Protein AF-0000000085138662 (afdb_homodimer)

Organism: Escherichia coli (strain 55989 / EAEC) (NCBI:txid585055)

InterPro domains:
  IPR001829 Pili assembly chaperone, bacterial [PR00969] (37-46)
  IPR001829 Pili assembly chaperone, bacterial [PR00969] (81-102)
  IPR001829 Pili assembly chaperone, bacterial [PR00969] (109-126)
  IPR001829 Pili assembly chaperone, bacterial [PR00969] (145-160)
  IPR001829 Pili assembly chaperone, bacterial [PR00969] (180-195)
  IPR008962 PapD-like superfamily [SSF49354] (33-162)
  IPR013783 Immunoglobulin-like fold [G3DSA:2.60.40.10] (37-161)
  IPR013783 Immunoglobulin-like fold [G3DSA:2.60.40.10] (165-246)
  IPR016147 Pili assembly chaperone, N-terminal [PF00345] (37-163)
  IPR016148 Pili assembly chaperone, C-terminal [PF02753] (187-241)
  IPR018046 Pili assembly chaperone, conserved site [PS00635] (108-125)
  IPR036316 Pili assembly chaperone, C-terminal domain superfamily [SSF49584] (164-244)
  IPR050643 Periplasmic Pilus Chaperone [PTHR30251] (33-242)

Radius of gyration: 24.21 Å; Cα contacts (8 Å, |Δi|>4): 1267; chains: 2; bounding box: 96×58×69 Å

Foldseek 3Di:
DPPPPPPPPPPPPPADAPQDPPDDPDDPFAAEAEFDKDKSAQEAEAEPPDQWDKIKIWANAQAKWKKAKAKFFPVVPHGDQKDKPPRIDIDGHGGMDMIIIGGRDDDDDQFAKGKMKMKMKTHHDDPPPVVVPDPPDDPPRPRNYHYHMDMDMHIYIYHYPNQDDKCLVCVLVWDWEDDPQKIKTFAAHRYKFFWPWKDFPNHTFPDGDIAHHRGMDIGGDDPDPFFKMKTWGQINRRDIDDIHMDGYDD/DPPPPPPPPPPPPPQDAPQPPPDDPDDPFAAEAEFDKDKSAQEAEAEPPDQWDKIKIWANAQAKWKKAKAKFFPVVPHGDQKDKPPRIDIDGHGGMDMIIIGGRDDDDDQFAKGKMKMKMKTHHDDCPPVVVPDPPPDPPRPRNHHYHMDMDMHIYIYHHPNQDDKCLVCVLVWDWEDDPQKIKTFAAHRYKFFWPWKDFPNHTFPDGDIAHHRGMDIGGDDPDPFFKMKTWGQINRRDIDDIHIDGYDD

Secondary structure (DSSP, 8-state):
---------------------------SS-EEEEE--EES-SEEEEETT-S-EEEEEE--SSS-EEEEEEEE-TTSSSBPSEEEESSEEEE-TT-EEEEEEEE------SSS-EEEEEEEEEEPPPTTSGGGGGGG---SS---EEEEE-EEEEEEEEE-TT--S-HHHHGGG-EEEEETTEEEEEE-SSS-B-EEEEEETTEEP-----B-TTEEEEEE-------EEEEEEB-TTS-B-PPEEEE---/---------------------------SS-EEEEE--EES-SEEEEETT-S-EEEEEE--SSS-EEEEEEEE-TTSSSBPSEEEESSEEEE-TT-EEEEEEEE------SSS-EEEEEEEEEEPPPTTSGGGGGGG---SS---EEEEE-EEEEEEEEE-TT--S-HHHHGGG-EEEEETTEEEEEE-SSS-B-EEEEEETTEEP-----B-TTEEEEEE-------EEEEEEB-TTS-B-PPEEEE---

Structure (mmCIF, N/CA/C/O backbone):
data_AF-0000000085138662-model_v1
#
loop_
_entity.id
_entity.type
_entity.pdbx_description
1 polymer 'Chaperone protein Agg3D'
#
loop_
_atom_site.group_PDB
_atom_site.id
_atom_site.type_symbol
_atom_site.label_atom_id
_atom_site.label_alt_id
_atom_site.label_comp_id
_atom_site.label_asym_id
_atom_site.label_entity_id
_atom_site.label_seq_id
_atom_site.pdbx_PDB_ins_code
_atom_site.Cartn_x
_atom_site.Cartn_y
_atom_site.Cartn_z
_atom_site.occupancy
_atom_site.B_iso_or_equiv
_atom_site.auth_seq_id
_atom_site.auth_comp_id
_atom_site.auth_asym_id
_atom_site.auth_atom_id
_atom_site.pdbx_PDB_model_num
ATOM 1 N N . MET A 1 1 ? -46.094 -1.746 27.406 1 26.73 1 MET A N 1
ATOM 2 C CA . MET A 1 1 ? -45.719 -1.442 26.016 1 26.73 1 MET A CA 1
ATOM 3 C C . MET A 1 1 ? -44.312 -0.93 25.922 1 26.73 1 MET A C 1
ATOM 5 O O . MET A 1 1 ? -44.031 0.219 26.281 1 26.73 1 MET A O 1
ATOM 9 N N . LYS A 1 2 ? -43.281 -1.811 26.359 1 27.31 2 LYS A N 1
ATOM 10 C CA . LYS A 1 2 ? -41.844 -1.572 26.609 1 27.31 2 LYS A CA 1
ATOM 11 C C . LYS A 1 2 ? -41.125 -1.113 25.344 1 27.31 2 LYS A C 1
ATOM 13 O O . LYS A 1 2 ? -41.156 -1.807 24.328 1 27.31 2 LYS A O 1
ATOM 18 N N . ILE A 1 3 ? -41.031 0.231 25.188 1 28.86 3 ILE A N 1
ATOM 19 C CA . ILE A 1 3 ? -40.438 0.959 24.078 1 28.86 3 ILE A CA 1
ATOM 20 C C . ILE A 1 3 ? -38.938 0.613 23.984 1 28.86 3 ILE A C 1
ATOM 22 O O . ILE A 1 3 ? -38.188 0.911 24.906 1 28.86 3 ILE A O 1
ATOM 26 N N . ARG A 1 4 ? -38.562 -0.599 23.562 1 27.7 4 ARG A N 1
ATOM 27 C CA . ARG A 1 4 ? -37.188 -0.997 23.359 1 27.7 4 ARG A CA 1
ATOM 28 C C . ARG A 1 4 ? -36.469 -0.067 22.375 1 27.7 4 ARG A C 1
ATOM 30 O O . ARG A 1 4 ? -36.875 0.025 2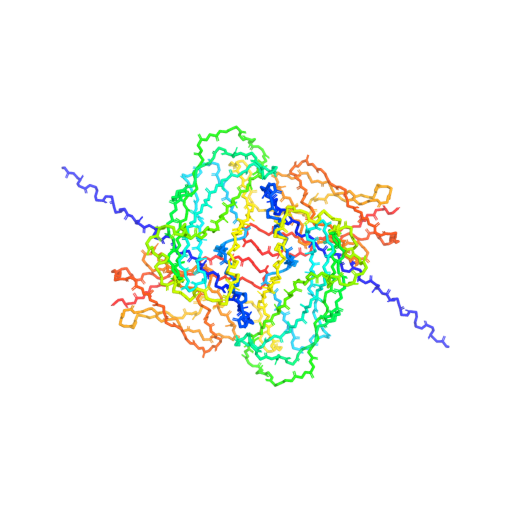1.203 1 27.7 4 ARG A O 1
ATOM 37 N N . THR A 1 5 ? -36 1.122 22.875 1 27.52 5 THR A N 1
ATOM 38 C CA . THR A 1 5 ? -35.281 2.105 22.094 1 27.52 5 THR A CA 1
ATOM 39 C C . THR A 1 5 ? -34 1.49 21.516 1 27.52 5 THR A C 1
ATOM 41 O O . THR A 1 5 ? -33.125 1.07 22.266 1 27.52 5 THR A O 1
ATOM 44 N N . ALA A 1 6 ? -34.062 0.69 20.422 1 27.83 6 ALA A N 1
ATOM 45 C CA . ALA A 1 6 ? -32.906 0.153 19.719 1 27.83 6 ALA A CA 1
ATOM 46 C C . ALA A 1 6 ? -31.984 1.272 19.266 1 27.83 6 ALA A C 1
ATOM 48 O O . ALA A 1 6 ? -32.375 2.164 18.516 1 27.83 6 ALA A O 1
ATOM 49 N N . LEU A 1 7 ? -31.078 1.711 20.188 1 28.23 7 LEU A N 1
ATOM 50 C CA . LEU A 1 7 ? -30.062 2.703 19.859 1 28.23 7 LEU A CA 1
ATOM 51 C C . LEU A 1 7 ? -29.234 2.242 18.656 1 28.23 7 LEU A C 1
ATOM 53 O O . LEU A 1 7 ? -28.641 1.167 18.703 1 28.23 7 LEU A O 1
ATOM 57 N N . LEU A 1 8 ? -29.688 2.564 17.422 1 27.45 8 LEU A N 1
ATOM 58 C CA . LEU A 1 8 ? -28.969 2.34 16.172 1 27.45 8 LEU A CA 1
ATOM 59 C C . LEU A 1 8 ? -27.594 3.008 16.203 1 27.45 8 LEU A C 1
ATOM 61 O O . LEU A 1 8 ? -27.5 4.227 16.375 1 27.45 8 LEU A O 1
ATOM 65 N N . VAL A 1 9 ? -26.625 2.369 16.891 1 29.08 9 VAL A N 1
ATOM 66 C CA . VAL A 1 9 ? -25.234 2.852 16.875 1 29.08 9 VAL A CA 1
ATOM 67 C C . VAL A 1 9 ? -24.734 2.926 15.445 1 29.08 9 VAL A C 1
ATOM 69 O O . VAL A 1 9 ? -24.672 1.911 14.75 1 29.08 9 VAL A O 1
ATOM 72 N N . SER A 1 10 ? -25 4.078 14.727 1 29.36 10 SER A N 1
ATOM 73 C CA . SER A 1 10 ? -24.484 4.367 13.391 1 29.36 10 SER A CA 1
ATOM 74 C C . SER A 1 10 ? -22.969 4.363 13.383 1 29.36 10 SER A C 1
ATOM 76 O O . SER A 1 10 ? -22.328 5.086 14.148 1 29.36 10 SER A O 1
ATOM 78 N N . SER A 1 11 ? -22.344 3.197 13.383 1 28.45 11 SER A N 1
ATOM 79 C CA . SER A 1 11 ? -20.891 3.059 13.234 1 28.45 11 SER A CA 1
ATOM 80 C C . SER A 1 11 ? -20.391 3.779 11.992 1 28.45 11 SER A C 1
ATOM 82 O O . SER A 1 11 ? -20.766 3.422 10.867 1 28.45 11 SER A O 1
ATOM 84 N N . LEU A 1 12 ? -20.266 5.113 12.102 1 31.03 12 LEU A N 1
ATOM 85 C CA . LEU A 1 12 ? -19.703 5.867 10.984 1 31.03 12 LEU A CA 1
ATOM 86 C C . LEU A 1 12 ? -18.266 5.426 10.703 1 31.03 12 LEU A C 1
ATOM 88 O O . LEU A 1 12 ? -17.406 5.465 11.586 1 31.03 12 LEU A O 1
ATOM 92 N N . PRO A 1 13 ? -18.031 4.551 9.719 1 30.73 13 PRO A N 1
ATOM 93 C CA . PRO A 1 13 ? -16.719 3.994 9.367 1 30.73 13 PRO A CA 1
ATOM 94 C C . PRO A 1 13 ? -15.695 5.074 9.023 1 30.73 13 PRO A C 1
ATOM 96 O O . PRO A 1 13 ? -16.016 6.039 8.328 1 30.73 13 PRO A O 1
ATOM 99 N N . LEU A 1 14 ? -14.812 5.277 9.953 1 25.2 14 LEU A N 1
ATOM 100 C CA . LEU A 1 14 ? -13.68 6.191 9.844 1 25.2 14 LEU A CA 1
ATOM 101 C C . LEU A 1 14 ? -12.711 5.734 8.75 1 25.2 14 LEU A C 1
ATOM 103 O O . LEU A 1 14 ? -12.055 4.703 8.898 1 25.2 14 LEU A O 1
ATOM 107 N N . CYS A 1 15 ? -13 5.992 7.402 1 22.78 15 CYS A N 1
ATOM 108 C CA . CYS A 1 15 ? -12.188 5.711 6.223 1 22.78 15 CYS A CA 1
ATOM 109 C C . CYS A 1 15 ? -10.906 6.535 6.234 1 22.78 15 CYS A C 1
ATOM 111 O O . CYS A 1 15 ? -10.953 7.758 6.371 1 22.78 15 CYS A O 1
ATOM 113 N N . PHE A 1 16 ? -9.781 5.945 6.648 1 21.36 16 PHE A N 1
ATOM 114 C CA . PHE A 1 16 ? -8.438 6.508 6.641 1 21.36 16 PHE A CA 1
ATOM 115 C C . PHE A 1 16 ? -7.977 6.793 5.219 1 21.36 16 PHE A C 1
ATOM 117 O O . PHE A 1 16 ? -7.953 5.895 4.375 1 21.36 16 PHE A O 1
ATOM 124 N N . PHE A 1 17 ? -7.977 8.086 4.73 1 24.2 17 PHE A N 1
ATOM 125 C CA . PHE A 1 17 ? -7.613 8.656 3.443 1 24.2 17 PHE A CA 1
ATOM 126 C C . PHE A 1 17 ? -6.102 8.758 3.305 1 24.2 17 PHE A C 1
ATOM 128 O O . PHE A 1 17 ? -5.426 9.305 4.18 1 24.2 17 PHE A O 1
ATOM 135 N N . VAL A 1 18 ? -5.402 7.82 2.812 1 23 18 VAL A N 1
ATOM 136 C CA . VAL A 1 18 ? -4.008 7.973 2.4 1 23 18 VAL A CA 1
ATOM 137 C C . VAL A 1 18 ? -3.922 8.922 1.21 1 23 18 VAL A C 1
ATOM 139 O O . VAL A 1 18 ? -4.516 8.672 0.159 1 23 18 VAL A O 1
ATOM 142 N N . SER A 1 19 ? -3.592 10.188 1.434 1 25.23 19 SER A N 1
ATOM 143 C CA . SER A 1 19 ? -3.436 11.219 0.414 1 25.23 19 SER A CA 1
ATOM 144 C C . SER A 1 19 ? -2.096 11.094 -0.303 1 25.23 19 SER A C 1
ATOM 146 O O . SER A 1 19 ? -1.038 11.219 0.32 1 25.23 19 SER A O 1
ATOM 148 N N . ALA A 1 20 ? -1.864 10.32 -1.271 1 24.56 20 ALA A N 1
ATOM 149 C CA . ALA A 1 20 ? -0.699 10.453 -2.141 1 24.56 20 ALA A CA 1
ATOM 150 C C . ALA A 1 20 ? -0.84 11.656 -3.07 1 24.56 20 ALA A C 1
ATOM 152 O O . ALA A 1 20 ? -1.83 11.773 -3.797 1 24.56 20 ALA A O 1
ATOM 153 N N . ASN A 1 21 ? -0.246 12.727 -2.756 1 26.06 21 ASN A N 1
ATOM 154 C CA . ASN A 1 21 ? -0.212 13.898 -3.623 1 26.06 21 ASN A CA 1
ATOM 155 C C . ASN A 1 21 ? 0.68 13.672 -4.84 1 26.06 21 ASN A C 1
ATOM 157 O O . ASN A 1 21 ? 1.891 13.484 -4.703 1 26.06 21 ASN A O 1
ATOM 161 N N . ALA A 1 22 ? 0.351 13.086 -5.883 1 25.38 22 ALA A N 1
ATOM 162 C CA . ALA A 1 22 ? 1.073 13.07 -7.152 1 25.38 22 ALA A CA 1
ATOM 163 C C . ALA A 1 22 ? 1.184 14.477 -7.734 1 25.38 22 ALA A C 1
ATOM 165 O O . ALA A 1 22 ? 0.17 15.125 -8.008 1 25.38 22 ALA A O 1
ATOM 166 N N . LYS A 1 23 ? 2.322 15.07 -7.535 1 27.02 23 LYS A N 1
ATOM 167 C CA . LYS A 1 23 ? 2.539 16.375 -8.164 1 27.02 23 LYS A CA 1
ATOM 168 C C . LYS A 1 23 ? 2.672 16.234 -9.68 1 27.02 23 LYS A C 1
ATOM 170 O O . LYS A 1 23 ? 3.479 15.438 -10.164 1 27.02 23 LYS A O 1
ATOM 175 N N . THR A 1 24 ? 1.751 16.641 -10.516 1 29.23 24 THR A N 1
ATOM 176 C CA . THR A 1 24 ? 1.843 16.75 -11.961 1 29.23 24 THR A CA 1
ATOM 177 C C . THR A 1 24 ? 2.693 17.953 -12.367 1 29.23 24 THR A C 1
ATOM 179 O O . THR A 1 24 ? 2.459 19.062 -11.906 1 29.23 24 THR A O 1
ATOM 182 N N . PHE A 1 25 ? 3.908 17.766 -12.664 1 28.48 25 PHE A N 1
ATOM 183 C CA . PHE A 1 25 ? 4.652 18.828 -13.32 1 28.48 25 PHE A CA 1
ATOM 184 C C . PHE A 1 25 ? 4.062 19.141 -14.688 1 28.48 25 PHE A C 1
ATOM 186 O O . PHE A 1 25 ? 3.92 18.25 -15.523 1 28.48 25 PHE A O 1
ATOM 193 N N . GLU A 1 26 ? 3.307 20.266 -14.742 1 33.41 26 GLU A N 1
ATOM 194 C CA . GLU A 1 26 ? 2.734 20.766 -15.992 1 33.41 26 GLU A CA 1
ATOM 195 C C . GLU A 1 26 ? 3.807 21.375 -16.875 1 33.41 26 GLU A C 1
ATOM 197 O O . GLU A 1 26 ? 4.508 22.312 -16.469 1 33.41 26 GLU A O 1
ATOM 202 N N . ASN A 1 27 ? 4.551 20.75 -17.719 1 36.12 27 ASN A N 1
ATOM 203 C CA . ASN A 1 27 ? 5.004 21.5 -18.891 1 36.12 27 ASN A CA 1
ATOM 204 C C . ASN A 1 27 ? 3.84 22.141 -19.625 1 36.12 27 ASN A C 1
ATOM 206 O O . ASN A 1 27 ? 2.713 21.656 -19.578 1 36.12 27 ASN A O 1
ATOM 210 N N . GLU A 1 28 ? 3.938 23.453 -20.172 1 44.5 28 GLU A N 1
ATOM 211 C CA . GLU A 1 28 ? 3.049 24.516 -20.641 1 44.5 28 GLU A CA 1
ATOM 212 C C . GLU A 1 28 ? 1.936 23.953 -21.516 1 44.5 28 GLU A C 1
ATOM 214 O O . GLU A 1 28 ? 0.819 24.469 -21.531 1 44.5 28 GLU A O 1
ATOM 219 N N . GLY A 1 29 ? 2.104 22.812 -22.406 1 48.09 29 GLY A N 1
ATOM 220 C CA . GLY A 1 29 ? 1.086 22.453 -23.375 1 48.09 29 GLY A CA 1
ATOM 221 C C . GLY A 1 29 ? 0.239 21.266 -22.953 1 48.09 29 GLY A C 1
ATOM 222 O O . GLY A 1 29 ? -0.969 21.25 -23.203 1 48.09 29 GLY A O 1
ATOM 223 N N . ASN A 1 30 ? 0.778 20.016 -22.609 1 57.97 30 ASN A N 1
ATOM 224 C CA . ASN A 1 30 ? 0.007 18.797 -22.406 1 57.97 30 ASN A CA 1
ATOM 225 C C . ASN A 1 30 ? -0.261 18.562 -20.922 1 57.97 30 ASN A C 1
ATOM 227 O O . ASN A 1 30 ? 0.674 18.422 -20.125 1 57.97 30 ASN A O 1
ATOM 231 N N . LYS A 1 31 ? -1.472 18.969 -20.5 1 71.25 31 LYS A N 1
ATOM 232 C CA . LYS A 1 31 ? -1.865 18.703 -19.125 1 71.25 31 LYS A CA 1
ATOM 233 C C . LYS A 1 31 ? -2.369 17.281 -18.953 1 71.25 31 LYS A C 1
ATOM 235 O O . LYS A 1 31 ? -3.199 16.812 -19.734 1 71.25 31 LYS A O 1
ATOM 240 N N . THR A 1 32 ? -1.774 16.438 -18.188 1 81 32 THR A N 1
ATOM 241 C CA . THR A 1 32 ? -2.234 15.094 -17.891 1 81 32 THR A CA 1
ATOM 242 C C . THR A 1 32 ? -2.92 15.055 -16.531 1 81 32 THR A C 1
ATOM 244 O O . THR A 1 32 ? -2.367 15.531 -15.531 1 81 32 THR A O 1
ATOM 247 N N . GLN A 1 33 ? -4.164 14.68 -16.438 1 87.75 33 GLN A N 1
ATOM 248 C CA . GLN A 1 33 ? -4.902 14.453 -15.203 1 87.75 33 GLN A CA 1
ATOM 249 C C . GLN A 1 33 ? -5.074 12.961 -14.93 1 87.75 33 GLN A C 1
ATOM 251 O O . GLN A 1 33 ? -5.488 12.203 -15.812 1 87.75 33 GLN A O 1
ATOM 256 N N . MET A 1 34 ? -4.742 12.625 -13.711 1 89.25 34 MET A N 1
ATOM 257 C CA . MET A 1 34 ? -4.891 11.234 -13.289 1 89.25 34 MET A CA 1
ATOM 258 C C . MET A 1 34 ? -6.18 11.031 -12.5 1 89.25 34 MET A C 1
ATOM 260 O O . MET A 1 34 ? -6.531 11.867 -11.664 1 89.25 34 MET A O 1
ATOM 264 N N . PHE A 1 35 ? -6.859 9.992 -12.852 1 92.88 35 PHE A N 1
ATOM 265 C CA . PHE A 1 35 ? -8.062 9.609 -12.117 1 92.88 35 PHE A CA 1
ATOM 266 C C . PHE A 1 35 ? -7.871 8.266 -11.43 1 92.88 35 PHE A C 1
ATOM 268 O O . PHE A 1 35 ? -8.195 7.223 -11.992 1 92.88 35 PHE A O 1
ATOM 275 N N . SER A 1 36 ? -7.348 8.359 -10.25 1 93.06 36 SER A N 1
ATOM 276 C CA . SER A 1 36 ? -7.094 7.203 -9.398 1 93.06 36 SER A CA 1
ATOM 277 C C . SER A 1 36 ? -7.496 7.488 -7.953 1 93.06 36 SER A C 1
ATOM 279 O O . SER A 1 36 ? -7.68 8.648 -7.57 1 93.06 36 SER A O 1
ATOM 281 N N . LEU A 1 37 ? -7.691 6.395 -7.238 1 93.56 37 LEU A N 1
ATOM 282 C CA . LEU A 1 37 ? -8.133 6.555 -5.859 1 93.56 37 LEU A CA 1
ATOM 283 C C . LEU A 1 37 ? -7.117 5.965 -4.891 1 93.56 37 LEU A C 1
ATOM 285 O O . LEU A 1 37 ? -6.461 4.969 -5.199 1 93.56 37 LEU A O 1
ATOM 289 N N . HIS A 1 38 ? -7.027 6.594 -3.785 1 88.94 38 HIS A N 1
ATOM 290 C CA . HIS A 1 38 ? -6.336 6.031 -2.633 1 88.94 38 HIS A CA 1
ATOM 291 C C . HIS A 1 38 ? -7.262 5.129 -1.821 1 88.94 38 HIS A C 1
ATOM 293 O O . HIS A 1 38 ? -8.383 5.523 -1.487 1 88.94 38 HIS A O 1
ATOM 299 N N . LEU A 1 39 ? -6.738 3.961 -1.543 1 91.69 39 LEU A N 1
ATOM 300 C CA . LEU A 1 39 ? -7.543 3.027 -0.761 1 91.69 39 LEU A CA 1
ATOM 301 C C . LEU A 1 39 ? -7.082 2.998 0.692 1 91.69 39 LEU A C 1
ATOM 303 O O . LEU A 1 39 ? -5.879 3.033 0.968 1 91.69 39 LEU A O 1
ATOM 307 N N . GLY A 1 40 ? -8.016 2.867 1.603 1 87.75 40 GLY A N 1
ATOM 308 C CA . GLY A 1 40 ? -7.742 2.941 3.029 1 87.75 40 GLY A CA 1
ATOM 309 C C . GLY A 1 40 ? -7.16 1.66 3.594 1 87.75 40 GLY A C 1
ATOM 310 O O . GLY A 1 40 ? -6.883 1.573 4.793 1 87.75 40 GLY A O 1
ATOM 311 N N . ALA A 1 41 ? -7.004 0.669 2.818 1 89.69 41 ALA A N 1
ATOM 312 C CA . ALA A 1 41 ? -6.418 -0.609 3.213 1 89.69 41 ALA A CA 1
ATOM 313 C C . ALA A 1 41 ? -5.711 -1.275 2.037 1 89.69 41 ALA A C 1
ATOM 315 O O . ALA A 1 41 ? -5.914 -0.89 0.883 1 89.69 41 ALA A O 1
ATOM 316 N N . THR A 1 42 ? -4.812 -2.238 2.402 1 91.38 42 THR A N 1
ATOM 317 C CA . THR A 1 42 ? -4.117 -2.939 1.33 1 91.38 42 THR A CA 1
ATOM 318 C C . THR A 1 42 ? -4.762 -4.297 1.06 1 91.38 42 THR A C 1
ATOM 320 O O . THR A 1 42 ? -4.422 -4.969 0.085 1 91.38 42 THR A O 1
ATOM 323 N N . ARG A 1 43 ? -5.641 -4.723 1.884 1 95.56 43 ARG A N 1
ATOM 324 C CA . ARG A 1 43 ? -6.434 -5.941 1.727 1 95.56 43 ARG A CA 1
ATOM 325 C C . ARG A 1 43 ? -7.656 -5.918 2.637 1 95.56 43 ARG A C 1
ATOM 327 O O . ARG A 1 43 ? -7.715 -5.137 3.59 1 95.56 43 ARG A O 1
ATOM 334 N N . VAL A 1 44 ? -8.617 -6.805 2.307 1 97.25 44 VAL A N 1
ATOM 335 C CA . VAL A 1 44 ? -9.828 -6.953 3.111 1 97.25 44 VAL A CA 1
ATOM 336 C C . VAL A 1 44 ? -10.023 -8.422 3.477 1 97.25 44 VAL A C 1
ATOM 338 O O . VAL A 1 44 ? -9.922 -9.305 2.617 1 97.25 44 VAL A O 1
ATOM 341 N N . ILE A 1 45 ? -10.195 -8.641 4.738 1 97.69 45 ILE A N 1
ATOM 342 C CA . ILE A 1 45 ? -10.586 -9.977 5.191 1 97.69 45 ILE A CA 1
ATOM 343 C C . ILE A 1 45 ? -12.102 -10.055 5.328 1 97.69 45 ILE A C 1
ATOM 345 O O . ILE A 1 45 ? -12.703 -9.32 6.117 1 97.69 45 ILE A O 1
ATOM 349 N N . TYR A 1 46 ? -12.688 -10.891 4.547 1 98.19 46 TYR A N 1
ATOM 350 C CA . TYR A 1 46 ? -14.133 -11.047 4.547 1 98.19 46 TYR A CA 1
ATOM 351 C C . TYR A 1 46 ? -14.539 -12.344 5.246 1 98.19 46 TYR A C 1
ATOM 353 O O . TYR A 1 46 ? -14.383 -13.43 4.688 1 98.19 46 TYR A O 1
ATOM 361 N N . ASN A 1 47 ? -15.062 -12.164 6.418 1 96.69 47 ASN A N 1
ATOM 362 C CA . ASN A 1 47 ? -15.641 -13.328 7.078 1 96.69 47 ASN A CA 1
ATOM 363 C C . ASN A 1 47 ? -16.922 -13.789 6.379 1 96.69 47 ASN A C 1
ATOM 365 O O . ASN A 1 47 ? -17.828 -13 6.16 1 96.69 47 ASN A O 1
ATOM 369 N N . ILE A 1 48 ? -17.047 -14.984 6.109 1 94.62 48 ILE A N 1
ATOM 370 C CA . ILE A 1 48 ? -18.109 -15.523 5.266 1 94.62 48 ILE A CA 1
ATOM 371 C C . ILE A 1 48 ? -19.469 -15.211 5.891 1 94.62 48 ILE A C 1
ATOM 373 O O . ILE A 1 48 ? -20.484 -15.102 5.184 1 94.62 48 ILE A O 1
ATOM 377 N N . PHE A 1 49 ? -19.578 -15 7.191 1 92.5 49 PHE A N 1
ATOM 378 C CA . PHE A 1 49 ? -20.859 -14.766 7.852 1 92.5 49 PHE A CA 1
ATOM 379 C C . PHE A 1 49 ? -21.047 -13.289 8.148 1 92.5 49 PHE A C 1
ATOM 381 O O . PHE A 1 49 ? -22.031 -12.898 8.797 1 92.5 49 PHE A O 1
ATOM 388 N N . SER A 1 50 ? -20.047 -12.602 7.676 1 93.94 50 SER A N 1
ATOM 389 C CA . SER A 1 50 ? -20.188 -11.164 7.879 1 93.94 50 SER A CA 1
ATOM 390 C C . SER A 1 50 ? -21.344 -10.602 7.07 1 93.94 50 SER A C 1
ATOM 392 O O . SER A 1 50 ? -21.625 -11.055 5.953 1 93.94 50 SER A O 1
ATOM 394 N N . SER A 1 51 ? -22.047 -9.594 7.613 1 95.19 51 SER A N 1
ATOM 395 C CA . SER A 1 51 ? -23.094 -8.898 6.875 1 95.19 51 SER A CA 1
ATOM 396 C C . SER A 1 51 ? -22.484 -7.922 5.867 1 95.19 51 SER A C 1
ATOM 398 O O . SER A 1 51 ? -23.219 -7.32 5.07 1 95.19 51 SER A O 1
ATOM 400 N N . GLY A 1 52 ? -21.266 -7.77 5.977 1 97.25 52 GLY A N 1
ATOM 401 C CA . GLY A 1 52 ? -20.578 -6.887 5.055 1 97.25 52 GLY A CA 1
ATOM 402 C C . GLY A 1 52 ? -19.281 -6.324 5.629 1 97.25 52 GLY A C 1
ATOM 403 O O . GLY A 1 52 ? -19.078 -6.336 6.844 1 97.25 52 GLY A O 1
ATOM 404 N N . GLU A 1 53 ? -18.422 -5.98 4.754 1 96.69 53 GLU A N 1
ATOM 405 C CA . GLU A 1 53 ? -17.188 -5.281 5.098 1 96.69 53 GLU A CA 1
ATOM 406 C C . GLU A 1 53 ? -17.109 -3.918 4.41 1 96.69 53 GLU A C 1
ATOM 408 O O . GLU A 1 53 ? -17.875 -3.648 3.475 1 96.69 53 GLU A O 1
ATOM 413 N N . THR A 1 54 ? -16.281 -3.039 4.941 1 93.69 54 THR A N 1
ATOM 414 C CA . THR A 1 54 ? -16.203 -1.696 4.379 1 93.69 54 THR A CA 1
ATOM 415 C C . THR A 1 54 ? -14.773 -1.38 3.943 1 93.69 54 THR A C 1
ATOM 417 O O . THR A 1 54 ? -13.812 -1.944 4.477 1 93.69 54 THR A O 1
ATOM 420 N N . LEU A 1 55 ? -14.656 -0.594 2.947 1 94.69 55 LEU A N 1
ATOM 421 C CA . LEU A 1 55 ? -13.391 -0.076 2.432 1 94.69 55 LEU A CA 1
ATOM 422 C C . LEU A 1 55 ? -13.484 1.424 2.174 1 94.69 55 LEU A C 1
ATOM 424 O O . LEU A 1 55 ? -14.352 1.878 1.422 1 94.69 55 LEU A O 1
ATOM 428 N N . THR A 1 56 ? -12.664 2.174 2.807 1 91.56 56 THR A N 1
ATOM 429 C CA . THR A 1 56 ? -12.617 3.613 2.58 1 91.56 56 THR A CA 1
ATOM 430 C C . THR A 1 56 ? -11.82 3.938 1.32 1 91.56 56 THR A C 1
ATOM 432 O O . THR A 1 56 ? -10.766 3.35 1.08 1 91.56 56 THR A O 1
ATOM 435 N N . ILE A 1 57 ? -12.312 4.852 0.54 1 94.69 57 ILE A N 1
ATOM 436 C CA . ILE A 1 57 ? -11.594 5.348 -0.631 1 94.69 57 ILE A CA 1
ATOM 437 C C . ILE A 1 57 ? -11.461 6.867 -0.548 1 94.69 57 ILE A C 1
ATOM 439 O O . ILE A 1 57 ? -12.344 7.547 -0.014 1 94.69 57 ILE A O 1
ATOM 443 N N . ILE A 1 58 ? -10.359 7.398 -1.079 1 90.06 58 ILE A N 1
ATOM 444 C CA . ILE A 1 58 ? -10.047 8.82 -0.942 1 90.06 58 ILE A CA 1
ATOM 445 C C . ILE A 1 58 ? -9.641 9.391 -2.297 1 90.06 58 ILE A C 1
ATOM 447 O O . ILE A 1 58 ? -8.844 8.781 -3.02 1 90.06 58 ILE A O 1
ATOM 451 N N . ASN A 1 59 ? -10.266 10.531 -2.732 1 92.12 59 ASN A N 1
ATOM 452 C CA . ASN A 1 59 ? -9.789 11.359 -3.834 1 92.12 59 ASN A CA 1
ATOM 453 C C . ASN A 1 59 ? -8.75 12.375 -3.365 1 92.12 59 ASN A C 1
ATOM 455 O O . ASN A 1 59 ? -9.094 13.391 -2.756 1 92.12 59 ASN A O 1
ATOM 459 N N . ASP A 1 60 ? -7.547 12.117 -3.746 1 86.62 60 ASP A N 1
ATOM 460 C CA . ASP A 1 60 ? -6.469 12.984 -3.285 1 86.62 60 ASP A CA 1
ATOM 461 C C . ASP A 1 60 ? -6.25 14.148 -4.246 1 86.62 60 ASP A C 1
ATOM 463 O O . ASP A 1 60 ? -5.352 14.969 -4.047 1 86.62 60 ASP A O 1
ATOM 467 N N . TYR A 1 61 ? -7.051 14.211 -5.215 1 89.69 61 TYR A N 1
ATOM 468 C CA . TYR A 1 61 ? -6.863 15.242 -6.234 1 89.69 61 TYR A CA 1
ATOM 469 C C . TYR A 1 61 ? -7.797 16.422 -6 1 89.69 61 TYR A C 1
ATOM 471 O O . TYR A 1 61 ? -8.773 16.312 -5.25 1 89.69 61 TYR A O 1
ATOM 479 N N . ASP A 1 62 ? -7.465 17.547 -6.629 1 92.81 62 ASP A N 1
ATOM 480 C CA . ASP A 1 62 ? -8.219 18.781 -6.43 1 92.81 62 ASP A CA 1
ATOM 481 C C . ASP A 1 62 ? -9.359 18.906 -7.441 1 92.81 62 ASP A C 1
ATOM 483 O O . ASP A 1 62 ? -9.93 19.984 -7.621 1 92.81 62 ASP A O 1
ATOM 487 N N . TYR A 1 63 ? -9.656 17.812 -8.094 1 92.44 63 TYR A N 1
ATOM 488 C CA . TYR A 1 63 ? -10.789 17.734 -9.023 1 92.44 63 TYR A CA 1
ATOM 489 C C . TYR A 1 63 ? -11.656 16.531 -8.727 1 92.44 63 TYR A C 1
ATOM 491 O O . TYR A 1 63 ? -11.172 15.523 -8.195 1 92.44 63 TYR A O 1
ATOM 499 N N . PRO A 1 64 ? -12.953 16.609 -9.039 1 95.44 64 PRO A N 1
ATOM 500 C CA . PRO A 1 64 ? -13.852 15.484 -8.789 1 95.44 64 PRO A CA 1
ATOM 501 C C . PRO A 1 64 ? -13.656 14.352 -9.797 1 95.44 64 PRO A C 1
ATOM 503 O O . PRO A 1 64 ? -13.039 14.547 -10.844 1 95.44 64 PRO A O 1
ATOM 506 N N . MET A 1 65 ? -14.172 13.195 -9.438 1 96.44 65 MET A N 1
ATOM 507 C CA . MET A 1 65 ? -14.164 12.047 -10.344 1 96.44 65 MET A CA 1
ATOM 508 C C . MET A 1 65 ? -15.344 11.125 -10.062 1 96.44 65 MET A C 1
ATOM 510 O O . MET A 1 65 ? -15.938 11.18 -8.984 1 96.44 65 MET A O 1
ATOM 514 N N . LEU A 1 66 ? -15.695 10.398 -11.078 1 97 66 LEU A N 1
ATOM 515 C CA . LEU A 1 66 ? -16.594 9.273 -10.875 1 97 66 LEU A CA 1
ATOM 516 C C . LEU A 1 66 ? -15.836 8.047 -10.383 1 97 66 LEU A C 1
ATOM 518 O O . LEU A 1 66 ? -14.727 7.77 -10.844 1 97 66 LEU A O 1
ATOM 522 N N . VAL A 1 67 ? -16.422 7.34 -9.453 1 97.75 67 VAL A N 1
ATOM 523 C CA . VAL A 1 67 ? -15.836 6.133 -8.891 1 97.75 67 VAL A CA 1
ATOM 524 C C . VAL A 1 67 ? -16.672 4.914 -9.289 1 97.75 67 VAL A C 1
ATOM 526 O O . VAL A 1 67 ? -17.891 4.902 -9.102 1 97.75 67 VAL A O 1
ATOM 529 N N . GLN A 1 68 ? -15.977 3.963 -9.82 1 97.81 68 GLN A N 1
ATOM 530 C CA . GLN A 1 68 ? -16.578 2.672 -10.141 1 97.81 68 GLN A CA 1
ATOM 531 C C . GLN A 1 68 ? -15.883 1.541 -9.391 1 97.81 68 GLN A C 1
ATOM 533 O O . GLN A 1 68 ? -14.656 1.424 -9.438 1 97.81 68 GLN A O 1
ATOM 538 N N . SER A 1 69 ? -16.656 0.704 -8.75 1 98.19 69 SER A N 1
ATOM 539 C CA . SER A 1 69 ? -16.062 -0.368 -7.957 1 98.19 69 SER A CA 1
ATOM 540 C C . SER A 1 69 ? -16.719 -1.713 -8.273 1 98.19 69 SER A C 1
ATOM 542 O O . SER A 1 69 ? -17.906 -1.779 -8.578 1 98.19 69 SER A O 1
ATOM 544 N N . GLU A 1 70 ? -15.914 -2.771 -8.156 1 97.88 70 GLU A N 1
ATOM 545 C CA . GLU A 1 70 ? -16.391 -4.133 -8.367 1 97.88 70 GLU A CA 1
ATOM 546 C C . GLU A 1 70 ? -15.508 -5.148 -7.652 1 97.88 70 GLU A C 1
ATOM 548 O O . GLU A 1 70 ? -14.398 -4.824 -7.234 1 97.88 70 GLU A O 1
ATOM 553 N N . VAL A 1 71 ? -16.031 -6.301 -7.5 1 98.69 71 VAL A N 1
ATOM 554 C CA . VAL A 1 71 ? -15.266 -7.434 -6.992 1 98.69 71 VAL A CA 1
ATOM 555 C C . VAL A 1 71 ? -15.078 -8.469 -8.102 1 98.69 71 VAL A C 1
ATOM 557 O O . VAL A 1 71 ? -16.031 -8.789 -8.82 1 98.69 71 VAL A O 1
ATOM 560 N N . LEU A 1 72 ? -13.859 -8.945 -8.242 1 98.5 72 LEU A N 1
ATOM 561 C CA . LEU A 1 72 ? -13.523 -9.93 -9.266 1 98.5 72 LEU A CA 1
ATOM 562 C C . LEU A 1 72 ? -12.984 -11.211 -8.633 1 98.5 72 LEU A C 1
ATOM 564 O O . LEU A 1 72 ? -12.469 -11.188 -7.516 1 98.5 72 LEU A O 1
ATOM 568 N N . LEU A 1 73 ? -13.086 -12.25 -9.391 1 98.12 73 LEU A N 1
ATOM 569 C CA . LEU A 1 73 ? -12.484 -13.516 -8.977 1 98.12 73 LEU A CA 1
ATOM 570 C C . LEU A 1 73 ? -10.961 -13.43 -9.016 1 98.12 73 LEU A C 1
ATOM 572 O O . LEU A 1 73 ? -10.406 -12.391 -9.375 1 98.12 73 LEU A O 1
ATOM 576 N N . GLU A 1 74 ? -10.305 -14.477 -8.648 1 96.62 74 GLU A N 1
ATOM 577 C CA . GLU A 1 74 ? -8.844 -14.516 -8.57 1 96.62 74 GLU A CA 1
ATOM 578 C C . GLU A 1 74 ? -8.211 -14.203 -9.922 1 96.62 74 GLU A C 1
ATOM 580 O O . GLU A 1 74 ? -7.098 -13.672 -9.984 1 96.62 74 GLU A O 1
ATOM 585 N N . ASP A 1 75 ? -8.883 -14.453 -11.016 1 94.69 75 ASP A N 1
ATOM 586 C CA . ASP A 1 75 ? -8.328 -14.227 -12.352 1 94.69 75 ASP A CA 1
ATOM 587 C C . ASP A 1 75 ? -8.336 -12.742 -12.711 1 94.69 75 ASP A C 1
ATOM 589 O O . ASP A 1 75 ? -7.848 -12.344 -13.766 1 94.69 75 ASP A O 1
ATOM 593 N N . GLN A 1 76 ? -9.008 -11.945 -11.852 1 94.12 76 GLN A N 1
ATOM 594 C CA . GLN A 1 76 ? -9.094 -10.5 -12.008 1 94.12 76 GLN A CA 1
ATOM 595 C C . GLN A 1 76 ? -9.867 -10.125 -13.273 1 94.12 76 GLN A C 1
ATOM 597 O O . GLN A 1 76 ? -9.609 -9.086 -13.875 1 94.12 76 GLN A O 1
ATOM 602 N N . LYS A 1 77 ? -10.719 -10.977 -13.734 1 95.5 77 LYS A N 1
ATOM 603 C CA . LYS A 1 77 ? -11.508 -10.734 -14.945 1 95.5 77 LYS A CA 1
ATOM 604 C C . LYS A 1 77 ? -12.984 -11.023 -14.711 1 95.5 77 LYS A C 1
ATOM 606 O O . LYS A 1 77 ? -13.844 -10.242 -15.109 1 95.5 77 LYS A O 1
ATOM 611 N N . THR A 1 78 ? -13.242 -12.078 -14.07 1 97.69 78 THR A N 1
ATOM 612 C CA . THR A 1 78 ? -14.602 -12.57 -13.875 1 97.69 78 THR A CA 1
ATOM 613 C C . THR A 1 78 ? -15.234 -11.93 -12.641 1 97.69 78 THR A C 1
ATOM 615 O O . THR A 1 78 ? -14.609 -11.859 -11.578 1 97.69 78 THR A O 1
ATOM 618 N N . PRO A 1 79 ? -16.484 -11.477 -12.773 1 97.75 79 PRO A N 1
ATOM 619 C CA . PRO A 1 79 ? -17.156 -10.93 -11.594 1 97.75 79 PRO A CA 1
ATOM 620 C C . PRO A 1 79 ? -17.344 -11.961 -10.484 1 97.75 79 PRO A C 1
ATOM 622 O O . PRO A 1 79 ? -17.688 -13.117 -10.766 1 97.75 79 PRO A O 1
ATOM 625 N N . ALA A 1 80 ? -17.094 -11.594 -9.289 1 98.38 80 ALA A N 1
ATOM 626 C CA . ALA A 1 80 ? -17.344 -12.414 -8.102 1 98.38 80 ALA A CA 1
ATOM 627 C C . ALA A 1 80 ? -18.734 -12.164 -7.527 1 98.38 80 ALA A C 1
ATOM 629 O O . ALA A 1 80 ? -19.375 -11.172 -7.875 1 98.38 80 ALA A O 1
ATOM 630 N N . PRO A 1 81 ? -19.25 -13.07 -6.703 1 98.25 81 PRO A N 1
ATOM 631 C CA . PRO A 1 81 ? -20.609 -12.906 -6.156 1 98.25 81 PRO A CA 1
ATOM 632 C C . PRO A 1 81 ? -20.641 -11.969 -4.949 1 98.25 81 PRO A C 1
ATOM 634 O O . PRO A 1 81 ? -21.062 -12.375 -3.863 1 98.25 81 PRO A O 1
ATOM 637 N N . PHE A 1 82 ? -20.25 -10.773 -5.148 1 98.62 82 PHE A N 1
ATOM 638 C CA . PHE A 1 82 ? -20.281 -9.672 -4.195 1 98.62 82 PHE A CA 1
ATOM 639 C C . PHE A 1 82 ? -20.797 -8.398 -4.863 1 98.62 82 PHE A C 1
ATOM 641 O O . PHE A 1 82 ? -20.609 -8.203 -6.062 1 98.62 82 PHE A O 1
ATOM 648 N N . ILE A 1 83 ? -21.391 -7.574 -4.059 1 98.06 83 ILE A N 1
ATOM 649 C CA . ILE A 1 83 ? -21.781 -6.246 -4.52 1 98.06 83 ILE A CA 1
ATOM 650 C C . ILE A 1 83 ? -21.094 -5.184 -3.664 1 98.06 83 ILE A C 1
ATOM 652 O O . ILE A 1 83 ? -20.891 -5.383 -2.463 1 98.06 83 ILE A O 1
ATOM 656 N N . ILE A 1 84 ? -20.688 -4.184 -4.289 1 98.5 84 ILE A N 1
ATOM 657 C CA . ILE A 1 84 ? -20.172 -3.008 -3.598 1 98.5 84 ILE A CA 1
ATOM 658 C C . ILE A 1 84 ? -21.188 -1.865 -3.697 1 98.5 84 ILE A C 1
ATOM 660 O O . ILE A 1 84 ? -21.703 -1.587 -4.777 1 98.5 84 ILE A O 1
ATOM 664 N N . THR A 1 85 ? -21.422 -1.179 -2.625 1 97.25 85 THR A N 1
ATOM 665 C CA . THR A 1 85 ? -22.344 -0.053 -2.604 1 97.25 85 THR A CA 1
ATOM 666 C C . THR A 1 85 ? -21.672 1.193 -2.039 1 97.25 85 THR A C 1
ATOM 668 O O . THR A 1 85 ? -21.109 1.158 -0.941 1 97.25 85 THR A O 1
ATOM 671 N N . PRO A 1 86 ? -21.891 2.291 -2.674 1 96.88 86 PRO A N 1
ATOM 672 C CA . PRO A 1 86 ? -22.422 2.432 -4.031 1 96.88 86 PRO A CA 1
ATOM 673 C C . PRO A 1 86 ? -21.438 1.971 -5.102 1 96.88 86 PRO A C 1
ATOM 675 O O . PRO A 1 86 ? -20.219 2.141 -4.945 1 96.88 86 PRO A O 1
ATOM 678 N N . PRO A 1 87 ? -21.953 1.396 -6.246 1 95.88 87 PRO A N 1
ATOM 679 C CA . PRO A 1 87 ? -21.047 0.862 -7.273 1 95.88 87 PRO A CA 1
ATOM 680 C C . PRO A 1 87 ? -20.484 1.947 -8.188 1 95.88 87 PRO A C 1
ATOM 682 O O . PRO A 1 87 ? -19.438 1.756 -8.805 1 95.88 87 PRO A O 1
ATOM 685 N N . LEU A 1 88 ? -21.344 3.012 -8.383 1 96.69 88 LEU A N 1
ATOM 686 C CA . LEU A 1 88 ? -20.984 4.133 -9.242 1 96.69 88 LEU A CA 1
ATOM 687 C C . LEU A 1 88 ? -21.453 5.453 -8.633 1 96.69 88 LEU A C 1
ATOM 689 O O . LEU A 1 88 ? -22.641 5.656 -8.422 1 96.69 88 LEU A O 1
ATOM 693 N N . PHE A 1 89 ? -20.469 6.352 -8.375 1 96.94 89 PHE A N 1
ATOM 694 C CA . PHE A 1 89 ? -20.844 7.617 -7.758 1 96.94 89 PHE A CA 1
ATOM 695 C C . PHE A 1 89 ? -19.75 8.664 -7.961 1 96.94 89 PHE A C 1
ATOM 697 O O . PHE A 1 89 ? -18.609 8.32 -8.305 1 96.94 89 PHE A O 1
ATOM 704 N N . ARG A 1 90 ? -20.188 9.867 -7.723 1 96.88 90 ARG A N 1
ATOM 705 C CA . ARG A 1 90 ? -19.234 10.977 -7.781 1 96.88 90 ARG A CA 1
ATOM 706 C C . ARG A 1 90 ? -18.516 11.156 -6.445 1 96.88 90 ARG A C 1
ATOM 708 O O . ARG A 1 90 ? -19.156 11.086 -5.387 1 96.88 90 ARG A O 1
ATOM 715 N N . LEU A 1 91 ? -17.266 11.312 -6.508 1 95.75 91 LEU A N 1
ATOM 716 C CA . LEU A 1 91 ? -16.453 11.672 -5.344 1 95.75 91 LEU A CA 1
ATOM 717 C C . LEU A 1 91 ? -15.758 13.008 -5.566 1 95.75 91 LEU A C 1
ATOM 719 O O . LEU A 1 91 ? -14.945 13.141 -6.484 1 95.75 91 LEU A O 1
ATOM 723 N N . ASP A 1 92 ? -16.016 14 -4.727 1 94.5 92 ASP A N 1
ATOM 724 C CA . ASP A 1 92 ? -15.5 15.352 -4.898 1 94.5 92 ASP A CA 1
ATOM 725 C C . ASP A 1 92 ? -14.031 15.43 -4.484 1 94.5 92 ASP A C 1
ATOM 727 O O . ASP A 1 92 ? -13.5 14.492 -3.889 1 94.5 92 ASP A O 1
ATOM 731 N N . ALA A 1 93 ? -13.43 16.547 -4.871 1 92.44 93 ALA A N 1
ATOM 732 C CA . ALA A 1 93 ? -12.023 16.812 -4.594 1 92.44 93 ALA A CA 1
ATOM 733 C C . ALA A 1 93 ? -11.727 16.672 -3.104 1 92.44 93 ALA A C 1
ATOM 735 O O . ALA A 1 93 ? -12.469 17.188 -2.264 1 92.44 93 ALA A O 1
ATOM 736 N N . LEU A 1 94 ? -10.711 15.906 -2.838 1 86.81 94 LEU A N 1
ATOM 737 C CA . LEU A 1 94 ? -10.148 15.82 -1.496 1 86.81 94 LEU A CA 1
ATOM 738 C C . LEU A 1 94 ? -11.156 15.242 -0.513 1 86.81 94 LEU A C 1
ATOM 740 O O . LEU A 1 94 ? -11.094 15.523 0.686 1 86.81 94 LEU A O 1
ATOM 744 N N . GLN A 1 95 ? -12.102 14.422 -1.094 1 88.44 95 GLN A N 1
ATOM 745 C CA . GLN A 1 95 ? -13.109 13.789 -0.248 1 88.44 95 GLN A CA 1
ATOM 746 C C . GLN A 1 95 ? -12.898 12.281 -0.174 1 88.44 95 GLN A C 1
ATOM 748 O O . GLN A 1 95 ? -12.156 11.711 -0.976 1 88.44 95 GLN A O 1
ATOM 753 N N . SER A 1 96 ? -13.516 11.68 0.82 1 88.88 96 SER A N 1
ATOM 754 C CA . SER A 1 96 ? -13.492 10.234 1.004 1 88.88 96 SER A CA 1
ATOM 755 C C . SER A 1 96 ? -14.898 9.656 1.016 1 88.88 96 SER A C 1
ATOM 757 O O . SER A 1 96 ? -15.875 10.383 1.19 1 88.88 96 SER A O 1
ATOM 759 N N . SER A 1 97 ? -14.914 8.391 0.732 1 91.44 97 SER A N 1
ATOM 760 C CA . SER A 1 97 ? -16.172 7.637 0.813 1 91.44 97 SER A CA 1
ATOM 761 C C . SER A 1 97 ? -15.93 6.223 1.329 1 91.44 97 SER A C 1
ATOM 763 O O . SER A 1 97 ? -14.805 5.719 1.276 1 91.44 97 SER A O 1
ATOM 765 N N . ARG A 1 98 ? -16.953 5.723 1.9 1 91.69 98 ARG A N 1
ATOM 766 C CA . ARG A 1 98 ? -16.906 4.344 2.377 1 91.69 98 ARG A CA 1
ATOM 767 C C . ARG A 1 98 ? -17.703 3.42 1.47 1 91.69 98 ARG A C 1
ATOM 769 O O . ARG A 1 98 ? -18.891 3.672 1.208 1 91.69 98 ARG A O 1
ATOM 776 N N . LEU A 1 99 ? -17.078 2.377 1.045 1 97.12 99 LEU A N 1
ATOM 777 C CA . LEU A 1 99 ? -17.734 1.349 0.244 1 97.12 99 LEU A CA 1
ATOM 778 C C . LEU A 1 99 ? -18.125 0.156 1.107 1 97.12 99 LEU A C 1
ATOM 780 O O . LEU A 1 99 ? -17.328 -0.325 1.914 1 97.12 99 LEU A O 1
ATOM 784 N N . ARG A 1 100 ? -19.281 -0.232 0.936 1 97.5 100 ARG A N 1
ATOM 785 C CA . ARG A 1 100 ? -19.734 -1.433 1.63 1 97.5 100 ARG A CA 1
ATOM 786 C C . ARG A 1 100 ? -19.734 -2.637 0.693 1 97.5 100 ARG A C 1
ATOM 788 O O . ARG A 1 100 ? -20.312 -2.576 -0.398 1 97.5 100 ARG A O 1
ATOM 795 N N . ILE A 1 101 ? -19.125 -3.695 1.069 1 98.62 101 ILE A N 1
ATOM 796 C CA . ILE A 1 101 ? -19.016 -4.93 0.3 1 98.62 101 ILE A CA 1
ATOM 797 C C . ILE A 1 101 ? -19.875 -6.016 0.944 1 98.62 101 ILE A C 1
ATOM 799 O O . ILE A 1 101 ? -19.703 -6.332 2.125 1 98.62 101 ILE A O 1
ATOM 803 N N . VAL A 1 102 ? -20.703 -6.594 0.098 1 98.56 102 VAL A N 1
ATOM 804 C CA . VAL A 1 102 ? -21.609 -7.59 0.639 1 98.56 102 VAL A CA 1
ATOM 805 C C . VAL A 1 102 ? -21.641 -8.82 -0.269 1 98.56 102 VAL A C 1
ATOM 807 O O . VAL A 1 102 ? -21.719 -8.695 -1.492 1 98.56 102 VAL A O 1
ATOM 810 N N . ARG A 1 103 ? -21.562 -9.922 0.282 1 98.12 103 ARG A N 1
ATOM 811 C CA . ARG A 1 103 ? -21.656 -11.172 -0.454 1 98.12 103 ARG A CA 1
ATOM 812 C C . ARG A 1 103 ? -23.094 -11.406 -0.947 1 98.12 103 ARG A C 1
ATOM 814 O O . ARG A 1 103 ? -24.047 -11.219 -0.198 1 98.12 103 ARG A O 1
ATOM 821 N N . THR A 1 104 ? -23.188 -11.898 -2.156 1 97.5 104 THR A N 1
ATOM 822 C CA . THR A 1 104 ? -24.516 -12.133 -2.721 1 97.5 104 THR A CA 1
ATOM 823 C C . THR A 1 104 ? -24.719 -13.617 -3.023 1 97.5 104 THR A C 1
ATOM 825 O O . THR A 1 104 ? -25.797 -14.023 -3.439 1 97.5 104 THR A O 1
ATOM 828 N N . GLY A 1 105 ? -23.719 -14.375 -2.912 1 96.25 105 GLY A N 1
ATOM 829 C CA . GLY A 1 105 ? -23.812 -15.797 -3.205 1 96.25 105 GLY A CA 1
ATOM 830 C C . GLY A 1 105 ? -22.469 -16.484 -3.268 1 96.25 105 GLY A C 1
ATOM 831 O O . GLY A 1 105 ? -21.562 -16.156 -2.502 1 96.25 105 GLY A O 1
ATOM 832 N N . GLY A 1 106 ? -22.469 -17.516 -4.086 1 93.69 106 GLY A N 1
ATOM 833 C CA . GLY A 1 106 ? -21.234 -18.266 -4.277 1 93.69 106 GLY A CA 1
ATOM 834 C C . GLY A 1 106 ? -21.047 -19.359 -3.25 1 93.69 106 GLY A C 1
ATOM 835 O O . GLY A 1 106 ? -21.484 -19.234 -2.105 1 93.69 106 GLY A O 1
ATOM 836 N N . ASP A 1 107 ? -20.391 -20.438 -3.828 1 94.5 107 ASP A N 1
ATOM 837 C CA . ASP A 1 107 ? -20 -21.547 -2.965 1 94.5 107 ASP A CA 1
ATOM 838 C C . ASP A 1 107 ? -18.531 -21.469 -2.598 1 94.5 107 ASP A C 1
ATOM 840 O O . ASP A 1 107 ? -17.656 -21.562 -3.469 1 94.5 107 ASP A O 1
ATOM 844 N N . PHE A 1 108 ? -18.359 -21.25 -1.332 1 97.25 108 PHE A N 1
ATOM 845 C CA . PHE A 1 108 ? -16.984 -21.125 -0.856 1 97.25 108 PHE A CA 1
ATOM 846 C C . PHE A 1 108 ? -16.578 -22.328 -0.031 1 97.25 108 PHE A C 1
ATOM 848 O O . PHE A 1 108 ? -17.375 -22.859 0.745 1 97.25 108 PHE A O 1
ATOM 855 N N . PRO A 1 109 ? -15.297 -22.719 -0.265 1 97.94 109 PRO A N 1
ATOM 856 C CA . PRO A 1 109 ? -14.852 -23.828 0.572 1 97.94 109 PRO A CA 1
ATOM 857 C C . PRO A 1 109 ? -14.938 -23.516 2.064 1 97.94 109 PRO A C 1
ATOM 859 O O . PRO A 1 109 ? -14.789 -22.359 2.467 1 97.94 109 PRO A O 1
ATOM 862 N N . LYS A 1 110 ? -15.102 -24.562 2.85 1 97.38 110 LYS A N 1
ATOM 863 C CA . LYS A 1 110 ? -15.273 -24.391 4.289 1 97.38 110 LYS A CA 1
ATOM 864 C C . LYS A 1 110 ? -13.945 -24.547 5.023 1 97.38 110 LYS A C 1
ATOM 866 O O . LYS A 1 110 ? -13.836 -24.203 6.203 1 97.38 110 LYS A O 1
ATOM 871 N N . ASP A 1 111 ? -12.961 -25 4.312 1 98.12 111 ASP A N 1
ATOM 872 C CA . ASP A 1 111 ? -11.742 -25.391 5.016 1 98.12 111 ASP A CA 1
ATOM 873 C C . ASP A 1 111 ? -10.57 -24.5 4.641 1 98.12 111 ASP A C 1
ATOM 875 O O . ASP A 1 111 ? -9.43 -24.75 5.039 1 98.12 111 ASP A O 1
ATOM 879 N N . ARG A 1 112 ? -10.805 -23.469 3.783 1 98.75 112 ARG A N 1
ATOM 880 C CA . ARG A 1 112 ? -9.695 -22.641 3.326 1 98.75 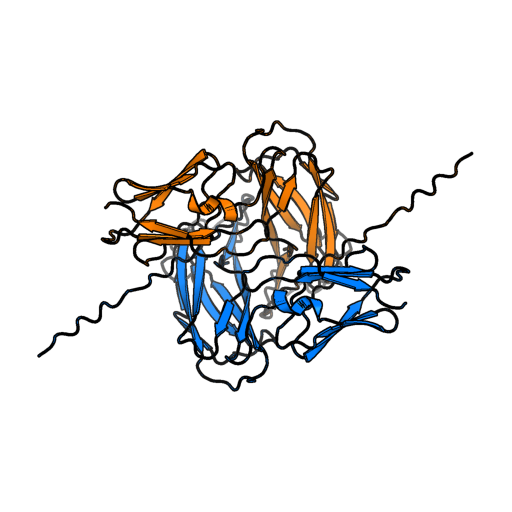112 ARG A CA 1
ATOM 881 C C . ARG A 1 112 ? -10.188 -21.281 2.857 1 98.75 112 ARG A C 1
ATOM 883 O O . ARG A 1 112 ? -11.367 -21.109 2.533 1 98.75 112 ARG A O 1
ATOM 890 N N . GLU A 1 113 ? -9.258 -20.359 2.785 1 98.56 113 GLU A N 1
ATOM 891 C CA . GLU A 1 113 ? -9.531 -19.031 2.229 1 98.56 113 GLU A CA 1
ATOM 892 C C . GLU A 1 113 ? -9.734 -19.094 0.718 1 98.56 113 GLU A C 1
ATOM 894 O O . GLU A 1 113 ? -9.203 -20 0.055 1 98.56 113 GLU A O 1
ATOM 899 N N . THR A 1 114 ? -10.523 -18.172 0.263 1 98.5 114 THR A N 1
ATOM 900 C CA . THR A 1 114 ? -10.664 -17.922 -1.168 1 98.5 114 THR A CA 1
ATOM 901 C C . THR A 1 114 ? -10.289 -16.484 -1.511 1 98.5 114 THR A C 1
ATOM 903 O O . THR A 1 114 ? -10.727 -15.547 -0.836 1 98.5 114 THR A O 1
ATOM 906 N N . LEU A 1 115 ? -9.453 -16.359 -2.533 1 98.62 115 LEU A N 1
ATOM 907 C CA . LEU A 1 115 ? -8.984 -15.047 -2.934 1 98.62 115 LEU A CA 1
ATOM 908 C C . LEU A 1 115 ? -9.914 -14.422 -3.963 1 98.62 115 LEU A C 1
ATOM 910 O O . LEU A 1 115 ? -10.312 -15.07 -4.93 1 98.62 115 LEU A O 1
ATOM 914 N N . GLN A 1 116 ? -10.367 -13.195 -3.707 1 98.56 116 GLN A N 1
ATOM 915 C CA . GLN A 1 116 ? -11.039 -12.281 -4.633 1 98.56 116 GLN A CA 1
ATOM 916 C C . GLN A 1 116 ? -10.289 -10.961 -4.742 1 98.56 116 GLN A C 1
ATOM 918 O O . GLN A 1 116 ? -9.312 -10.734 -4.023 1 98.56 116 GLN A O 1
ATOM 923 N N . TRP A 1 117 ? -10.734 -10.148 -5.652 1 98.5 117 TRP A N 1
ATOM 924 C CA . TRP A 1 117 ? -10.117 -8.836 -5.832 1 98.5 117 TRP A CA 1
ATOM 925 C C . TRP A 1 117 ? -11.172 -7.734 -5.75 1 98.5 117 TRP A C 1
ATOM 927 O O . TRP A 1 117 ? -12.25 -7.855 -6.328 1 98.5 117 TRP A O 1
ATOM 937 N N . ILE A 1 118 ? -10.867 -6.711 -4.992 1 98.62 118 ILE A N 1
ATOM 938 C CA . ILE A 1 118 ? -11.641 -5.48 -5.02 1 98.62 118 ILE A CA 1
ATOM 939 C C . ILE A 1 118 ? -10.961 -4.457 -5.93 1 98.62 118 ILE A C 1
ATOM 941 O O . ILE A 1 118 ? -9.812 -4.074 -5.691 1 98.62 118 ILE A O 1
ATOM 945 N N . CYS A 1 119 ? -11.672 -4 -6.91 1 97.94 119 CYS A N 1
ATOM 946 C CA . CYS A 1 119 ? -11.117 -3.051 -7.867 1 97.94 119 CYS A CA 1
ATOM 947 C C . CYS A 1 119 ? -11.914 -1.751 -7.871 1 97.94 119 CYS A C 1
ATOM 949 O O . CYS A 1 119 ? -13.141 -1.772 -7.957 1 97.94 119 CYS A O 1
ATOM 951 N N . VAL A 1 120 ? -11.211 -0.646 -7.715 1 97.94 120 VAL A N 1
ATOM 952 C CA . VAL A 1 120 ? -11.797 0.69 -7.699 1 97.94 120 VAL A CA 1
ATOM 953 C C . VAL A 1 120 ? -11.188 1.535 -8.82 1 97.94 120 VAL A C 1
ATOM 955 O O . VAL A 1 120 ? -9.969 1.707 -8.883 1 97.94 120 VAL A O 1
ATOM 958 N N . LYS A 1 121 ? -12.055 2.066 -9.641 1 96.88 121 LYS A N 1
ATOM 959 C CA . LYS A 1 121 ? -11.641 2.826 -10.812 1 96.88 121 LYS A CA 1
ATOM 960 C C . LYS A 1 121 ? -12.094 4.277 -10.719 1 96.88 121 LYS A C 1
ATOM 962 O O . LYS A 1 121 ? -13.242 4.551 -10.367 1 96.88 121 LYS A O 1
ATOM 967 N N . GLY A 1 122 ? -11.164 5.168 -10.953 1 96.25 122 GLY A N 1
ATOM 968 C CA . GLY A 1 122 ? -11.516 6.566 -11.141 1 96.25 122 GLY A CA 1
ATOM 969 C C . GLY A 1 122 ? -11.781 6.926 -12.586 1 96.25 122 GLY A C 1
ATOM 970 O O . GLY A 1 122 ? -10.992 6.59 -13.477 1 96.25 122 GLY A O 1
ATOM 971 N N . ILE A 1 123 ? -12.828 7.672 -12.836 1 95 123 ILE A N 1
ATOM 972 C CA . ILE A 1 123 ? -13.25 8.016 -14.195 1 95 123 ILE A CA 1
ATOM 973 C C . ILE A 1 123 ? -13.43 9.523 -14.312 1 95 123 ILE A C 1
ATOM 975 O O . ILE A 1 123 ? -14.07 10.148 -13.461 1 95 123 ILE A O 1
ATOM 979 N N . PRO A 1 124 ? -12.875 10.086 -15.367 1 92.25 124 PRO A N 1
ATOM 980 C CA . PRO A 1 124 ? -13.125 11.508 -15.602 1 92.25 124 PRO A CA 1
ATOM 981 C C . PRO A 1 124 ? -14.586 11.812 -15.922 1 92.25 124 PRO A C 1
ATOM 983 O O . PRO A 1 124 ? -15.305 10.938 -16.422 1 92.25 124 PRO A O 1
ATOM 986 N N . PRO A 1 125 ? -14.922 13.023 -15.539 1 83 125 PRO A N 1
ATOM 987 C CA . PRO A 1 125 ? -16.281 13.406 -15.938 1 83 125 PRO A CA 1
ATOM 988 C C . PRO A 1 125 ? -16.453 13.477 -17.453 1 83 125 PRO A C 1
ATOM 990 O O . PRO A 1 125 ? -15.5 13.789 -18.172 1 83 125 PRO A O 1
ATOM 993 N N . LYS A 1 126 ? -17.547 12.961 -18 1 72.44 126 LYS A N 1
ATOM 994 C CA . LYS A 1 126 ? -17.812 13.055 -19.438 1 72.44 126 LYS A CA 1
ATOM 995 C C . LYS A 1 126 ? -17.938 14.508 -19.875 1 72.44 126 LYS A C 1
ATOM 997 O O . LYS A 1 126 ? -18.391 15.359 -19.109 1 72.44 126 LYS A O 1
ATOM 1002 N N . SER A 1 127 ? -17.141 14.984 -20.938 1 58.53 127 SER A N 1
ATOM 1003 C CA . SER A 1 127 ? -17.141 16.312 -21.516 1 58.53 127 SER A CA 1
ATOM 1004 C C . SER A 1 127 ? -18.516 16.984 -21.406 1 58.53 127 SER A C 1
ATOM 1006 O O . SER A 1 127 ? -18.609 18.188 -21.156 1 58.53 127 SER A O 1
ATOM 1008 N N . ASP A 1 128 ? -19.484 16.281 -21.875 1 51.09 128 ASP A N 1
ATOM 1009 C CA . ASP A 1 128 ? -20.797 16.922 -21.953 1 51.09 128 ASP A CA 1
ATOM 1010 C C . ASP A 1 128 ? -21.359 17.203 -20.562 1 51.09 128 ASP A C 1
ATOM 1012 O O . ASP A 1 128 ? -22.359 17.922 -20.438 1 51.09 128 ASP A O 1
ATOM 1016 N N . GLU A 1 129 ? -20.859 16.578 -19.734 1 45.69 129 GLU A N 1
ATOM 1017 C CA . GLU A 1 129 ? -21.484 16.828 -18.453 1 45.69 129 GLU A CA 1
ATOM 1018 C C . GLU A 1 129 ? -20.969 18.109 -17.797 1 45.69 129 GLU A C 1
ATOM 1020 O O . GLU A 1 129 ? -19.781 18.438 -17.922 1 45.69 129 GLU A O 1
ATOM 1025 N N . LYS A 1 130 ? -21.844 19.156 -17.672 1 43.28 130 LYS A N 1
ATOM 1026 C CA . LYS A 1 130 ? -21.781 20.547 -17.25 1 43.28 130 LYS A CA 1
ATOM 1027 C C . LYS A 1 130 ? -20.656 20.766 -16.25 1 43.28 130 LYS A C 1
ATOM 1029 O O . LYS A 1 130 ? -20.281 21.906 -15.969 1 43.28 130 LYS A O 1
ATOM 1034 N N . TRP A 1 131 ? -20.359 19.766 -15.562 1 40.78 131 TRP A N 1
ATOM 1035 C CA . TRP A 1 131 ? -19.438 20.156 -14.516 1 40.78 131 TRP A CA 1
ATOM 1036 C C . TRP A 1 131 ? -18.047 20.422 -15.086 1 40.78 131 TRP A C 1
ATOM 1038 O O . TRP A 1 131 ? -17.188 21 -14.414 1 40.78 131 TRP A O 1
ATOM 1048 N N . ALA A 1 132 ? -17.875 19.969 -16.328 1 39.34 132 ALA A N 1
ATOM 1049 C CA . ALA A 1 132 ? -16.609 20.219 -17.031 1 39.34 132 ALA A CA 1
ATOM 1050 C C . ALA A 1 132 ? -16.594 21.609 -17.641 1 39.34 132 ALA A C 1
ATOM 1052 O O . ALA A 1 132 ? -15.914 21.844 -18.641 1 39.34 132 ALA A O 1
ATOM 1053 N N . GLU A 1 133 ? -17.5 22.578 -17.344 1 35.56 133 GLU A N 1
ATOM 1054 C CA . GLU A 1 133 ? -17.656 23.844 -18.062 1 35.56 133 GLU A CA 1
ATOM 1055 C C . GLU A 1 133 ? -16.297 24.5 -18.297 1 35.56 133 GLU A C 1
ATOM 1057 O O . GLU A 1 133 ? -16.125 25.234 -19.281 1 35.56 133 GLU A O 1
ATOM 1062 N N . SER A 1 134 ? -15.359 24.562 -17.266 1 33.44 134 SER A N 1
ATOM 1063 C CA . SER A 1 134 ? -14.586 25.797 -17.359 1 33.44 134 SER A CA 1
ATOM 1064 C C . SER A 1 134 ? -13.641 25.75 -18.562 1 33.44 134 SER A C 1
ATOM 1066 O O . SER A 1 134 ? -13.086 26.781 -18.953 1 33.44 134 SER A O 1
ATOM 1068 N N . ASN A 1 135 ? -12.969 24.641 -18.922 1 31.05 135 ASN A N 1
ATOM 1069 C CA . ASN A 1 135 ? -11.844 24.938 -19.797 1 31.05 135 ASN A CA 1
ATOM 1070 C C . ASN A 1 135 ? -12.25 24.906 -21.266 1 31.05 135 ASN A C 1
ATOM 1072 O O . ASN A 1 135 ? -11.742 24.109 -22.047 1 31.05 135 ASN A O 1
ATOM 1076 N N . LYS A 1 136 ? -13.469 25.234 -21.641 1 33.38 136 LYS A N 1
ATOM 1077 C CA . LYS A 1 136 ? -13.805 25.219 -23.047 1 33.38 136 LYS A CA 1
ATOM 1078 C C . LYS A 1 136 ? -12.945 26.203 -23.828 1 33.38 136 LYS A C 1
ATOM 1080 O O . LYS A 1 136 ? -13.094 26.344 -25.047 1 33.38 136 LYS A O 1
ATOM 1085 N N . ASN A 1 137 ? -12.562 27.312 -23.141 1 31.33 137 ASN A N 1
ATOM 1086 C CA . ASN A 1 137 ? -12.305 28.406 -24.062 1 31.33 137 ASN A CA 1
ATOM 1087 C C . ASN A 1 137 ? -11.18 28.078 -25.031 1 31.33 137 ASN A C 1
ATOM 1089 O O . ASN A 1 137 ? -11.039 28.734 -26.078 1 31.33 137 ASN A O 1
ATOM 1093 N N . SER A 1 138 ? -9.758 27.969 -24.656 1 32.34 138 SER A N 1
ATOM 1094 C CA . SER A 1 138 ? -8.789 28.531 -25.609 1 32.34 138 SER A CA 1
ATOM 1095 C C . SER A 1 138 ? -8.617 27.609 -26.812 1 32.34 138 SER A C 1
ATOM 1097 O O . SER A 1 138 ? -8.195 26.469 -26.688 1 32.34 138 SER A O 1
ATOM 1099 N N . LEU A 1 139 ? -9.266 27.672 -28 1 34.22 139 LEU A N 1
ATOM 1100 C CA . LEU A 1 139 ? -9.25 27.234 -29.391 1 34.22 139 LEU A CA 1
ATOM 1101 C C . LEU A 1 139 ? -7.832 26.859 -29.828 1 34.22 139 LEU A C 1
ATOM 1103 O O . LEU A 1 139 ? -7.648 25.938 -30.609 1 34.22 139 LEU A O 1
ATOM 1107 N N . ASN A 1 140 ? -6.77 27.875 -29.891 1 34.88 140 ASN A N 1
ATOM 1108 C CA . ASN A 1 140 ? -5.609 27.891 -30.781 1 34.88 140 ASN A CA 1
ATOM 1109 C C . ASN A 1 140 ? -4.59 26.828 -30.375 1 34.88 140 ASN A C 1
ATOM 1111 O O . ASN A 1 140 ? -3.775 26.406 -31.203 1 34.88 140 ASN A O 1
ATOM 1115 N N . ASN A 1 141 ? -3.936 26.766 -29.109 1 37.69 141 ASN A N 1
ATOM 1116 C CA . ASN A 1 141 ? -2.838 25.875 -28.781 1 37.69 141 ASN A CA 1
ATOM 1117 C C . ASN A 1 141 ? -3.346 24.484 -28.375 1 37.69 141 ASN A C 1
ATOM 1119 O O . ASN A 1 141 ? -4.148 24.359 -27.453 1 37.69 141 ASN A O 1
ATOM 1123 N N . VAL A 1 142 ? -3.543 23.516 -29.297 1 41.88 142 VAL A N 1
ATOM 1124 C CA . VAL A 1 142 ? -3.902 22.109 -29.125 1 41.88 142 VAL A CA 1
ATOM 1125 C C . VAL A 1 142 ? -3.365 21.594 -27.797 1 41.88 142 VAL A C 1
ATOM 1127 O O . VAL A 1 142 ? -2.168 21.328 -27.656 1 41.88 142 VAL A O 1
ATOM 1130 N N . THR A 1 143 ? -3.707 22.188 -26.734 1 49.78 143 THR A N 1
ATOM 1131 C CA . THR A 1 143 ? -3.338 21.594 -25.469 1 49.78 143 THR A CA 1
ATOM 1132 C C . THR A 1 143 ? -3.988 20.219 -25.297 1 49.78 143 THR A C 1
ATOM 1134 O O . THR A 1 143 ? -5.211 20.094 -25.391 1 49.78 143 THR A O 1
ATOM 1137 N N . LEU A 1 144 ? -3.191 19.141 -25.703 1 58.22 144 LEU A N 1
ATOM 1138 C CA . LEU A 1 144 ? -3.656 17.781 -25.484 1 58.22 144 LEU A CA 1
ATOM 1139 C C . LEU A 1 144 ? -3.869 17.5 -24.016 1 58.22 144 LEU A C 1
ATOM 1141 O O . LEU A 1 144 ? -2.93 17.578 -23.219 1 58.22 144 LEU A O 1
ATOM 1145 N N . ASN A 1 145 ? -5.125 17.781 -23.516 1 70.56 145 ASN A N 1
ATOM 1146 C CA . ASN A 1 145 ? -5.492 17.344 -22.172 1 70.56 145 ASN A CA 1
ATOM 1147 C C . ASN A 1 145 ? -5.715 15.828 -22.125 1 70.56 145 ASN A C 1
ATOM 1149 O O . ASN A 1 145 ? -6.633 15.305 -22.766 1 70.56 145 ASN A O 1
ATOM 1153 N N . VAL A 1 146 ? -4.715 15.172 -21.547 1 78.25 146 VAL A N 1
ATOM 1154 C CA . VAL A 1 146 ? -4.816 13.719 -21.438 1 78.25 146 VAL A CA 1
ATOM 1155 C C . VAL A 1 146 ? -5.398 13.352 -20.078 1 78.25 146 VAL A C 1
ATOM 1157 O O . VAL A 1 146 ? -4.914 13.82 -19.031 1 78.25 146 VAL A O 1
ATOM 1160 N N . GLN A 1 147 ? -6.555 12.75 -20.062 1 86.56 147 GLN A N 1
ATOM 1161 C CA . GLN A 1 147 ? -7.148 12.203 -18.844 1 86.56 147 GLN A CA 1
ATOM 1162 C C . GLN A 1 147 ? -6.926 10.695 -18.766 1 86.56 147 GLN A C 1
ATOM 1164 O O . GLN A 1 147 ? -7.281 9.953 -19.688 1 86.56 147 GLN A O 1
ATOM 1169 N N . VAL A 1 148 ? -6.371 10.25 -17.703 1 86.19 148 VAL A N 1
ATOM 1170 C CA . VAL A 1 148 ? -6.031 8.836 -17.547 1 86.19 148 VAL A CA 1
ATOM 1171 C C . VAL A 1 148 ? -6.844 8.227 -16.406 1 86.19 148 VAL A C 1
ATOM 1173 O O . VAL A 1 148 ? -6.703 8.633 -15.258 1 86.19 148 VAL A O 1
ATOM 1176 N N . SER A 1 149 ? -7.652 7.25 -16.734 1 90.62 149 SER A N 1
ATOM 1177 C CA . SER A 1 149 ? -8.391 6.477 -15.742 1 90.62 149 SER A CA 1
ATOM 1178 C C . SER A 1 149 ? -7.566 5.289 -15.25 1 90.62 149 SER A C 1
ATOM 1180 O O . SER A 1 149 ? -7.035 4.52 -16.047 1 90.62 149 SER A O 1
ATOM 1182 N N . LEU A 1 150 ? -7.496 5.211 -13.953 1 89.81 150 LEU A N 1
ATOM 1183 C CA . LEU A 1 150 ? -6.746 4.098 -13.383 1 89.81 150 LEU A CA 1
ATOM 1184 C C . LEU A 1 150 ? -7.625 3.275 -12.445 1 89.81 150 LEU A C 1
ATOM 1186 O O . LEU A 1 150 ? -8.445 3.83 -11.703 1 89.81 150 LEU A O 1
ATOM 1190 N N . SER A 1 151 ? -7.438 1.965 -12.508 1 92.62 151 SER A N 1
ATOM 1191 C CA . SER A 1 151 ? -8.078 1.028 -11.594 1 92.62 151 SER A CA 1
ATOM 1192 C C . SER A 1 151 ? -7.082 0.494 -10.562 1 92.62 151 SER A C 1
ATOM 1194 O O . SER A 1 151 ? -5.988 0.056 -10.922 1 92.62 151 SER A O 1
ATOM 1196 N N . THR A 1 152 ? -7.43 0.657 -9.32 1 92.81 152 THR A N 1
ATOM 1197 C CA . THR A 1 152 ? -6.648 0.068 -8.234 1 92.81 152 THR A CA 1
ATOM 1198 C C . THR A 1 152 ? -7.355 -1.158 -7.664 1 92.81 152 THR A C 1
ATOM 1200 O O . THR A 1 152 ? -8.539 -1.095 -7.316 1 92.81 152 THR A O 1
ATOM 1203 N N . CYS A 1 153 ? -6.57 -2.264 -7.621 1 95.19 153 CYS A N 1
ATOM 1204 C CA . CYS A 1 153 ? -7.16 -3.49 -7.094 1 95.19 153 CYS A CA 1
ATOM 1205 C C . CYS A 1 153 ? -6.406 -3.969 -5.859 1 95.19 153 CYS A C 1
ATOM 1207 O O . CYS A 1 153 ? -5.176 -3.908 -5.816 1 95.19 153 CYS A O 1
ATOM 1209 N N . ILE A 1 154 ? -7.145 -4.434 -4.859 1 95.81 154 ILE A N 1
ATOM 1210 C CA . ILE A 1 154 ? -6.547 -5.02 -3.666 1 95.81 154 ILE A CA 1
ATOM 1211 C C . ILE A 1 154 ? -7.129 -6.41 -3.428 1 95.81 154 ILE A C 1
ATOM 1213 O O . ILE A 1 154 ? -8.219 -6.727 -3.916 1 95.81 154 ILE A O 1
ATOM 1217 N N . LYS A 1 155 ? -6.414 -7.176 -2.701 1 97.19 155 LYS A N 1
ATOM 1218 C CA . LYS A 1 155 ? -6.848 -8.539 -2.395 1 97.19 155 LYS A CA 1
ATOM 1219 C C . LYS A 1 155 ? -7.949 -8.539 -1.337 1 97.19 155 LYS A C 1
ATOM 1221 O O . LYS A 1 155 ? -7.902 -7.754 -0.385 1 97.19 155 LYS A O 1
ATOM 1226 N N . MET A 1 156 ? -8.852 -9.414 -1.53 1 98.62 156 MET A N 1
ATOM 1227 C CA . MET A 1 156 ? -9.836 -9.766 -0.51 1 98.62 156 MET A CA 1
ATOM 1228 C C . MET A 1 156 ? -9.82 -11.266 -0.241 1 98.62 156 MET A C 1
ATOM 1230 O O . MET A 1 156 ? -9.922 -12.07 -1.17 1 98.62 156 MET A O 1
ATOM 1234 N N . PHE A 1 157 ? -9.711 -11.617 0.966 1 98.69 157 PHE A N 1
ATOM 1235 C CA . PHE A 1 157 ? -9.711 -13.023 1.36 1 98.69 157 PHE A CA 1
ATOM 1236 C C . PHE A 1 157 ? -11.016 -13.391 2.055 1 98.69 157 PHE A C 1
ATOM 1238 O O . PHE A 1 157 ? -11.32 -12.867 3.131 1 98.69 157 PHE A O 1
ATOM 1245 N N . VAL A 1 158 ? -11.719 -14.32 1.428 1 98.56 158 VAL A N 1
ATOM 1246 C CA . VAL A 1 158 ? -12.922 -14.859 2.057 1 98.56 158 VAL A CA 1
ATOM 1247 C C . VAL A 1 158 ? -12.555 -16 2.992 1 98.56 158 VAL A C 1
ATOM 1249 O O . VAL A 1 158 ? -12.023 -17.031 2.549 1 98.56 158 VAL A O 1
ATOM 1252 N N . ARG A 1 159 ? -12.906 -15.805 4.207 1 98.25 159 ARG A N 1
ATOM 1253 C CA . ARG A 1 159 ? -12.469 -16.766 5.211 1 98.25 159 ARG A CA 1
ATOM 1254 C C . ARG A 1 159 ? -13.656 -17.453 5.875 1 98.25 159 ARG A C 1
ATOM 1256 O O . ARG A 1 159 ? -14.508 -16.797 6.477 1 98.25 159 ARG A O 1
ATOM 1263 N N . PRO A 1 160 ? -13.719 -18.75 5.781 1 98.12 160 PRO A N 1
ATOM 1264 C CA . PRO A 1 160 ? -14.781 -19.469 6.5 1 98.12 160 PRO A CA 1
ATOM 1265 C C . PRO A 1 160 ? -14.555 -19.5 8.008 1 98.12 160 PRO A C 1
ATOM 1267 O O . PRO A 1 160 ? -13.445 -19.234 8.477 1 98.12 160 PRO A O 1
ATOM 1270 N N . SER A 1 161 ? -15.586 -19.859 8.734 1 95.12 161 SER A N 1
ATOM 1271 C CA . SER A 1 161 ? -15.547 -19.797 10.195 1 95.12 161 SER A CA 1
ATOM 1272 C C . SER A 1 161 ? -14.586 -20.828 10.766 1 95.12 161 SER A C 1
ATOM 1274 O O . SER A 1 161 ? -14.062 -20.656 11.867 1 95.12 161 SER A O 1
ATOM 1276 N N . SER A 1 162 ? -14.359 -21.859 10.016 1 97.12 162 SER A N 1
ATOM 1277 C CA . SER A 1 162 ? -13.516 -22.938 10.5 1 97.12 162 SER A CA 1
ATOM 1278 C C . SER A 1 162 ? -12.039 -22.562 10.445 1 97.12 162 SER A C 1
ATOM 1280 O O . SER A 1 162 ? -11.203 -23.219 11.07 1 97.12 162 SER A O 1
ATOM 1282 N N . VAL A 1 163 ? -11.734 -21.594 9.656 1 97.88 163 VAL A N 1
ATOM 1283 C CA . VAL A 1 163 ? -10.367 -21.109 9.547 1 97.88 163 VAL A CA 1
ATOM 1284 C C . VAL A 1 163 ? -10.109 -20.031 10.586 1 97.88 163 VAL A C 1
ATOM 1286 O O . VAL A 1 163 ? -10.609 -18.906 10.453 1 97.88 163 VAL A O 1
ATOM 1289 N N . LYS A 1 164 ? -9.312 -20.375 11.555 1 96.12 164 LYS A N 1
ATOM 1290 C CA . LYS A 1 164 ? -9.062 -19.484 12.68 1 96.12 164 LYS A CA 1
ATOM 1291 C C . LYS A 1 164 ? -7.621 -18.969 12.672 1 96.12 164 LYS A C 1
ATOM 1293 O O . LYS A 1 164 ? -6.738 -19.609 12.078 1 96.12 164 LYS A O 1
ATOM 1298 N N . GLY A 1 165 ? -7.441 -17.844 13.297 1 96 165 GLY A N 1
ATOM 1299 C CA . GLY A 1 165 ? -6.105 -17.281 13.406 1 96 165 GLY A CA 1
ATOM 1300 C C . GLY A 1 165 ? -5.738 -16.391 12.242 1 96 165 GLY A C 1
ATOM 1301 O O . GLY A 1 165 ? -6.613 -15.766 11.633 1 96 165 GLY A O 1
ATOM 1302 N N . HIS A 1 166 ? -4.402 -16.219 12.094 1 97.19 166 HIS A N 1
ATOM 1303 C CA . HIS A 1 166 ? -3.848 -15.328 11.078 1 97.19 166 HIS A CA 1
ATOM 1304 C C . HIS A 1 166 ? -2.756 -16.016 10.273 1 97.19 166 HIS A C 1
ATOM 1306 O O . HIS A 1 166 ? -2.145 -16.984 10.75 1 97.19 166 HIS A O 1
ATOM 1312 N N . PRO A 1 167 ? -2.535 -15.539 9.062 1 98.19 167 PRO A N 1
ATOM 1313 C CA . PRO A 1 167 ? -1.517 -16.188 8.227 1 98.19 167 PRO A CA 1
ATOM 1314 C C . PRO A 1 167 ? -0.147 -16.234 8.906 1 98.19 167 PRO A C 1
ATOM 1316 O O . PRO A 1 167 ? 0.602 -17.203 8.719 1 98.19 167 PRO A O 1
ATOM 1319 N N . GLU A 1 168 ? 0.203 -15.25 9.664 1 96.75 168 GLU A N 1
ATOM 1320 C CA . GLU A 1 168 ? 1.532 -15.188 10.266 1 96.75 168 GLU A CA 1
ATOM 1321 C C . GLU A 1 168 ? 1.695 -16.25 11.352 1 96.75 168 GLU A C 1
ATOM 1323 O O . GLU A 1 168 ? 2.818 -16.578 11.734 1 96.75 168 GLU A O 1
ATOM 1328 N N . ASP A 1 169 ? 0.623 -16.766 11.859 1 97.69 169 ASP A N 1
ATOM 1329 C CA . ASP A 1 169 ? 0.669 -17.828 12.859 1 97.69 169 ASP A CA 1
ATOM 1330 C C . ASP A 1 169 ? 1.153 -19.141 12.242 1 97.69 169 ASP A C 1
ATOM 1332 O O . ASP A 1 169 ? 1.688 -20 12.945 1 97.69 169 ASP A O 1
ATOM 1336 N N . VAL A 1 170 ? 0.958 -19.266 10.922 1 97.94 170 VAL A N 1
ATOM 1337 C CA . VAL A 1 170 ? 1.162 -20.594 10.336 1 97.94 170 VAL A CA 1
ATOM 1338 C C . VAL A 1 170 ? 2.123 -20.484 9.148 1 97.94 170 VAL A C 1
ATOM 1340 O O . VAL A 1 170 ? 2.455 -21.5 8.523 1 97.94 170 VAL A O 1
ATOM 1343 N N . ALA A 1 171 ? 2.553 -19.344 8.836 1 98.25 171 ALA A N 1
ATOM 1344 C CA . ALA A 1 171 ? 3.414 -19.141 7.672 1 98.25 171 ALA A CA 1
ATOM 1345 C C . ALA A 1 171 ? 4.684 -19.984 7.781 1 98.25 171 ALA A C 1
ATOM 1347 O O . ALA A 1 171 ? 5.27 -20.359 6.766 1 98.25 171 ALA A O 1
ATOM 1348 N N . GLY A 1 172 ? 5.109 -20.266 8.93 1 98 172 GLY A N 1
ATOM 1349 C CA . GLY A 1 172 ? 6.289 -21.078 9.156 1 98 172 GLY A CA 1
ATOM 1350 C C . GLY A 1 172 ? 6.094 -22.531 8.766 1 98 172 GLY A C 1
ATOM 1351 O O . GLY A 1 172 ? 7.059 -23.281 8.664 1 98 172 GLY A O 1
ATOM 1352 N N . GLU A 1 173 ? 4.875 -22.922 8.523 1 98.12 173 GLU A N 1
ATOM 1353 C CA . GLU A 1 173 ? 4.574 -24.312 8.172 1 98.12 173 GLU A CA 1
ATOM 1354 C C . GLU A 1 173 ? 4.84 -24.578 6.695 1 98.12 173 GLU A C 1
ATOM 1356 O O . GLU A 1 173 ? 4.816 -25.734 6.254 1 98.12 173 GLU A O 1
ATOM 1361 N N . VAL A 1 174 ? 5.086 -23.516 5.961 1 98.12 174 VAL A N 1
ATOM 1362 C CA . VAL A 1 174 ? 5.402 -23.719 4.551 1 98.12 174 VAL A CA 1
ATOM 1363 C C . VAL A 1 174 ? 6.676 -24.547 4.414 1 98.12 174 VAL A C 1
ATOM 1365 O O . VAL A 1 174 ? 7.672 -24.281 5.098 1 98.12 174 VAL A O 1
ATOM 1368 N N . LYS A 1 175 ? 6.609 -25.531 3.523 1 97.19 175 LYS A N 1
ATOM 1369 C CA . LYS A 1 175 ? 7.773 -26.375 3.252 1 97.19 175 LYS A CA 1
ATOM 1370 C C . LYS A 1 175 ? 8.453 -25.969 1.948 1 97.19 175 LYS A C 1
ATOM 1372 O O . LYS A 1 175 ? 7.785 -25.766 0.932 1 97.19 175 LYS A O 1
ATOM 1377 N N . TRP A 1 176 ? 9.719 -25.922 2.061 1 95.38 176 TRP A N 1
ATOM 1378 C CA . TRP A 1 176 ? 10.5 -25.5 0.904 1 95.38 176 TRP A CA 1
ATOM 1379 C C . TRP A 1 176 ? 11.398 -26.641 0.413 1 95.38 176 TRP A C 1
ATOM 1381 O O . TRP A 1 176 ? 12.008 -27.344 1.217 1 95.38 176 TRP A O 1
ATOM 1391 N N . GLN A 1 177 ? 11.406 -26.781 -0.952 1 92.19 177 GLN A N 1
ATOM 1392 C CA . GLN A 1 177 ? 12.258 -27.797 -1.562 1 92.19 177 GLN A CA 1
ATOM 1393 C C . GLN A 1 177 ? 12.828 -27.297 -2.891 1 92.19 177 GLN A C 1
ATOM 1395 O O . GLN A 1 177 ? 12.172 -26.547 -3.615 1 92.19 177 GLN A O 1
ATOM 1400 N N . ARG A 1 178 ? 13.945 -27.734 -3.146 1 90.06 178 ARG A N 1
ATOM 1401 C CA . ARG A 1 178 ? 14.531 -27.453 -4.453 1 90.06 178 ARG A CA 1
ATOM 1402 C C . ARG A 1 178 ? 14.109 -28.5 -5.477 1 90.06 178 ARG A C 1
ATOM 1404 O O . ARG A 1 178 ? 14.164 -29.703 -5.203 1 90.06 178 ARG A O 1
ATOM 1411 N N . VAL A 1 179 ? 13.609 -28.094 -6.516 1 88.56 179 VAL A N 1
ATOM 1412 C CA . VAL A 1 179 ? 13.25 -28.953 -7.645 1 88.56 179 VAL A CA 1
ATOM 1413 C C . VAL A 1 179 ? 13.898 -28.422 -8.922 1 88.56 179 VAL A C 1
ATOM 1415 O O . VAL A 1 179 ? 13.445 -27.422 -9.484 1 88.56 179 VAL A O 1
ATOM 1418 N N . ASN A 1 180 ? 14.984 -29.109 -9.383 1 85.31 180 ASN A N 1
ATOM 1419 C CA . ASN A 1 180 ? 15.758 -28.625 -10.516 1 85.31 180 ASN A CA 1
ATOM 1420 C C . ASN A 1 180 ? 16.297 -27.219 -10.273 1 85.31 180 ASN A C 1
ATOM 1422 O O . ASN A 1 180 ? 17 -26.984 -9.289 1 85.31 180 ASN A O 1
ATOM 1426 N N . ASN A 1 181 ? 16.062 -26.297 -10.977 1 85.81 181 ASN A N 1
ATOM 1427 C CA . ASN A 1 181 ? 16.578 -24.938 -10.82 1 85.81 181 ASN A CA 1
ATOM 1428 C C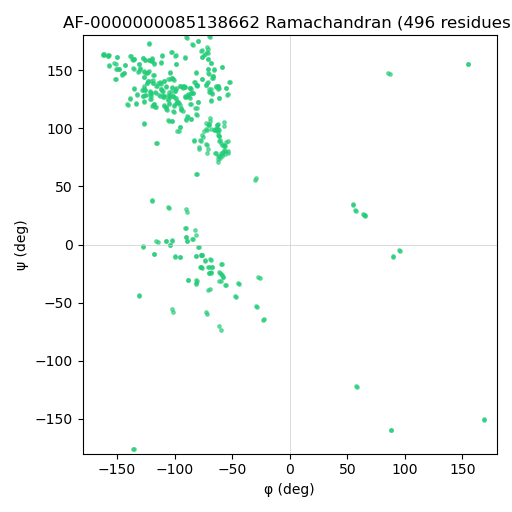 . ASN A 1 181 ? 15.5 -23.984 -10.289 1 85.81 181 ASN A C 1
ATOM 1430 O O . ASN A 1 181 ? 15.523 -22.797 -10.586 1 85.81 181 ASN A O 1
ATOM 1434 N N . LYS A 1 182 ? 14.664 -24.656 -9.484 1 91.5 182 LYS A N 1
ATOM 1435 C CA . LYS A 1 182 ? 13.594 -23.844 -8.891 1 91.5 182 LYS A CA 1
ATOM 1436 C C . LYS A 1 182 ? 13.422 -24.156 -7.406 1 91.5 182 LYS A C 1
ATOM 1438 O O . LYS A 1 182 ? 13.938 -25.172 -6.918 1 91.5 182 LYS A O 1
ATOM 1443 N N . LEU A 1 183 ? 12.805 -23.219 -6.727 1 92.62 183 LEU A N 1
ATOM 1444 C CA . LEU A 1 183 ? 12.406 -23.406 -5.336 1 92.62 183 LEU A CA 1
ATOM 1445 C C . LEU A 1 183 ? 10.898 -23.594 -5.215 1 92.62 183 LEU A C 1
ATOM 1447 O O . LEU A 1 183 ? 10.133 -22.688 -5.57 1 92.62 183 LEU A O 1
ATOM 1451 N N . LYS A 1 184 ? 10.539 -24.719 -4.785 1 95.19 184 LYS A N 1
ATOM 1452 C CA . LYS A 1 184 ? 9.125 -25.031 -4.621 1 95.19 184 LYS A CA 1
ATOM 1453 C C . LYS A 1 184 ? 8.664 -24.781 -3.188 1 95.19 184 LYS A C 1
ATOM 1455 O O . LYS A 1 184 ? 9.258 -25.312 -2.244 1 95.19 184 LYS A O 1
ATOM 1460 N N . GLY A 1 185 ? 7.703 -23.906 -2.99 1 96.81 185 GLY A N 1
ATOM 1461 C CA . GLY A 1 185 ? 7.039 -23.719 -1.709 1 96.81 185 GLY A CA 1
ATOM 1462 C C . GLY A 1 185 ? 5.719 -24.469 -1.612 1 96.81 185 GLY A C 1
ATOM 1463 O O . GLY A 1 185 ? 4.824 -24.25 -2.43 1 96.81 185 GLY A O 1
ATOM 1464 N N . VAL A 1 186 ? 5.617 -25.328 -0.635 1 98.25 186 VAL A N 1
ATOM 1465 C CA . VAL A 1 186 ? 4.395 -26.094 -0.403 1 98.25 186 VAL A CA 1
ATOM 1466 C C . VAL A 1 186 ? 3.654 -25.531 0.805 1 98.25 186 VAL A C 1
ATOM 1468 O O . VAL A 1 186 ? 4.191 -25.5 1.915 1 98.25 186 VAL A O 1
ATOM 1471 N N . ASN A 1 187 ? 2.432 -25.109 0.619 1 98.75 187 ASN A N 1
ATOM 1472 C CA . ASN A 1 187 ? 1.586 -24.516 1.651 1 98.75 187 ASN A CA 1
ATOM 1473 C C . ASN A 1 187 ? 0.55 -25.516 2.162 1 98.75 187 ASN A C 1
ATOM 1475 O O . ASN A 1 187 ? -0.453 -25.781 1.493 1 98.75 187 ASN A O 1
ATOM 1479 N N . PRO A 1 188 ? 0.771 -26 3.332 1 98.81 188 PRO A N 1
ATOM 1480 C CA . PRO A 1 188 ? -0.2 -26.953 3.861 1 98.81 188 PRO A CA 1
ATOM 1481 C C . PRO A 1 188 ? -1.323 -26.297 4.648 1 98.81 188 PRO A C 1
ATOM 1483 O O . PRO A 1 188 ? -2.113 -26.969 5.305 1 98.81 188 PRO A O 1
ATOM 1486 N N . THR A 1 189 ? -1.384 -25.031 4.668 1 98.75 189 THR A N 1
ATOM 1487 C CA . THR A 1 189 ? -2.273 -24.297 5.562 1 98.75 189 THR A CA 1
ATOM 1488 C C . THR A 1 189 ? -3.504 -23.797 4.809 1 98.75 189 THR A C 1
ATOM 1490 O O . THR A 1 189 ? -3.514 -23.766 3.578 1 98.75 189 THR A O 1
ATOM 1493 N N . PRO A 1 190 ? -4.555 -23.359 5.508 1 98.81 190 PRO A N 1
ATOM 1494 C CA . PRO A 1 190 ? -5.785 -22.891 4.859 1 98.81 190 PRO A CA 1
ATOM 1495 C C . PRO A 1 190 ? -5.715 -21.422 4.449 1 98.81 190 PRO A C 1
ATOM 1497 O O . PRO A 1 190 ? -6.699 -20.859 3.961 1 98.81 190 PRO A O 1
ATOM 1500 N N . PHE A 1 191 ? -4.562 -20.812 4.637 1 98.88 191 PHE A N 1
ATOM 1501 C CA . PHE A 1 191 ? -4.387 -19.406 4.324 1 98.88 191 PHE A CA 1
ATOM 1502 C C . PHE A 1 191 ? -3.613 -19.234 3.023 1 98.88 191 PHE A C 1
ATOM 1504 O O . PHE A 1 191 ? -2.785 -20.062 2.67 1 98.88 191 PHE A O 1
ATOM 1511 N N . TYR A 1 192 ? -3.943 -18.141 2.299 1 98.69 192 TYR A N 1
ATOM 1512 C CA . TYR A 1 192 ? -2.996 -17.703 1.281 1 98.69 192 TYR A CA 1
ATOM 1513 C C . TYR A 1 192 ? -1.716 -17.172 1.921 1 98.69 192 TYR A C 1
ATOM 1515 O O . TYR A 1 192 ? -1.766 -16.328 2.826 1 98.69 192 TYR A O 1
ATOM 1523 N N . ILE A 1 193 ? -0.631 -17.641 1.478 1 98.56 193 ILE A N 1
ATOM 1524 C CA . ILE A 1 193 ? 0.668 -17.125 1.902 1 98.56 193 ILE A CA 1
ATOM 1525 C C . ILE A 1 193 ? 1.161 -16.078 0.91 1 98.56 193 ILE A C 1
ATOM 1527 O O . ILE A 1 193 ? 1.695 -16.406 -0.148 1 98.56 193 ILE A O 1
ATOM 1531 N N . ASN A 1 194 ? 0.996 -14.82 1.289 1 96.75 194 ASN A N 1
ATOM 1532 C CA . ASN A 1 194 ? 1.444 -13.688 0.481 1 96.75 194 ASN A CA 1
ATOM 1533 C C . ASN A 1 194 ? 2.871 -13.281 0.834 1 96.75 194 ASN A C 1
ATOM 1535 O O . ASN A 1 194 ? 3.1 -12.617 1.851 1 96.75 194 ASN A O 1
ATOM 1539 N N . LEU A 1 195 ? 3.754 -13.578 -0.061 1 94.88 195 LEU A N 1
ATOM 1540 C CA . LEU A 1 195 ? 5.16 -13.328 0.236 1 94.88 195 LEU A CA 1
ATOM 1541 C C . LEU A 1 195 ? 5.508 -11.859 0.029 1 94.88 195 LEU A C 1
ATOM 1543 O O . LEU A 1 195 ? 5.238 -11.297 -1.034 1 94.88 195 LEU A O 1
ATOM 1547 N N . SER A 1 196 ? 6.004 -11.258 1.069 1 91.31 196 SER A N 1
ATOM 1548 C CA . SER A 1 196 ? 6.559 -9.914 0.932 1 91.31 196 SER A CA 1
ATOM 1549 C C . SER A 1 196 ? 8.039 -9.961 0.559 1 91.31 196 SER A C 1
ATOM 1551 O O . SER A 1 196 ? 8.555 -9.047 -0.088 1 91.31 196 SER A O 1
ATOM 1553 N N . GLU A 1 197 ? 8.664 -11.039 1.034 1 90.69 197 GLU A N 1
ATOM 1554 C CA . GLU A 1 197 ? 10.078 -11.273 0.753 1 90.69 197 GLU A CA 1
ATOM 1555 C C . GLU A 1 197 ? 10.398 -12.766 0.75 1 90.69 197 GLU A C 1
ATOM 1557 O O . GLU A 1 197 ? 9.867 -13.523 1.564 1 90.69 197 GLU A O 1
ATOM 1562 N N . LEU A 1 198 ? 11.234 -13.133 -0.123 1 91.88 198 LEU A N 1
ATOM 1563 C CA . LEU A 1 198 ? 11.766 -14.492 -0.205 1 91.88 198 LEU A CA 1
ATOM 1564 C C . LEU A 1 198 ? 13.258 -14.477 -0.513 1 91.88 198 LEU A C 1
ATOM 1566 O O . LEU A 1 198 ? 13.695 -13.805 -1.454 1 91.88 198 LEU A O 1
ATOM 1570 N N . ARG A 1 199 ? 13.977 -15.133 0.323 1 90.12 199 ARG A N 1
ATOM 1571 C CA . ARG A 1 199 ? 15.422 -15.211 0.144 1 90.12 199 ARG A CA 1
ATOM 1572 C C . ARG A 1 199 ? 15.891 -16.672 0.138 1 90.12 199 ARG A C 1
ATOM 1574 O O . ARG A 1 199 ? 15.383 -17.5 0.894 1 90.12 199 ARG A O 1
ATOM 1581 N N . VAL A 1 200 ? 16.859 -16.875 -0.673 1 90.25 200 VAL A N 1
ATOM 1582 C CA . VAL A 1 200 ? 17.594 -18.125 -0.665 1 90.25 200 VAL A CA 1
ATOM 1583 C C . VAL A 1 200 ? 19.094 -17.844 -0.523 1 90.25 200 VAL A C 1
ATOM 1585 O O . VAL A 1 200 ? 19.672 -17.125 -1.337 1 90.25 200 VAL A O 1
ATOM 1588 N N . GLY A 1 201 ? 19.734 -18.422 0.53 1 86.94 201 GLY A N 1
ATOM 1589 C CA . GLY A 1 201 ? 21.156 -18.141 0.769 1 86.94 201 GLY A CA 1
ATOM 1590 C C . GLY A 1 201 ? 21.438 -16.656 0.942 1 86.94 201 GLY A C 1
ATOM 1591 O O . GLY A 1 201 ? 22.438 -16.156 0.427 1 86.94 201 GLY A O 1
ATOM 1592 N N . GLY A 1 202 ? 20.469 -16 1.421 1 84.25 202 GLY A N 1
ATOM 1593 C CA . GLY A 1 202 ? 20.656 -14.594 1.68 1 84.25 202 GLY A CA 1
ATOM 1594 C C . GLY A 1 202 ? 20.297 -13.711 0.499 1 84.25 202 GLY A C 1
ATOM 1595 O O . GLY A 1 202 ? 20.188 -12.492 0.636 1 84.25 202 GLY A O 1
ATOM 1596 N N . GLU A 1 203 ? 20.078 -14.414 -0.611 1 83.5 203 GLU A N 1
ATOM 1597 C CA . GLU A 1 203 ? 19.75 -13.641 -1.809 1 83.5 203 GLU A CA 1
ATOM 1598 C C . GLU A 1 203 ? 18.234 -13.547 -2.004 1 83.5 203 GLU A C 1
ATOM 1600 O O . GLU A 1 203 ? 17.531 -14.555 -1.906 1 83.5 203 GLU A O 1
ATOM 1605 N N . GLU A 1 204 ? 17.812 -12.383 -2.336 1 83.69 204 GLU A N 1
ATOM 1606 C CA . GLU A 1 204 ? 16.375 -12.164 -2.494 1 83.69 204 GLU A CA 1
ATOM 1607 C C . GLU A 1 204 ? 15.898 -12.656 -3.854 1 83.69 204 GLU A C 1
ATOM 1609 O O . GLU A 1 204 ? 16.562 -12.445 -4.871 1 83.69 204 GLU A O 1
ATOM 1614 N N . ILE A 1 205 ? 14.742 -13.328 -3.775 1 84.5 205 ILE A N 1
ATOM 1615 C CA . ILE A 1 205 ? 14.047 -13.75 -4.984 1 84.5 205 ILE A CA 1
ATOM 1616 C C . ILE A 1 205 ? 13.039 -12.68 -5.406 1 84.5 205 ILE A C 1
ATOM 1618 O O . ILE A 1 205 ? 12.25 -12.203 -4.586 1 84.5 205 ILE A O 1
ATOM 1622 N N . SER A 1 206 ? 12.977 -12.375 -6.68 1 77.31 206 SER A N 1
ATOM 1623 C CA . SER A 1 206 ? 12.188 -11.25 -7.172 1 77.31 206 SER A CA 1
ATOM 1624 C C . SER A 1 206 ? 10.719 -11.625 -7.316 1 77.31 206 SER A C 1
ATOM 1626 O O . SER A 1 206 ? 9.836 -10.781 -7.141 1 77.31 206 SER A O 1
ATOM 1628 N N . GLU A 1 207 ? 10.516 -12.836 -7.652 1 78.19 207 GLU A N 1
ATOM 1629 C CA . GLU A 1 207 ? 9.141 -13.273 -7.832 1 78.19 207 GLU A CA 1
ATOM 1630 C C . GLU A 1 207 ? 8.391 -13.305 -6.504 1 78.19 207 GLU A C 1
ATOM 1632 O O . GLU A 1 207 ? 8.836 -13.953 -5.555 1 78.19 207 GLU A O 1
ATOM 1637 N N . HIS A 1 208 ? 7.238 -12.562 -6.473 1 79 208 HIS A N 1
ATOM 1638 C CA . HIS A 1 208 ? 6.492 -12.484 -5.223 1 79 208 HIS A CA 1
ATOM 1639 C C . HIS A 1 208 ? 5.078 -13.031 -5.387 1 79 208 HIS A C 1
ATOM 1641 O O . HIS A 1 208 ? 4.148 -12.57 -4.723 1 79 208 HIS A O 1
ATOM 1647 N N . HIS A 1 209 ? 4.977 -14.094 -6.18 1 89.31 209 HIS A N 1
ATOM 1648 C CA . HIS A 1 209 ? 3.67 -14.727 -6.301 1 89.31 209 HIS A CA 1
ATOM 1649 C C . HIS A 1 209 ? 3.25 -15.383 -4.988 1 89.31 209 HIS A C 1
ATOM 1651 O O . HIS A 1 209 ? 4.082 -15.969 -4.289 1 89.31 209 HIS A O 1
ATOM 1657 N N . TYR A 1 210 ? 2.025 -15.352 -4.641 1 96.81 210 TYR A N 1
ATOM 1658 C CA . TYR A 1 210 ? 1.512 -15.984 -3.428 1 96.81 210 TYR A CA 1
ATOM 1659 C C . TYR A 1 210 ? 1.397 -17.5 -3.602 1 96.81 210 TYR A C 1
ATOM 1661 O O . TYR A 1 210 ? 1.396 -18 -4.73 1 96.81 210 TYR A O 1
ATOM 1669 N N . ILE A 1 211 ? 1.318 -18.188 -2.49 1 98.38 211 ILE A N 1
ATOM 1670 C CA . ILE A 1 211 ? 1.03 -19.609 -2.482 1 98.38 211 ILE A CA 1
ATOM 1671 C C . ILE A 1 211 ? -0.378 -19.859 -1.944 1 98.38 211 ILE A C 1
ATOM 1673 O O . ILE A 1 211 ? -0.667 -19.547 -0.786 1 98.38 211 ILE A O 1
ATOM 1677 N N . ALA A 1 212 ? -1.213 -20.453 -2.754 1 98.75 212 ALA A N 1
ATOM 1678 C CA . ALA A 1 212 ? -2.605 -20.688 -2.379 1 98.75 212 ALA A CA 1
ATOM 1679 C C . ALA A 1 212 ? -2.713 -21.766 -1.307 1 98.75 212 ALA A C 1
ATOM 1681 O O . ALA A 1 212 ? -1.776 -22.547 -1.105 1 98.75 212 ALA A O 1
ATOM 1682 N N . PRO A 1 213 ? -3.846 -21.766 -0.606 1 98.88 213 PRO A N 1
ATOM 1683 C CA . PRO A 1 213 ? -4.059 -22.812 0.394 1 98.88 213 PRO A CA 1
ATOM 1684 C C . PRO A 1 213 ? -3.936 -24.219 -0.191 1 98.88 213 PRO A C 1
ATOM 1686 O O . PRO A 1 213 ? -4.445 -24.484 -1.282 1 98.88 213 PRO A O 1
ATOM 1689 N N . PHE A 1 214 ? -3.184 -25.047 0.601 1 98.81 214 PHE A N 1
ATOM 1690 C CA . PHE A 1 214 ? -3.043 -26.453 0.27 1 98.81 214 PHE A CA 1
ATOM 1691 C C . PHE A 1 214 ? -2.527 -26.625 -1.153 1 98.81 214 PHE A C 1
ATOM 1693 O O . PHE A 1 214 ? -2.967 -27.531 -1.872 1 98.81 214 PHE A O 1
ATOM 1700 N N . SER A 1 215 ? -1.707 -25.75 -1.567 1 98.56 215 SER A N 1
ATOM 1701 C CA . SER A 1 215 ? -1.127 -25.75 -2.906 1 98.56 215 SER A CA 1
ATOM 1702 C C . SER A 1 215 ? 0.368 -25.453 -2.861 1 98.56 215 SER A C 1
ATOM 1704 O O . SER A 1 215 ? 0.989 -25.531 -1.798 1 98.56 215 SER A O 1
ATOM 1706 N N . SER A 1 216 ? 0.968 -25.344 -4.004 1 98.19 216 SER A N 1
ATOM 1707 C CA . SER A 1 216 ? 2.391 -25.047 -4.109 1 98.19 216 SER A CA 1
ATOM 1708 C C . SER A 1 216 ? 2.66 -24.047 -5.234 1 98.19 216 SER A C 1
ATOM 1710 O O . SER A 1 216 ? 1.792 -23.797 -6.07 1 98.19 216 SER A O 1
ATOM 1712 N N . PHE A 1 217 ? 3.764 -23.5 -5.148 1 97.62 217 PHE A N 1
ATOM 1713 C CA . PHE A 1 217 ? 4.242 -22.625 -6.215 1 97.62 217 PHE A CA 1
ATOM 1714 C C . PHE A 1 217 ? 5.754 -22.75 -6.371 1 97.62 217 PHE A C 1
ATOM 1716 O O . PHE A 1 217 ? 6.469 -22.984 -5.395 1 97.62 217 PHE A O 1
ATOM 1723 N N . GLU A 1 218 ? 6.258 -22.609 -7.609 1 95.12 218 GLU A N 1
ATOM 1724 C CA . GLU A 1 218 ? 7.688 -22.703 -7.891 1 95.12 218 GLU A CA 1
ATOM 1725 C C . GLU A 1 218 ? 8.266 -21.359 -8.281 1 95.12 218 GLU A C 1
ATOM 1727 O O . GLU A 1 218 ? 7.711 -20.656 -9.125 1 95.12 218 GLU A O 1
ATOM 1732 N N . TYR A 1 219 ? 9.352 -21.047 -7.66 1 92.06 219 TYR A N 1
ATOM 1733 C CA . TYR A 1 219 ? 10.055 -19.797 -7.891 1 92.06 219 TYR A CA 1
ATOM 1734 C C . TYR A 1 219 ? 11.398 -20.047 -8.562 1 92.06 219 TYR A C 1
ATOM 1736 O O . TYR A 1 219 ? 12.125 -20.969 -8.203 1 92.06 219 TYR A O 1
ATOM 1744 N N . PRO A 1 220 ? 11.695 -19.156 -9.492 1 87.75 220 PRO A N 1
ATOM 1745 C CA . PRO A 1 220 ? 13.039 -19.281 -10.062 1 87.75 220 PRO A CA 1
ATOM 1746 C C . PRO A 1 220 ? 14.133 -18.891 -9.07 1 87.75 220 PRO A C 1
ATOM 1748 O O . PRO A 1 220 ? 13.969 -17.922 -8.312 1 87.75 220 PRO A O 1
ATOM 1751 N N . ILE A 1 221 ? 15.156 -19.656 -8.953 1 83.75 221 ILE A N 1
ATOM 1752 C CA . ILE A 1 221 ? 16.234 -19.297 -8.031 1 83.75 221 ILE A CA 1
ATOM 1753 C C . ILE A 1 221 ? 17.562 -19.312 -8.766 1 83.75 221 ILE A C 1
ATOM 1755 O O . ILE A 1 221 ? 17.734 -20.047 -9.75 1 83.75 221 ILE A O 1
ATOM 1759 N N . PRO A 1 222 ? 18.406 -18.375 -8.188 1 73.25 222 PRO A N 1
ATOM 1760 C CA . PRO A 1 222 ? 19.781 -18.469 -8.711 1 73.25 222 PRO A CA 1
ATOM 1761 C C . PRO A 1 222 ? 20.5 -19.75 -8.281 1 73.25 222 PRO A C 1
ATOM 1763 O O . PRO A 1 222 ? 20.078 -20.406 -7.332 1 73.25 222 PRO A O 1
ATOM 1766 N N . VAL A 1 223 ? 21.469 -20.094 -9.078 1 64.12 223 VAL A N 1
ATOM 1767 C CA . VAL A 1 223 ? 22.297 -21.25 -8.742 1 64.12 223 VAL A CA 1
ATOM 1768 C C . VAL A 1 223 ? 23.031 -20.984 -7.43 1 64.12 223 VAL A C 1
ATOM 1770 O O . VAL A 1 223 ? 23.797 -20.031 -7.32 1 64.12 223 VAL A O 1
ATOM 1773 N N . SER A 1 224 ? 22.312 -21.094 -6.344 1 64.31 224 SER A N 1
ATOM 1774 C CA . SER A 1 224 ? 22.969 -20.844 -5.07 1 64.31 224 SER A CA 1
ATOM 1775 C C . SER A 1 224 ? 23.344 -22.156 -4.375 1 64.31 224 SER A C 1
ATOM 1777 O O . SER A 1 224 ? 22.656 -23.172 -4.547 1 64.31 224 SER A O 1
ATOM 1779 N N . LYS A 1 225 ? 24.547 -22.125 -3.74 1 63.72 225 LYS A N 1
ATOM 1780 C CA . LYS A 1 225 ? 25.031 -23.234 -2.922 1 63.72 225 LYS A CA 1
ATOM 1781 C C . LYS A 1 225 ? 24.344 -23.25 -1.559 1 63.72 225 LYS A C 1
ATOM 1783 O O . LYS A 1 225 ? 24.359 -24.266 -0.86 1 63.72 225 LYS A O 1
ATOM 1788 N N . SER A 1 226 ? 23.781 -22.141 -1.183 1 66.81 226 SER A N 1
ATOM 1789 C CA . SER A 1 226 ? 23.219 -22.078 0.163 1 66.81 226 SER A CA 1
ATOM 1790 C C . SER A 1 226 ? 21.828 -22.719 0.21 1 66.81 226 SER A C 1
ATOM 1792 O O . SER A 1 226 ? 21.109 -22.719 -0.789 1 66.81 226 SER A O 1
ATOM 1794 N N . SER A 1 227 ? 21.578 -23.297 1.4 1 80.69 227 SER A N 1
ATOM 1795 C CA . SER A 1 227 ? 20.375 -24.094 1.622 1 80.69 227 SER A CA 1
ATOM 1796 C C . SER A 1 227 ? 19.375 -23.359 2.518 1 80.69 227 SER A C 1
ATOM 1798 O O . SER A 1 227 ? 18.312 -23.875 2.822 1 80.69 227 SER A O 1
ATOM 1800 N N . LYS A 1 228 ? 19.719 -22.188 2.85 1 91.88 228 LYS A N 1
ATOM 1801 C CA . LYS A 1 228 ? 18.812 -21.516 3.789 1 91.88 228 LYS A CA 1
ATOM 1802 C C . LYS A 1 228 ? 17.75 -20.719 3.055 1 91.88 228 LYS A C 1
ATOM 1804 O O . LYS A 1 228 ? 18.062 -19.938 2.148 1 91.88 228 LYS A O 1
ATOM 1809 N N . VAL A 1 229 ? 16.516 -20.984 3.41 1 94.44 229 VAL A N 1
ATOM 1810 C CA . VAL A 1 229 ? 15.383 -20.234 2.854 1 94.44 229 VAL A CA 1
ATOM 1811 C C . VAL A 1 229 ? 14.781 -19.344 3.926 1 94.44 229 VAL A C 1
ATOM 1813 O O . VAL A 1 229 ? 14.531 -19.781 5.051 1 94.44 229 VAL A O 1
ATOM 1816 N N . GLN A 1 230 ? 14.633 -18.078 3.662 1 95.19 230 GLN A N 1
ATOM 1817 C CA . GLN A 1 230 ? 13.992 -17.109 4.539 1 95.19 230 GLN A CA 1
ATOM 1818 C C . GLN A 1 230 ? 12.852 -16.406 3.826 1 95.19 230 GLN A C 1
ATOM 1820 O O . GLN A 1 230 ? 12.953 -16.078 2.643 1 95.19 230 GLN A O 1
ATOM 1825 N N . TRP A 1 231 ? 11.758 -16.219 4.566 1 95.62 231 TRP A N 1
ATOM 1826 C CA . TRP A 1 231 ? 10.656 -15.508 3.916 1 95.62 231 TRP A CA 1
ATOM 1827 C C . TRP A 1 231 ? 9.852 -14.695 4.93 1 95.62 231 TRP A C 1
ATOM 1829 O O . TRP A 1 231 ? 9.859 -15.008 6.125 1 95.62 231 TRP A O 1
ATOM 1839 N N . LYS A 1 232 ? 9.258 -13.602 4.457 1 95.38 232 LYS A N 1
ATOM 1840 C CA . LYS A 1 232 ? 8.266 -12.789 5.152 1 95.38 232 LYS A CA 1
ATOM 1841 C C . LYS A 1 232 ? 6.934 -12.781 4.398 1 95.38 232 LYS A C 1
ATOM 1843 O O . LYS A 1 232 ? 6.898 -13.016 3.191 1 95.38 232 LYS A O 1
ATOM 1848 N N . ILE A 1 233 ? 5.875 -12.523 5.133 1 96.62 233 ILE A N 1
ATOM 1849 C CA . ILE A 1 233 ? 4.566 -12.461 4.488 1 96.62 233 ILE A CA 1
ATOM 1850 C C . ILE A 1 233 ? 3.875 -11.148 4.855 1 96.62 233 ILE A C 1
ATOM 1852 O O . ILE A 1 233 ? 4.273 -10.469 5.805 1 96.62 233 ILE A O 1
ATOM 1856 N N . VAL A 1 234 ? 2.912 -10.789 4.062 1 95.5 234 VAL A N 1
ATOM 1857 C CA . VAL A 1 234 ? 2.027 -9.672 4.391 1 95.5 234 VAL A CA 1
ATOM 1858 C C . VAL A 1 234 ? 0.9 -10.156 5.301 1 95.5 234 VAL A C 1
ATOM 1860 O O . VAL A 1 234 ? 0.241 -11.156 5.004 1 95.5 234 VAL A O 1
ATOM 1863 N N . THR A 1 235 ? 0.648 -9.492 6.375 1 96.12 235 THR A N 1
ATOM 1864 C CA . THR A 1 235 ? -0.335 -9.891 7.375 1 96.12 235 THR A CA 1
ATOM 1865 C C . THR A 1 235 ? -1.731 -9.414 6.98 1 96.12 235 THR A C 1
ATOM 1867 O O . THR A 1 235 ? -1.887 -8.656 6.02 1 96.12 235 THR A O 1
ATOM 1870 N N . ASP A 1 236 ? -2.705 -9.883 7.754 1 95.62 236 ASP A N 1
ATOM 1871 C CA . ASP A 1 236 ? -4.094 -9.484 7.543 1 95.62 236 ASP A CA 1
ATOM 1872 C C . ASP A 1 236 ? -4.254 -7.969 7.672 1 95.62 236 ASP A C 1
ATOM 1874 O O . ASP A 1 236 ? -5.242 -7.402 7.195 1 95.62 236 ASP A O 1
ATOM 1878 N N . TYR A 1 237 ? -3.324 -7.336 8.242 1 91.06 237 TYR A N 1
ATOM 1879 C CA . TYR A 1 237 ? -3.436 -5.914 8.539 1 91.06 237 TYR A CA 1
ATOM 1880 C C . TYR A 1 237 ? -2.621 -5.082 7.559 1 91.06 237 TYR A C 1
ATOM 1882 O O . TYR A 1 237 ? -2.537 -3.859 7.691 1 91.06 237 TYR A O 1
ATOM 1890 N N . GLY A 1 238 ? -1.979 -5.777 6.66 1 92.06 238 GLY A N 1
ATOM 1891 C CA . GLY A 1 238 ? -1.294 -5.09 5.578 1 92.06 238 GLY A CA 1
ATOM 1892 C C . GLY A 1 238 ? 0.182 -4.867 5.852 1 92.06 238 GLY A C 1
ATOM 1893 O O . GLY A 1 238 ? 0.916 -4.398 4.98 1 92.06 238 GLY A O 1
ATOM 1894 N N . GLY A 1 239 ? 0.63 -5.203 7.035 1 90.94 239 GLY A N 1
ATOM 1895 C CA . GLY A 1 239 ? 2.041 -5.09 7.371 1 90.94 239 GLY A CA 1
ATOM 1896 C C . GLY A 1 239 ? 2.832 -6.344 7.047 1 90.94 239 GLY A C 1
ATOM 1897 O O . GLY A 1 239 ? 2.281 -7.312 6.52 1 90.94 239 GLY A O 1
ATOM 1898 N N . VAL A 1 240 ? 4.133 -6.27 7.297 1 92.56 240 VAL A N 1
ATOM 1899 C CA . VAL A 1 240 ? 5.008 -7.395 6.984 1 92.56 240 VAL A CA 1
ATOM 1900 C C . VAL A 1 240 ? 5.383 -8.133 8.266 1 92.56 240 VAL A C 1
ATOM 1902 O O . VAL A 1 240 ? 5.645 -7.504 9.297 1 92.56 240 VAL A O 1
ATOM 1905 N N . SER A 1 241 ? 5.469 -9.391 8.227 1 93.75 241 SER A N 1
ATOM 1906 C CA . SER A 1 241 ? 5.812 -10.242 9.359 1 93.75 241 SER A CA 1
ATOM 1907 C C . SER A 1 241 ? 7.32 -10.25 9.609 1 93.75 241 SER A C 1
ATOM 1909 O O . SER A 1 241 ? 8.078 -9.641 8.852 1 93.75 241 SER A O 1
ATOM 1911 N N . GLU A 1 242 ? 7.645 -10.953 10.719 1 91.5 242 GLU A N 1
ATOM 1912 C CA . GLU A 1 242 ? 9.047 -11.312 10.898 1 91.5 242 GLU A CA 1
ATOM 1913 C C . GLU A 1 242 ? 9.469 -12.398 9.914 1 91.5 242 GLU A C 1
ATOM 1915 O O . GLU A 1 242 ? 8.625 -13.023 9.266 1 91.5 242 GLU A O 1
ATOM 1920 N N . PHE A 1 243 ? 10.758 -12.641 9.852 1 94.5 243 PHE A N 1
ATOM 1921 C CA . PHE A 1 243 ? 11.266 -13.688 8.977 1 94.5 243 PHE A CA 1
ATOM 1922 C C . PHE A 1 243 ? 10.938 -15.07 9.539 1 94.5 243 PHE A C 1
ATOM 1924 O O . PHE A 1 243 ? 11.07 -15.297 10.742 1 94.5 243 PHE A O 1
ATOM 1931 N N . PHE A 1 244 ? 10.539 -15.898 8.68 1 97.38 244 PHE A N 1
ATOM 1932 C CA . PHE A 1 244 ? 10.602 -17.344 8.867 1 97.38 244 PHE A CA 1
ATOM 1933 C C . PHE A 1 244 ? 11.82 -17.922 8.164 1 97.38 244 PHE A C 1
ATOM 1935 O O . PHE A 1 244 ? 12.359 -17.328 7.238 1 97.38 244 PHE A O 1
ATOM 1942 N N . GLU A 1 245 ? 12.281 -19.062 8.648 1 95.88 245 GLU A N 1
ATOM 1943 C CA . GLU A 1 245 ? 13.469 -19.625 8.023 1 95.88 245 GLU A CA 1
ATOM 1944 C C . GLU A 1 245 ? 13.477 -21.141 8.133 1 95.88 245 GLU A C 1
ATOM 1946 O O . GLU A 1 245 ? 12.859 -21.719 9.031 1 95.88 245 GLU A O 1
ATOM 1951 N N . THR A 1 246 ? 14.086 -21.734 7.203 1 94.69 246 THR A N 1
ATOM 1952 C CA . THR A 1 246 ? 14.32 -23.188 7.211 1 94.69 246 THR A CA 1
ATOM 1953 C C . THR A 1 246 ? 15.516 -23.547 6.332 1 94.69 246 THR A C 1
ATOM 1955 O O . THR A 1 246 ? 15.883 -22.781 5.434 1 94.69 246 THR A O 1
ATOM 1958 N N . ASP A 1 247 ? 16.141 -24.656 6.652 1 91.19 247 ASP A N 1
ATOM 1959 C CA . ASP A 1 247 ? 17.203 -25.188 5.805 1 91.19 247 ASP A CA 1
ATOM 1960 C C . ASP A 1 247 ? 16.641 -26.203 4.805 1 91.19 247 ASP A C 1
ATOM 1962 O O . ASP A 1 247 ? 15.734 -26.969 5.129 1 91.19 247 ASP A O 1
ATOM 1966 N N . ILE A 1 248 ? 17.141 -25.984 3.643 1 83.44 248 ILE A N 1
ATOM 1967 C CA . ILE A 1 248 ? 16.719 -27 2.678 1 83.44 248 ILE A CA 1
ATOM 1968 C C . ILE A 1 248 ? 17.938 -27.812 2.227 1 83.44 248 ILE A C 1
ATOM 1970 O O . ILE A 1 248 ? 19.078 -27.344 2.307 1 83.44 248 ILE A O 1
ATOM 1974 N N . ASN A 1 249 ? 17.719 -29.125 2.105 1 66.81 249 ASN A N 1
ATOM 1975 C CA . ASN A 1 249 ? 18.781 -30 1.644 1 66.81 249 ASN A CA 1
ATOM 1976 C C . ASN A 1 249 ? 19.094 -29.781 0.168 1 66.81 249 ASN A C 1
ATOM 1978 O O . ASN A 1 249 ? 18.188 -29.656 -0.655 1 66.81 249 ASN A O 1
ATOM 1982 N N . LEU A 1 250 ? 20.219 -29.078 -0.121 1 52.88 250 LEU A N 1
ATOM 1983 C CA . LEU A 1 250 ? 20.688 -29.062 -1.497 1 52.88 250 LEU A CA 1
ATOM 1984 C C . LEU A 1 250 ? 21.031 -30.469 -1.972 1 52.88 250 LEU A C 1
ATOM 1986 O O . LEU A 1 250 ? 21.438 -31.328 -1.174 1 52.88 250 LEU A O 1
ATOM 1990 N N . MET B 1 1 ? 50.812 -15.57 9.148 1 26.41 1 MET B N 1
ATOM 1991 C CA . MET B 1 1 ? 50.125 -14.805 8.109 1 26.41 1 MET B CA 1
ATOM 1992 C C . MET B 1 1 ? 48.656 -15.219 7.996 1 26.41 1 MET B C 1
ATOM 1994 O O . MET B 1 1 ? 48.375 -16.328 7.539 1 26.41 1 MET B O 1
ATOM 1998 N N . LYS B 1 2 ? 47.812 -14.859 9.07 1 26.73 2 LYS B N 1
ATOM 1999 C CA . LYS B 1 2 ? 46.438 -15.25 9.398 1 26.73 2 LYS B CA 1
ATOM 2000 C C . LYS B 1 2 ? 45.469 -14.828 8.297 1 26.73 2 LYS B C 1
ATOM 2002 O O . LYS B 1 2 ? 45.375 -13.641 7.973 1 26.73 2 LYS B O 1
ATOM 2007 N N . ILE B 1 3 ? 45.281 -15.719 7.312 1 29.16 3 ILE B N 1
ATOM 2008 C CA . ILE B 1 3 ? 44.438 -15.562 6.141 1 29.16 3 ILE B CA 1
ATOM 2009 C C . ILE B 1 3 ? 42.969 -15.391 6.586 1 29.16 3 ILE B C 1
ATOM 2011 O O . ILE B 1 3 ? 42.406 -16.297 7.176 1 29.16 3 ILE B O 1
ATOM 2015 N N . ARG B 1 4 ? 42.594 -14.211 7.145 1 28.27 4 ARG B N 1
ATOM 2016 C CA . ARG B 1 4 ? 41.219 -13.891 7.516 1 28.27 4 ARG B CA 1
ATOM 2017 C C . ARG B 1 4 ? 40.281 -14.016 6.316 1 28.27 4 ARG B C 1
ATOM 2019 O O . ARG B 1 4 ? 40.438 -13.312 5.316 1 28.27 4 ARG B O 1
ATOM 2026 N N . THR B 1 5 ? 39.844 -15.25 5.977 1 27.69 5 THR B N 1
ATOM 2027 C CA . THR B 1 5 ? 38.906 -15.555 4.918 1 27.69 5 THR B CA 1
ATOM 2028 C C . THR B 1 5 ? 37.594 -14.82 5.152 1 27.69 5 THR B C 1
ATOM 2030 O O . THR B 1 5 ? 36.906 -15.07 6.145 1 27.69 5 THR B O 1
ATOM 2033 N N . ALA B 1 6 ? 37.5 -13.492 4.82 1 27.92 6 ALA B N 1
ATOM 2034 C CA . ALA B 1 6 ? 36.25 -12.711 4.91 1 27.92 6 ALA B CA 1
ATOM 2035 C C . ALA B 1 6 ? 35.156 -13.328 4.047 1 27.92 6 ALA B C 1
ATOM 2037 O O . ALA B 1 6 ? 35.344 -13.508 2.84 1 27.92 6 ALA B O 1
ATOM 2038 N N . LEU B 1 7 ? 34.438 -14.312 4.625 1 28.75 7 LEU B N 1
ATOM 2039 C CA . LEU B 1 7 ? 33.281 -14.906 3.965 1 28.75 7 LEU B CA 1
ATOM 2040 C C . LEU B 1 7 ? 32.281 -13.836 3.549 1 28.75 7 LEU B C 1
ATOM 2042 O O . LEU B 1 7 ? 31.812 -13.062 4.387 1 28.75 7 LEU B O 1
ATOM 2046 N N . LEU B 1 8 ? 32.438 -13.273 2.324 1 27.53 8 LEU B N 1
ATOM 2047 C CA . LEU B 1 8 ? 31.516 -12.32 1.712 1 27.53 8 LEU B CA 1
ATOM 2048 C C . LEU B 1 8 ? 30.109 -12.93 1.579 1 27.53 8 LEU B C 1
ATOM 2050 O O . LEU B 1 8 ? 29.938 -13.945 0.906 1 27.53 8 LEU B O 1
ATOM 2054 N N . VAL B 1 9 ? 29.359 -13.016 2.701 1 29.03 9 VAL B N 1
ATOM 2055 C CA . VAL B 1 9 ? 27.969 -13.445 2.648 1 29.03 9 VAL B CA 1
ATOM 2056 C C . VAL B 1 9 ? 27.188 -12.539 1.715 1 29.03 9 VAL B C 1
ATOM 2058 O O . VAL B 1 9 ? 27.047 -11.336 1.969 1 29.03 9 VAL B O 1
ATOM 2061 N N . SER B 1 10 ? 27.188 -12.797 0.377 1 29.69 10 SER B N 1
ATOM 2062 C CA . SER B 1 10 ? 26.391 -12.086 -0.613 1 29.69 10 SER B CA 1
ATOM 2063 C C . SER B 1 10 ? 24.891 -12.227 -0.331 1 29.69 10 SER B C 1
ATOM 2065 O O . SER B 1 10 ? 24.375 -13.344 -0.257 1 29.69 10 SER B O 1
ATOM 2067 N N . SER B 1 11 ? 24.375 -11.523 0.677 1 27.92 11 SER B N 1
ATOM 2068 C CA . SER B 1 11 ? 22.938 -11.477 0.949 1 27.92 11 SER B CA 1
ATOM 2069 C C . SER B 1 11 ? 22.156 -11.062 -0.291 1 27.92 11 SER B C 1
ATOM 2071 O O . SER B 1 11 ? 22.312 -9.953 -0.793 1 27.92 11 SER B O 1
ATOM 2073 N N . LEU B 1 12 ? 21.922 -12.016 -1.187 1 31.42 12 LEU B N 1
ATOM 2074 C CA . LEU B 1 12 ? 21.094 -11.703 -2.348 1 31.42 12 LEU B CA 1
ATOM 2075 C C . LEU B 1 12 ? 19.672 -11.336 -1.923 1 31.42 12 LEU B C 1
ATOM 2077 O O . LEU B 1 12 ? 19 -12.109 -1.229 1 31.42 12 LEU B O 1
ATOM 2081 N N . PRO B 1 13 ? 19.328 -10.031 -1.83 1 31.12 13 PRO B N 1
ATOM 2082 C CA . PRO B 1 13 ? 18.031 -9.523 -1.381 1 31.12 13 PRO B CA 1
ATOM 2083 C C . PRO B 1 13 ? 16.875 -10.055 -2.219 1 31.12 13 PRO B C 1
ATOM 2085 O O . PRO B 1 13 ? 16.969 -10.094 -3.449 1 31.12 13 PRO B O 1
ATOM 2088 N N . LEU B 1 14 ? 16.203 -11.016 -1.673 1 25.08 14 LEU B N 1
ATOM 2089 C CA . LEU B 1 14 ? 15.008 -11.609 -2.266 1 25.08 14 LEU B CA 1
ATOM 2090 C C . LEU B 1 14 ? 13.875 -10.586 -2.34 1 25.08 14 LEU B C 1
ATOM 2092 O O . LEU B 1 14 ? 13.352 -10.156 -1.31 1 25.08 14 LEU B O 1
ATOM 2096 N N . CYS B 1 15 ? 13.859 -9.641 -3.32 1 23.14 15 CYS B N 1
ATOM 2097 C CA . CYS B 1 15 ? 12.836 -8.633 -3.605 1 23.14 15 CYS B CA 1
ATOM 2098 C C . CYS B 1 15 ? 11.523 -9.289 -4 1 23.14 15 CYS B C 1
ATOM 2100 O O . CYS B 1 15 ? 11.484 -10.117 -4.914 1 23.14 15 CYS B O 1
ATOM 2102 N N . PHE B 1 16 ? 10.602 -9.414 -3.066 1 20.94 16 PHE B N 1
ATOM 2103 C CA . PHE B 1 16 ? 9.234 -9.883 -3.283 1 20.94 16 PHE B CA 1
ATOM 2104 C C . PHE B 1 16 ? 8.477 -8.938 -4.211 1 20.94 16 PHE B C 1
ATOM 2106 O O . PHE B 1 16 ? 8.391 -7.742 -3.945 1 20.94 16 PHE B O 1
ATOM 2113 N N . PHE B 1 17 ? 8.25 -9.266 -5.535 1 23.7 17 PHE B N 1
ATOM 2114 C CA . PHE B 1 17 ? 7.594 -8.586 -6.648 1 23.7 17 PHE B CA 1
ATOM 2115 C C . PHE B 1 17 ? 6.078 -8.68 -6.52 1 23.7 17 PHE B C 1
ATOM 2117 O O . PHE B 1 17 ? 5.527 -9.766 -6.332 1 23.7 17 PHE B O 1
ATOM 2124 N N . VAL B 1 18 ? 5.418 -7.801 -5.887 1 22.75 18 VAL B N 1
ATOM 2125 C CA . VAL B 1 18 ? 3.967 -7.688 -5.977 1 22.75 18 VAL B CA 1
ATOM 2126 C C . VAL B 1 18 ? 3.566 -7.301 -7.398 1 22.75 18 VAL B C 1
ATOM 2128 O O . VAL B 1 18 ? 3.98 -6.258 -7.906 1 22.75 18 VAL B O 1
ATOM 2131 N N . SER B 1 19 ? 3.152 -8.242 -8.25 1 24.31 19 SER B N 1
ATOM 2132 C CA . SER B 1 19 ? 2.715 -8.07 -9.625 1 24.31 19 SER B CA 1
ATOM 2133 C C . SER B 1 19 ? 1.279 -7.555 -9.695 1 24.31 19 SER B C 1
ATOM 2135 O O . SER B 1 19 ? 0.356 -8.219 -9.211 1 24.31 19 SER B O 1
ATOM 2137 N N . ALA B 1 20 ? 0.965 -6.324 -9.57 1 24.02 20 ALA B N 1
ATOM 2138 C CA . ALA B 1 20 ? -0.349 -5.824 -9.961 1 24.02 20 ALA B CA 1
ATOM 2139 C C . ALA B 1 20 ? -0.496 -5.809 -11.484 1 24.02 20 ALA B C 1
ATOM 2141 O O . ALA B 1 20 ? 0.312 -5.191 -12.18 1 24.02 20 ALA B O 1
ATOM 2142 N N . ASN B 1 21 ? -1.108 -6.766 -12.039 1 24.73 21 ASN B N 1
ATOM 2143 C CA . ASN B 1 21 ? -1.396 -6.824 -13.469 1 24.73 21 ASN B CA 1
ATOM 2144 C C . ASN B 1 21 ? -2.486 -5.836 -13.867 1 24.73 21 ASN B C 1
ATOM 2146 O O . ASN B 1 21 ? -3.635 -5.969 -13.438 1 24.73 21 ASN B O 1
ATOM 2150 N N . ALA B 1 22 ? -2.316 -4.594 -14.039 1 25.09 22 ALA B N 1
ATOM 2151 C CA . ALA B 1 22 ? -3.275 -3.691 -14.664 1 25.09 22 ALA B CA 1
ATOM 2152 C C . ALA B 1 22 ? -3.533 -4.086 -16.109 1 25.09 22 ALA B C 1
ATOM 2154 O O . ALA B 1 22 ? -2.617 -4.066 -16.938 1 25.09 22 ALA B O 1
ATOM 2155 N N . LYS B 1 23 ? -4.602 -4.824 -16.328 1 26.67 23 LYS B N 1
ATOM 2156 C CA . LYS B 1 23 ? -4.996 -5.137 -17.703 1 26.67 23 LYS B CA 1
ATOM 2157 C C . LYS B 1 23 ? -5.496 -3.893 -18.438 1 26.67 23 LYS B C 1
ATOM 2159 O O . LYS B 1 23 ? -6.355 -3.17 -17.922 1 26.67 23 LYS B O 1
ATOM 2164 N N . THR B 1 24 ? -4.828 -3.291 -19.344 1 29.11 24 THR B N 1
ATOM 2165 C CA . THR B 1 24 ? -5.238 -2.217 -20.25 1 29.11 24 THR B CA 1
ATOM 2166 C C . THR B 1 24 ? -6.254 -2.723 -21.266 1 29.11 24 THR B C 1
ATOM 2168 O O . THR B 1 24 ? -6.02 -3.732 -21.938 1 29.11 24 THR B O 1
ATOM 2171 N N . PHE B 1 25 ? -7.484 -2.512 -21.078 1 27.91 25 PHE B N 1
ATOM 2172 C CA . PHE B 1 25 ? -8.43 -2.711 -22.172 1 27.91 25 PHE B CA 1
ATOM 2173 C C . PHE B 1 25 ? -8.148 -1.741 -23.312 1 27.91 25 PHE B C 1
ATOM 2175 O O . PHE B 1 25 ? -8.117 -0.526 -23.094 1 27.91 25 PHE B O 1
ATOM 2182 N N . GLU B 1 26 ? -7.465 -2.236 -24.359 1 33.12 26 GLU B N 1
ATOM 2183 C CA . GLU B 1 26 ? -7.188 -1.493 -25.594 1 33.12 26 GLU B CA 1
ATOM 2184 C C . GLU B 1 26 ? -8.445 -1.327 -26.438 1 33.12 26 GLU B C 1
ATOM 2186 O O . GLU B 1 26 ?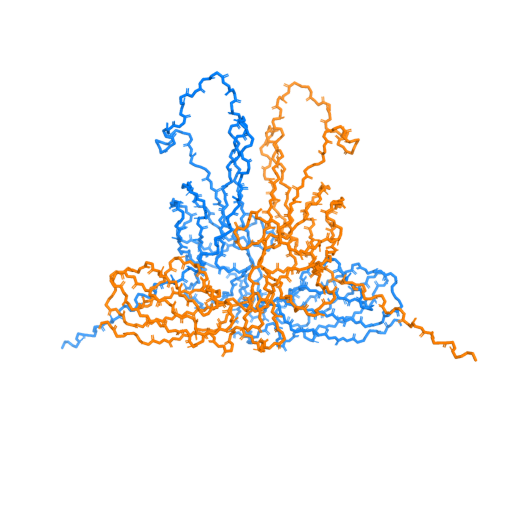 -9.086 -2.312 -26.797 1 33.12 26 GLU B O 1
ATOM 2191 N N . ASN B 1 27 ? -9.297 -0.403 -26.297 1 35.88 27 ASN B N 1
ATOM 2192 C CA . ASN B 1 27 ? -10 -0.019 -27.516 1 35.88 27 ASN B CA 1
ATOM 2193 C C . ASN B 1 27 ? -9.023 0.296 -28.656 1 35.88 27 ASN B C 1
ATOM 2195 O O . ASN B 1 27 ? -7.891 0.714 -28.406 1 35.88 27 ASN B O 1
ATOM 2199 N N . GLU B 1 28 ? -9.273 -0.108 -30 1 44.72 28 GLU B N 1
ATOM 2200 C CA . GLU B 1 28 ? -8.531 -0.302 -31.25 1 44.72 28 GLU B CA 1
ATOM 2201 C C . GLU B 1 28 ? -7.586 0.864 -31.516 1 44.72 28 GLU B C 1
ATOM 2203 O O . GLU B 1 28 ? -6.527 0.686 -32.125 1 44.72 28 GLU B O 1
ATOM 2208 N N . GLY B 1 29 ? -7.883 2.254 -31.125 1 48.22 29 GLY B N 1
ATOM 2209 C CA . GLY B 1 29 ? -7.055 3.34 -31.609 1 48.22 29 GLY B CA 1
ATOM 2210 C C . GLY B 1 29 ? -6.059 3.848 -30.594 1 48.22 29 GLY B C 1
ATOM 2211 O O . GLY B 1 29 ? -4.918 4.168 -30.922 1 48.22 29 GLY B O 1
ATOM 2212 N N . ASN B 1 30 ? -6.449 4.348 -29.328 1 57.91 30 ASN B N 1
ATOM 2213 C CA . ASN B 1 30 ? -5.566 5.035 -28.391 1 57.91 30 ASN B CA 1
ATOM 2214 C C . ASN B 1 30 ? -5.012 4.078 -27.344 1 57.91 30 ASN B C 1
ATOM 2216 O O . ASN B 1 30 ? -5.77 3.488 -26.562 1 57.91 30 ASN B O 1
ATOM 2220 N N . LYS B 1 31 ? -3.779 3.611 -27.594 1 71.31 31 LYS B N 1
ATOM 2221 C CA . LYS B 1 31 ? -3.117 2.756 -26.609 1 71.31 31 LYS B CA 1
ATOM 2222 C C . LYS B 1 31 ? -2.467 3.586 -25.516 1 71.31 31 LYS B C 1
ATOM 2224 O O . LYS B 1 31 ? -1.768 4.562 -25.797 1 71.31 31 LYS B O 1
ATOM 2229 N N . THR B 1 32 ? -2.84 3.482 -24.297 1 81 32 THR B N 1
ATOM 2230 C CA . THR B 1 32 ? -2.213 4.152 -23.156 1 81 32 THR B CA 1
ATOM 2231 C C . THR B 1 32 ? -1.286 3.195 -22.406 1 81 32 THR B C 1
ATOM 2233 O O . THR B 1 32 ? -1.686 2.084 -22.062 1 81 32 THR B O 1
ATOM 2236 N N . GLN B 1 33 ? -0.014 3.479 -22.312 1 87.62 33 GLN B N 1
ATOM 2237 C CA . GLN B 1 33 ? 0.959 2.742 -21.5 1 87.62 33 GLN B CA 1
ATOM 2238 C C . GLN B 1 33 ? 1.302 3.494 -20.219 1 87.62 33 GLN B C 1
ATOM 2240 O O . GLN B 1 33 ? 1.608 4.688 -20.266 1 87.62 33 GLN B O 1
ATOM 2245 N N . MET B 1 34 ? 1.233 2.744 -19.141 1 89.25 34 MET B N 1
ATOM 2246 C CA . MET B 1 34 ? 1.576 3.318 -17.844 1 89.25 34 MET B CA 1
ATOM 2247 C C . MET B 1 34 ? 3 2.945 -17.453 1 89.25 34 MET B C 1
ATOM 2249 O O . MET B 1 34 ? 3.422 1.802 -17.625 1 89.25 34 MET B O 1
ATOM 2253 N N . PHE B 1 35 ? 3.699 3.922 -16.984 1 92.94 35 PHE B N 1
ATOM 2254 C CA . PHE B 1 35 ? 5.043 3.697 -16.469 1 92.94 35 PHE B CA 1
ATOM 2255 C C . PHE B 1 35 ? 5.105 4.004 -14.977 1 92.94 35 PHE B C 1
ATOM 2257 O O . PHE B 1 35 ? 5.418 5.125 -14.578 1 92.94 35 PHE B O 1
ATOM 2264 N N . SER B 1 36 ? 4.789 3.004 -14.227 1 93.12 36 SER B N 1
ATOM 2265 C CA . SER B 1 36 ? 4.801 3.055 -12.773 1 93.12 36 SER B CA 1
ATOM 2266 C C . SER B 1 36 ? 5.434 1.799 -12.18 1 93.12 36 SER B C 1
ATOM 2268 O O . SER B 1 36 ? 5.574 0.786 -12.867 1 93.12 36 SER B O 1
ATOM 2270 N N . LEU B 1 37 ? 5.867 1.961 -10.945 1 93.62 37 LEU B N 1
ATOM 2271 C CA . LEU B 1 37 ? 6.539 0.836 -10.305 1 93.62 37 LEU B CA 1
ATOM 2272 C C . LEU B 1 37 ? 5.773 0.377 -9.07 1 93.62 37 LEU B C 1
ATOM 2274 O O . LEU B 1 37 ? 5.16 1.192 -8.375 1 93.62 37 LEU B O 1
ATOM 2278 N N . HIS B 1 38 ? 5.828 -0.876 -8.852 1 89.06 38 HIS B N 1
ATOM 2279 C CA . HIS B 1 38 ? 5.41 -1.462 -7.582 1 89.06 38 HIS B CA 1
ATOM 2280 C C . HIS B 1 38 ? 6.547 -1.435 -6.562 1 89.06 38 HIS B C 1
ATOM 2282 O O . HIS B 1 38 ? 7.668 -1.843 -6.863 1 89.06 38 HIS B O 1
ATOM 2288 N N . LEU B 1 39 ? 6.191 -0.952 -5.402 1 91.69 39 LEU B N 1
ATOM 2289 C CA . LEU B 1 39 ? 7.203 -0.892 -4.352 1 91.69 39 LEU B CA 1
ATOM 2290 C C . LEU B 1 39 ? 7.023 -2.031 -3.355 1 91.69 39 LEU B C 1
ATOM 2292 O O . LEU B 1 39 ? 5.895 -2.371 -2.99 1 91.69 39 LEU B O 1
ATOM 2296 N N . GLY B 1 40 ? 8.109 -2.564 -2.863 1 87.88 40 GLY B N 1
ATOM 2297 C CA . GLY B 1 40 ? 8.102 -3.732 -1.996 1 87.88 40 GLY B CA 1
ATOM 2298 C C . GLY B 1 40 ? 7.75 -3.404 -0.558 1 87.88 40 GLY B C 1
ATOM 2299 O O . GLY B 1 40 ? 7.699 -4.297 0.293 1 87.88 40 GLY B O 1
ATOM 2300 N N . ALA B 1 41 ? 7.539 -2.193 -0.247 1 89.88 41 ALA B N 1
ATOM 2301 C CA . ALA B 1 41 ? 7.148 -1.736 1.085 1 89.88 41 ALA B CA 1
ATOM 2302 C C . ALA B 1 41 ? 6.301 -0.471 1.006 1 89.88 41 ALA B C 1
ATOM 2304 O O . ALA B 1 41 ? 6.262 0.192 -0.033 1 89.88 41 ALA B O 1
ATOM 2305 N N . THR B 1 42 ? 5.586 -0.21 2.129 1 91.25 42 THR B N 1
ATOM 2306 C CA . THR B 1 42 ? 4.77 0.998 2.141 1 91.25 42 THR B CA 1
ATOM 2307 C C . THR B 1 42 ? 5.477 2.121 2.895 1 91.25 42 THR B C 1
ATOM 2309 O O . THR B 1 42 ? 5.027 3.268 2.875 1 91.25 42 THR B O 1
ATOM 2312 N N . ARG B 1 43 ? 6.523 1.838 3.578 1 95.62 43 ARG B N 1
ATOM 2313 C CA . ARG B 1 43 ? 7.375 2.797 4.273 1 95.62 43 ARG B CA 1
ATOM 2314 C C . ARG B 1 43 ? 8.734 2.191 4.586 1 95.62 43 ARG B C 1
ATOM 2316 O O . ARG B 1 43 ? 8.906 0.971 4.547 1 95.62 43 ARG B O 1
ATOM 2323 N N . VAL B 1 44 ? 9.695 3.086 4.887 1 97.25 44 VAL B N 1
ATOM 2324 C CA . VAL B 1 44 ? 11.039 2.668 5.27 1 97.25 44 VAL B CA 1
ATOM 2325 C C . VAL B 1 44 ? 11.438 3.336 6.586 1 97.25 44 VAL B C 1
ATOM 2327 O O . VAL B 1 44 ? 11.258 4.547 6.75 1 97.25 44 VAL B O 1
ATOM 2330 N N . ILE B 1 45 ? 11.859 2.531 7.504 1 97.75 45 ILE B N 1
ATOM 2331 C CA . ILE B 1 45 ? 12.445 3.062 8.727 1 97.75 45 ILE B CA 1
ATOM 2332 C C . ILE B 1 45 ? 13.969 3.137 8.586 1 97.75 45 ILE B C 1
ATOM 2334 O O . ILE B 1 45 ? 14.625 2.113 8.391 1 97.75 45 ILE B O 1
ATOM 2338 N N . TYR B 1 46 ? 14.461 4.305 8.648 1 98.19 46 TYR B N 1
ATOM 2339 C CA . TYR B 1 46 ? 15.898 4.531 8.508 1 98.19 46 TYR B CA 1
ATOM 2340 C C . TYR B 1 46 ? 16.531 4.848 9.852 1 98.19 46 TYR B C 1
ATOM 2342 O O . TYR B 1 46 ? 16.391 5.953 10.375 1 98.19 46 TYR B O 1
ATOM 2350 N N . ASN B 1 47 ? 17.25 3.877 10.336 1 96.69 47 ASN B N 1
ATOM 2351 C CA . ASN B 1 47 ? 18.047 4.156 11.523 1 96.69 47 ASN B CA 1
ATOM 2352 C C . ASN B 1 47 ? 19.203 5.094 11.219 1 96.69 47 ASN B C 1
ATOM 2354 O O . ASN B 1 47 ? 20 4.836 10.305 1 96.69 47 ASN B O 1
ATOM 2358 N N . ILE B 1 48 ? 19.391 6.074 11.953 1 94.75 48 ILE B N 1
ATOM 2359 C CA . ILE B 1 48 ? 20.312 7.152 11.648 1 94.75 48 ILE B CA 1
ATOM 2360 C C . ILE B 1 48 ? 21.734 6.598 11.539 1 94.75 48 ILE B C 1
ATOM 2362 O O . ILE B 1 48 ? 22.578 7.16 10.828 1 94.75 48 ILE B O 1
ATOM 2366 N N . PHE B 1 49 ? 22.062 5.473 12.148 1 92.69 49 PHE B N 1
ATOM 2367 C CA . PHE B 1 49 ? 23.406 4.93 12.133 1 92.69 49 PHE B CA 1
ATOM 2368 C C . PHE B 1 49 ? 23.516 3.771 11.148 1 92.69 49 PHE B C 1
ATOM 2370 O O . PHE B 1 49 ? 24.562 3.117 11.07 1 92.69 49 PHE B O 1
ATOM 2377 N N . SER B 1 50 ? 22.406 3.617 10.523 1 94 50 SER B N 1
ATOM 2378 C CA . SER B 1 50 ? 22.438 2.557 9.523 1 94 50 SER B CA 1
ATOM 2379 C C . SER B 1 50 ? 23.375 2.914 8.375 1 94 50 SER B C 1
ATOM 2381 O O . SER B 1 50 ? 23.469 4.082 7.984 1 94 50 SER B O 1
ATOM 2383 N N . SER B 1 51 ? 24.062 1.916 7.805 1 95.31 51 SER B N 1
ATOM 2384 C CA . SER B 1 51 ? 24.891 2.127 6.621 1 95.31 51 SER B CA 1
ATOM 2385 C C . SER B 1 51 ? 24.031 2.227 5.363 1 95.31 51 SER B C 1
ATOM 2387 O O . SER B 1 51 ? 24.547 2.514 4.277 1 95.31 51 SER B O 1
ATOM 2389 N N . GLY B 1 52 ? 22.844 1.935 5.551 1 97.25 52 GLY B N 1
ATOM 2390 C CA . GLY B 1 52 ? 21.906 2.02 4.438 1 97.25 52 GLY B CA 1
ATOM 2391 C C . GLY B 1 52 ? 20.703 1.115 4.594 1 97.25 52 GLY B C 1
ATOM 2392 O O . GLY B 1 52 ? 20.734 0.168 5.383 1 97.25 52 GLY B O 1
ATOM 2393 N N . GLU B 1 53 ? 19.656 1.51 3.941 1 96.69 53 GLU B N 1
ATOM 2394 C CA . GLU B 1 53 ? 18.453 0.698 3.842 1 96.69 53 GLU B CA 1
ATOM 2395 C C . GLU B 1 53 ? 18.141 0.357 2.389 1 96.69 53 GLU B C 1
ATOM 2397 O O . GLU B 1 53 ? 18.688 0.969 1.469 1 96.69 53 GLU B O 1
ATOM 2402 N N . THR B 1 54 ? 17.344 -0.667 2.193 1 93.62 54 THR B N 1
ATOM 2403 C CA . THR B 1 54 ? 17.031 -1.095 0.832 1 93.62 54 THR B CA 1
ATOM 2404 C C . THR B 1 54 ? 15.531 -1.083 0.583 1 93.62 54 THR B C 1
ATOM 2406 O O . THR B 1 54 ? 14.742 -1.228 1.519 1 93.62 54 THR B O 1
ATOM 2409 N N . LEU B 1 55 ? 15.164 -0.827 -0.608 1 94.62 55 LEU B N 1
ATOM 2410 C CA . LEU B 1 55 ? 13.789 -0.867 -1.09 1 94.62 55 LEU B CA 1
ATOM 2411 C C . LEU B 1 55 ? 13.703 -1.612 -2.418 1 94.62 55 LEU B C 1
ATOM 2413 O O . LEU B 1 55 ? 14.375 -1.249 -3.385 1 94.62 55 LEU B O 1
ATOM 2417 N N . THR B 1 56 ? 12.938 -2.631 -2.459 1 91.5 56 THR B N 1
ATOM 2418 C CA . THR B 1 56 ? 12.719 -3.375 -3.695 1 91.5 56 THR B CA 1
ATOM 241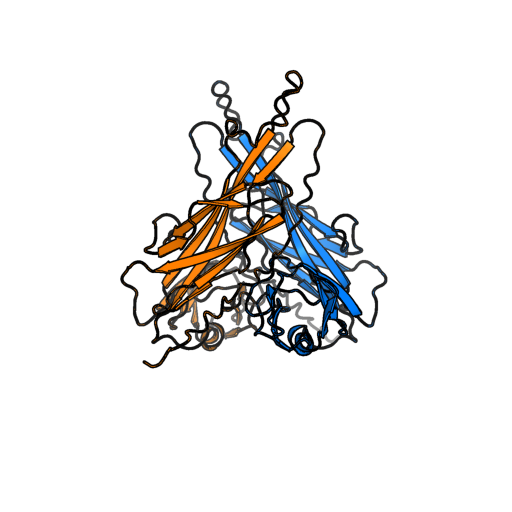9 C C . THR B 1 56 ? 11.68 -2.682 -4.57 1 91.5 56 THR B C 1
ATOM 2421 O O . THR B 1 56 ? 10.656 -2.217 -4.066 1 91.5 56 THR B O 1
ATOM 2424 N N . ILE B 1 57 ? 11.945 -2.617 -5.832 1 94.69 57 ILE B N 1
ATOM 2425 C CA . ILE B 1 57 ? 10.984 -2.098 -6.801 1 94.69 57 ILE B CA 1
ATOM 2426 C C . ILE B 1 57 ? 10.734 -3.137 -7.891 1 94.69 57 ILE B C 1
ATOM 2428 O O . ILE B 1 57 ? 11.633 -3.898 -8.25 1 94.69 57 ILE B O 1
ATOM 2432 N N . ILE B 1 58 ? 9.508 -3.164 -8.422 1 90.06 58 ILE B N 1
ATOM 2433 C CA . ILE B 1 58 ? 9.102 -4.195 -9.375 1 90.06 58 ILE B CA 1
ATOM 2434 C C . ILE B 1 58 ? 8.406 -3.553 -10.57 1 90.06 58 ILE B C 1
ATOM 2436 O O . ILE B 1 58 ? 7.551 -2.678 -10.398 1 90.06 58 ILE B O 1
ATOM 2440 N N . ASN B 1 59 ? 8.844 -3.896 -11.82 1 92.25 59 ASN B N 1
ATOM 2441 C CA . ASN B 1 59 ? 8.102 -3.615 -13.047 1 92.25 59 ASN B CA 1
ATOM 2442 C C . ASN B 1 59 ? 7.082 -4.707 -13.352 1 92.25 59 ASN B C 1
ATOM 2444 O O . ASN B 1 59 ? 7.441 -5.789 -13.82 1 92.25 59 ASN B O 1
ATOM 2448 N N . ASP B 1 60 ? 5.852 -4.355 -13.164 1 86.81 60 ASP B N 1
ATOM 2449 C CA . ASP B 1 60 ? 4.801 -5.352 -13.344 1 86.81 60 ASP B CA 1
ATOM 2450 C C . ASP B 1 60 ? 4.305 -5.371 -14.789 1 86.81 60 ASP B C 1
ATOM 2452 O O . ASP B 1 60 ? 3.385 -6.117 -15.125 1 86.81 60 ASP B O 1
ATOM 2456 N N . TYR B 1 61 ? 4.902 -4.59 -15.586 1 89.88 61 TYR B N 1
ATOM 2457 C CA . TYR B 1 61 ? 4.441 -4.477 -16.969 1 89.88 61 TYR B CA 1
ATOM 2458 C C . TYR B 1 61 ? 5.289 -5.328 -17.891 1 89.88 61 TYR B C 1
ATOM 2460 O O . TYR B 1 61 ? 6.387 -5.754 -17.531 1 89.88 61 TYR B O 1
ATOM 2468 N N . ASP B 1 62 ? 4.762 -5.586 -19.094 1 92.94 62 ASP B N 1
ATOM 2469 C CA . ASP B 1 62 ? 5.426 -6.461 -20.062 1 92.94 62 ASP B CA 1
ATOM 2470 C C . ASP B 1 62 ? 6.344 -5.66 -20.984 1 92.94 62 ASP B C 1
ATOM 2472 O O . ASP B 1 62 ? 6.773 -6.16 -22.016 1 92.94 62 ASP B O 1
ATOM 2476 N N . TYR B 1 63 ? 6.609 -4.441 -20.609 1 92.44 63 TYR B N 1
ATOM 2477 C CA . TYR B 1 63 ? 7.551 -3.592 -21.328 1 92.44 63 TYR B CA 1
ATOM 2478 C C . TYR B 1 63 ? 8.562 -2.971 -20.375 1 92.44 63 TYR B C 1
ATOM 2480 O O . TYR B 1 63 ? 8.273 -2.785 -19.188 1 92.44 63 TYR B O 1
ATOM 2488 N N . PRO B 1 64 ? 9.781 -2.682 -20.859 1 95.38 64 PRO B N 1
ATOM 2489 C CA . PRO B 1 64 ? 10.797 -2.076 -20.016 1 95.38 64 PRO B CA 1
ATOM 2490 C C . PRO B 1 64 ? 10.523 -0.602 -19.719 1 95.38 64 PRO B C 1
ATOM 2492 O O . PRO B 1 64 ? 9.719 0.027 -20.406 1 95.38 64 PRO B O 1
ATOM 2495 N N . MET B 1 65 ? 11.203 -0.105 -18.719 1 96.44 65 MET B N 1
ATOM 2496 C CA . MET B 1 65 ? 11.125 1.315 -18.391 1 96.44 65 MET B CA 1
ATOM 2497 C C . MET B 1 65 ? 12.414 1.79 -17.719 1 96.44 65 MET B C 1
ATOM 2499 O O . MET B 1 65 ? 13.195 0.979 -17.219 1 96.44 65 MET B O 1
ATOM 2503 N N . LEU B 1 66 ? 12.633 3.051 -17.828 1 97 66 LEU B N 1
ATOM 2504 C CA . LEU B 1 66 ? 13.656 3.689 -17.016 1 97 66 LEU B CA 1
ATOM 2505 C C . LEU B 1 66 ? 13.109 4.023 -15.625 1 97 66 LEU B C 1
ATOM 2507 O O . LEU B 1 66 ? 11.961 4.457 -15.5 1 97 66 LEU B O 1
ATOM 2511 N N . VAL B 1 67 ? 13.93 3.807 -14.625 1 97.75 67 VAL B N 1
ATOM 2512 C CA . VAL B 1 67 ? 13.555 4.094 -13.25 1 97.75 67 VAL B CA 1
ATOM 2513 C C . VAL B 1 67 ? 14.406 5.242 -12.711 1 97.75 67 VAL B C 1
ATOM 2515 O O . VAL B 1 67 ? 15.641 5.215 -12.812 1 97.75 67 VAL B O 1
ATOM 2518 N N . GLN B 1 68 ? 13.727 6.199 -12.172 1 97.75 68 GLN B N 1
ATOM 2519 C CA . GLN B 1 68 ? 14.375 7.309 -11.492 1 97.75 68 GLN B CA 1
ATOM 2520 C C . GLN B 1 68 ? 13.93 7.395 -10.031 1 97.75 68 GLN B C 1
ATOM 2522 O O . GLN B 1 68 ? 12.734 7.398 -9.742 1 97.75 68 GLN B O 1
ATOM 2527 N N . SER B 1 69 ? 14.875 7.5 -9.141 1 98.25 69 SER B N 1
ATOM 2528 C CA . SER B 1 69 ? 14.539 7.52 -7.723 1 98.25 69 SER B CA 1
ATOM 2529 C C . SER B 1 69 ? 15.234 8.672 -7.004 1 98.25 69 SER B C 1
ATOM 2531 O O . SER B 1 69 ? 16.359 9.039 -7.355 1 98.25 69 SER B O 1
ATOM 2533 N N . GLU B 1 70 ? 14.578 9.18 -5.973 1 97.94 70 GLU B N 1
ATOM 2534 C CA . GLU B 1 70 ? 15.133 10.25 -5.145 1 97.94 70 GLU B CA 1
ATOM 2535 C C . GLU B 1 70 ? 14.477 10.273 -3.764 1 97.94 70 GLU B C 1
ATOM 2537 O O . GLU B 1 70 ? 13.438 9.648 -3.553 1 97.94 70 GLU B O 1
ATOM 2542 N N . VAL B 1 71 ? 15.125 10.93 -2.883 1 98.69 71 VAL B N 1
ATOM 2543 C CA . VAL B 1 71 ? 14.562 11.195 -1.562 1 98.69 71 VAL B CA 1
ATOM 2544 C C . VAL B 1 71 ? 14.273 12.688 -1.414 1 98.69 71 VAL B C 1
ATOM 2546 O O . VAL B 1 71 ? 15.102 13.523 -1.783 1 98.69 71 VAL B O 1
ATOM 2549 N N . LEU B 1 72 ? 13.109 13 -0.909 1 98.5 72 LEU B N 1
ATOM 2550 C CA . LEU B 1 72 ? 12.672 14.383 -0.723 1 98.5 72 LEU B CA 1
ATOM 2551 C C . LEU B 1 72 ? 12.375 14.664 0.745 1 98.5 72 LEU B C 1
ATOM 2553 O O . LEU B 1 72 ? 12.078 13.75 1.512 1 98.5 72 LEU B O 1
ATOM 2557 N N . LEU B 1 73 ? 12.43 15.922 1.072 1 98.12 73 LEU B N 1
ATOM 2558 C CA . LEU B 1 73 ? 12.031 16.344 2.406 1 98.12 73 LEU B CA 1
ATOM 2559 C C . LEU B 1 73 ? 10.523 16.203 2.598 1 98.12 73 LEU B C 1
ATOM 2561 O O . LEU B 1 73 ? 9.82 15.766 1.684 1 98.12 73 LEU B O 1
ATOM 2565 N N . GLU B 1 74 ? 10.031 16.531 3.746 1 96.69 74 GLU B N 1
ATOM 2566 C CA . GLU B 1 74 ? 8.625 16.359 4.094 1 96.69 74 GLU B CA 1
ATOM 2567 C C . GLU B 1 74 ? 7.727 17.156 3.145 1 96.69 74 GLU B C 1
ATOM 2569 O O . GLU B 1 74 ? 6.582 16.766 2.898 1 96.69 74 GLU B O 1
ATOM 2574 N N . ASP B 1 75 ? 8.211 18.219 2.541 1 94.69 75 ASP B N 1
ATOM 2575 C CA . ASP B 1 75 ? 7.406 19.047 1.654 1 94.69 75 ASP B CA 1
ATOM 2576 C C . ASP B 1 75 ? 7.219 18.375 0.294 1 94.69 75 ASP B C 1
ATOM 2578 O O . ASP B 1 75 ? 6.5 18.906 -0.564 1 94.69 75 ASP B O 1
ATOM 2582 N N . GLN B 1 76 ? 7.957 17.281 0.079 1 94.19 76 GLN B N 1
ATOM 2583 C CA . GLN B 1 76 ? 7.883 16.484 -1.146 1 94.19 76 GLN B CA 1
ATOM 2584 C C . GLN B 1 76 ? 8.375 17.281 -2.348 1 94.19 76 GLN B C 1
ATOM 2586 O O . GLN B 1 76 ? 7.918 17.078 -3.473 1 94.19 76 GLN B O 1
ATOM 2591 N N . LYS B 1 77 ? 9.211 18.25 -2.127 1 95.56 77 LYS B N 1
ATOM 2592 C CA . LYS B 1 77 ? 9.742 19.094 -3.199 1 95.56 77 LYS B CA 1
ATOM 2593 C C . LYS B 1 77 ? 11.258 19.219 -3.105 1 95.56 77 LYS B C 1
ATOM 2595 O O . LYS B 1 77 ? 11.953 19.125 -4.113 1 95.56 77 LYS B O 1
ATOM 2600 N N . THR B 1 78 ? 11.727 19.422 -1.951 1 97.69 78 THR B N 1
ATOM 2601 C CA . THR B 1 78 ? 13.141 19.688 -1.709 1 97.69 78 THR B CA 1
ATOM 2602 C C . THR B 1 78 ? 13.922 18.391 -1.553 1 97.69 78 THR B C 1
ATOM 2604 O O . THR B 1 78 ? 13.492 17.484 -0.841 1 97.69 78 THR B O 1
ATOM 2607 N N . PRO B 1 79 ? 15.086 18.297 -2.219 1 97.75 79 PRO B N 1
ATOM 2608 C CA . PRO B 1 79 ? 15.906 17.094 -2.039 1 97.75 79 PRO B CA 1
ATOM 2609 C C . PRO B 1 79 ? 16.375 16.922 -0.6 1 97.75 79 PRO B C 1
ATOM 2611 O O . PRO B 1 79 ? 16.766 17.891 0.051 1 97.75 79 PRO B O 1
ATOM 2614 N N . ALA B 1 80 ? 16.312 15.758 -0.093 1 98.44 80 ALA B N 1
ATOM 2615 C CA . ALA B 1 80 ? 16.844 15.383 1.221 1 98.44 80 ALA B CA 1
ATOM 2616 C C . ALA B 1 80 ? 18.281 14.898 1.12 1 98.44 80 ALA B C 1
ATOM 2618 O O . ALA B 1 80 ? 18.766 14.602 0.026 1 98.44 80 ALA B O 1
ATOM 2619 N N . PRO B 1 81 ? 19.031 14.891 2.227 1 98.25 81 PRO B N 1
ATOM 2620 C CA . PRO B 1 81 ? 20.438 14.477 2.189 1 98.25 81 PRO B CA 1
ATOM 2621 C C . PRO B 1 81 ? 20.609 12.961 2.199 1 98.25 81 PRO B C 1
ATOM 2623 O O . PRO B 1 81 ? 21.266 12.414 3.098 1 98.25 81 PRO B O 1
ATOM 2626 N N . PHE B 1 82 ? 20.078 12.312 1.223 1 98.62 82 PHE B N 1
ATOM 2627 C CA . PHE B 1 82 ? 20.188 10.891 0.952 1 98.62 82 PHE B CA 1
ATOM 2628 C C . PHE B 1 82 ? 20.453 10.633 -0.527 1 98.62 82 PHE B C 1
ATOM 2630 O O . PHE B 1 82 ? 20.031 11.422 -1.381 1 98.62 82 PHE B O 1
ATOM 2637 N N . ILE B 1 83 ? 21.125 9.555 -0.779 1 98.06 83 ILE B N 1
ATOM 2638 C CA . ILE B 1 83 ? 21.297 9.102 -2.154 1 98.06 83 ILE B CA 1
ATOM 2639 C C . ILE B 1 83 ? 20.672 7.711 -2.32 1 98.06 83 ILE B C 1
ATOM 2641 O O . ILE B 1 83 ? 20.719 6.895 -1.396 1 98.06 83 ILE B O 1
ATOM 2645 N N . ILE B 1 84 ? 20.078 7.523 -3.406 1 98.5 84 ILE B N 1
ATOM 2646 C CA . ILE B 1 84 ? 19.594 6.207 -3.795 1 98.5 84 ILE B CA 1
ATOM 2647 C C . ILE B 1 84 ? 20.469 5.645 -4.918 1 98.5 84 ILE B C 1
ATOM 2649 O O . ILE B 1 84 ? 20.766 6.344 -5.887 1 98.5 84 ILE B O 1
ATOM 2653 N N . THR B 1 85 ? 20.828 4.391 -4.816 1 97.31 85 THR B N 1
ATOM 2654 C CA . THR B 1 85 ? 21.641 3.74 -5.836 1 97.31 85 THR B CA 1
ATOM 2655 C C . THR B 1 85 ? 20.984 2.457 -6.32 1 97.31 85 THR B C 1
ATOM 2657 O O . THR B 1 85 ? 20.625 1.589 -5.52 1 97.31 85 THR B O 1
ATOM 2660 N N . PRO B 1 86 ? 20.969 2.271 -7.594 1 96.94 86 PRO B N 1
ATOM 2661 C CA . PRO B 1 86 ? 21.234 3.27 -8.633 1 96.94 86 PRO B CA 1
ATOM 2662 C C . PRO B 1 86 ? 20.109 4.301 -8.75 1 96.94 86 PRO B C 1
ATOM 2664 O O . PRO B 1 86 ? 18.938 3.969 -8.555 1 96.94 86 PRO B O 1
ATOM 2667 N N . PRO B 1 87 ? 20.453 5.586 -9.117 1 95.94 87 PRO B N 1
ATOM 2668 C CA . PRO B 1 87 ? 19.438 6.637 -9.172 1 95.94 87 PRO B CA 1
ATOM 2669 C C . PRO B 1 87 ? 18.625 6.609 -10.461 1 95.94 87 PRO B C 1
ATOM 2671 O O . PRO B 1 87 ? 17.5 7.125 -10.5 1 95.94 87 PRO B O 1
ATOM 2674 N N . LEU B 1 88 ? 19.312 6.148 -11.555 1 96.75 88 LEU B N 1
ATOM 2675 C CA . LEU B 1 88 ? 18.703 6.062 -12.883 1 96.75 88 LEU B CA 1
ATOM 2676 C C . LEU B 1 88 ? 19.156 4.801 -13.602 1 96.75 88 LEU B C 1
ATOM 2678 O O . LEU B 1 88 ? 20.359 4.605 -13.844 1 96.75 88 LEU B O 1
ATOM 2682 N N . PHE B 1 89 ? 18.172 3.959 -13.969 1 96.94 89 PHE B N 1
ATOM 2683 C CA . PHE B 1 89 ? 18.531 2.713 -14.625 1 96.94 89 PHE B CA 1
ATOM 2684 C C . PHE B 1 89 ? 17.328 2.113 -15.352 1 96.94 89 PHE B C 1
ATOM 2686 O O . PHE B 1 89 ? 16.188 2.496 -15.094 1 96.94 89 PHE B O 1
ATOM 2693 N N . ARG B 1 90 ? 17.703 1.2 -16.203 1 96.88 90 ARG B N 1
ATOM 2694 C CA . ARG B 1 90 ? 16.656 0.462 -16.906 1 96.88 90 ARG B CA 1
ATOM 2695 C C . ARG B 1 90 ? 16.188 -0.739 -16.094 1 96.88 90 ARG B C 1
ATOM 2697 O O . ARG B 1 90 ? 17 -1.449 -15.508 1 96.88 90 ARG B O 1
ATOM 2704 N N . LEU B 1 91 ? 14.93 -0.903 -16.031 1 95.75 91 LEU B N 1
ATOM 2705 C CA . LEU B 1 91 ? 14.32 -2.094 -15.445 1 95.75 91 LEU B CA 1
ATOM 2706 C C . LEU B 1 91 ? 13.469 -2.83 -16.469 1 95.75 91 LEU B C 1
ATOM 2708 O O . LEU B 1 91 ? 12.492 -2.279 -16.984 1 95.75 91 LEU B O 1
ATOM 2712 N N . ASP B 1 92 ? 13.797 -4.078 -16.781 1 94.5 92 ASP B N 1
ATOM 2713 C CA . ASP B 1 92 ? 13.133 -4.848 -17.828 1 94.5 92 ASP B CA 1
ATOM 2714 C C . ASP B 1 92 ? 11.766 -5.34 -17.359 1 94.5 92 ASP B C 1
ATOM 2716 O O . ASP B 1 92 ? 11.438 -5.25 -16.172 1 94.5 92 ASP B O 1
ATOM 2720 N N . ALA B 1 93 ? 11.008 -5.816 -18.344 1 92.38 93 ALA B N 1
ATOM 2721 C CA . ALA B 1 93 ? 9.656 -6.316 -18.109 1 92.38 93 ALA B CA 1
ATOM 2722 C C . ALA B 1 93 ? 9.648 -7.398 -17.031 1 92.38 93 ALA B C 1
ATOM 2724 O O . ALA B 1 93 ? 10.492 -8.297 -17.047 1 92.38 93 ALA B O 1
ATOM 2725 N N . LEU B 1 94 ? 8.781 -7.188 -16.094 1 86.81 94 LEU B N 1
ATOM 2726 C CA . LEU B 1 94 ? 8.477 -8.211 -15.102 1 86.81 94 LEU B CA 1
ATOM 2727 C C . LEU B 1 94 ? 9.703 -8.508 -14.234 1 86.81 94 LEU B C 1
ATOM 2729 O O . LEU B 1 94 ? 9.828 -9.602 -13.68 1 86.81 94 LEU B O 1
ATOM 2733 N N . GLN B 1 95 ? 10.602 -7.473 -14.141 1 88.44 95 GLN B N 1
ATOM 2734 C CA . GLN B 1 95 ? 11.805 -7.633 -13.32 1 88.44 95 GLN B CA 1
ATOM 2735 C C . GLN B 1 95 ? 11.742 -6.75 -12.078 1 88.44 95 GLN B C 1
ATOM 2737 O O . GLN B 1 95 ? 10.914 -5.84 -12 1 88.44 95 GLN B O 1
ATOM 2742 N N . SER B 1 96 ? 12.57 -7.078 -11.125 1 88.94 96 SER B N 1
ATOM 2743 C CA . SER B 1 96 ? 12.711 -6.305 -9.898 1 88.94 96 SER B CA 1
ATOM 2744 C C . SER B 1 96 ? 14.148 -5.824 -9.703 1 88.94 96 SER B C 1
ATOM 2746 O O . SER B 1 96 ? 15.07 -6.336 -10.336 1 88.94 96 SER B O 1
ATOM 2748 N N . SER B 1 97 ? 14.227 -4.797 -8.906 1 91.44 97 SER B N 1
ATOM 2749 C CA . SER B 1 97 ? 15.531 -4.277 -8.508 1 91.44 97 SER B CA 1
ATOM 2750 C C . SER B 1 97 ? 15.516 -3.795 -7.066 1 91.44 97 SER B C 1
ATOM 2752 O O . SER B 1 97 ? 14.453 -3.521 -6.504 1 91.44 97 SER B O 1
ATOM 2754 N N . ARG B 1 98 ? 16.672 -3.83 -6.52 1 91.75 98 ARG B N 1
ATOM 2755 C CA . ARG B 1 98 ? 16.828 -3.326 -5.156 1 91.75 98 ARG B CA 1
ATOM 2756 C C . ARG B 1 98 ? 17.531 -1.976 -5.152 1 91.75 98 ARG B C 1
ATOM 2758 O O . ARG B 1 98 ? 18.609 -1.834 -5.723 1 91.75 98 ARG B O 1
ATOM 2765 N N . LEU B 1 99 ? 16.938 -1.043 -4.496 1 97.19 99 LEU B N 1
ATOM 2766 C CA . LEU B 1 99 ? 17.516 0.281 -4.316 1 97.19 99 LEU B CA 1
ATOM 2767 C C . LEU B 1 99 ? 18.172 0.406 -2.945 1 97.19 99 LEU B C 1
ATOM 2769 O O . LEU B 1 99 ? 17.578 0.025 -1.933 1 97.19 99 LEU B O 1
ATOM 2773 N N . ARG B 1 100 ? 19.297 0.881 -2.963 1 97.5 100 ARG B N 1
ATOM 2774 C CA . ARG B 1 100 ? 19.984 1.148 -1.701 1 97.5 100 ARG B CA 1
ATOM 2775 C C . ARG B 1 100 ? 19.922 2.633 -1.353 1 97.5 100 ARG B C 1
ATOM 2777 O O . ARG B 1 100 ? 20.281 3.482 -2.174 1 97.5 100 ARG B O 1
ATOM 2784 N N . ILE B 1 101 ? 19.5 2.951 -0.196 1 98.62 101 ILE B N 1
ATOM 2785 C CA . ILE B 1 101 ? 19.359 4.316 0.301 1 98.62 101 ILE B CA 1
ATOM 2786 C C . ILE B 1 101 ? 20.406 4.586 1.375 1 98.62 101 ILE B C 1
ATOM 2788 O O . ILE B 1 101 ? 20.484 3.857 2.369 1 98.62 101 ILE B O 1
ATOM 2792 N N . VAL B 1 102 ? 21.094 5.668 1.155 1 98.56 102 VAL B N 1
ATOM 2793 C CA . VAL B 1 102 ? 22.188 5.969 2.086 1 98.56 102 VAL B CA 1
ATOM 2794 C C . VAL B 1 102 ? 22.141 7.445 2.469 1 98.56 102 VAL B C 1
ATOM 2796 O O . VAL B 1 102 ? 22 8.312 1.604 1 98.56 102 VAL B O 1
ATOM 2799 N N . ARG B 1 103 ? 22.281 7.711 3.662 1 98.12 103 ARG B N 1
ATOM 2800 C CA . ARG B 1 103 ? 22.359 9.078 4.156 1 98.12 103 ARG B CA 1
ATOM 2801 C C . ARG B 1 103 ? 23.688 9.727 3.768 1 98.12 103 ARG B C 1
ATOM 2803 O O . ARG B 1 103 ? 24.75 9.117 3.908 1 98.12 103 ARG B O 1
ATOM 2810 N N . THR B 1 104 ? 23.609 10.984 3.381 1 97.5 104 THR B N 1
ATOM 2811 C CA . THR B 1 104 ? 24.828 11.68 2.969 1 97.5 104 THR B CA 1
ATOM 2812 C C . THR B 1 104 ? 25.109 12.867 3.881 1 97.5 104 THR B C 1
ATOM 2814 O O . THR B 1 104 ? 26.125 13.539 3.736 1 97.5 104 THR B O 1
ATOM 2817 N N . GLY B 1 105 ? 24.219 13.18 4.719 1 96.25 105 GLY B N 1
ATOM 2818 C CA . GLY B 1 105 ? 24.375 14.312 5.613 1 96.25 105 GLY B CA 1
ATOM 2819 C C . GLY B 1 105 ? 23.109 14.68 6.348 1 96.25 105 GLY B C 1
ATOM 2820 O O . GLY B 1 105 ? 22.344 13.805 6.742 1 96.25 105 GLY B O 1
ATOM 2821 N N . GLY B 1 106 ? 23.047 15.953 6.621 1 93.62 106 GLY B N 1
ATOM 2822 C CA . GLY B 1 106 ? 21.891 16.484 7.312 1 93.62 106 GLY B CA 1
ATOM 2823 C C . GLY B 1 106 ? 21.984 16.375 8.82 1 93.62 106 GLY B C 1
ATOM 2824 O O . GLY B 1 106 ? 22.625 15.461 9.344 1 93.62 106 GLY B O 1
ATOM 2825 N N . ASP B 1 107 ? 21.328 17.438 9.414 1 94.62 107 ASP B N 1
ATOM 2826 C CA . ASP B 1 107 ? 21.219 17.438 10.867 1 94.62 107 ASP B CA 1
ATOM 2827 C C . ASP B 1 107 ? 19.828 16.984 11.305 1 94.62 107 ASP B C 1
ATOM 2829 O O . ASP B 1 107 ? 18.828 17.641 11 1 94.62 107 ASP B O 1
ATOM 2833 N N . PHE B 1 108 ? 19.859 15.867 11.953 1 97.31 108 PHE B N 1
ATOM 2834 C CA . PHE B 1 108 ? 18.594 15.305 12.398 1 97.31 108 PHE B CA 1
ATOM 2835 C C . PHE B 1 108 ? 18.453 15.406 13.914 1 97.31 108 PHE B C 1
ATOM 2837 O O . PHE B 1 108 ? 19.422 15.211 14.648 1 97.31 108 PHE B O 1
ATOM 2844 N N . PRO B 1 109 ? 17.203 15.719 14.305 1 97.94 109 PRO B N 1
ATOM 2845 C CA . PRO B 1 109 ? 17.016 15.742 15.758 1 97.94 109 PRO B CA 1
ATOM 2846 C C . PRO B 1 109 ? 17.344 14.406 16.422 1 97.94 109 PRO B C 1
ATOM 2848 O O . PRO B 1 109 ? 17.172 13.352 15.805 1 97.94 109 PRO B O 1
ATOM 2851 N N . LYS B 1 110 ? 17.734 14.484 17.656 1 97.38 110 LYS B N 1
ATOM 2852 C CA . LYS B 1 110 ? 18.156 13.289 18.391 1 97.38 110 LYS B CA 1
A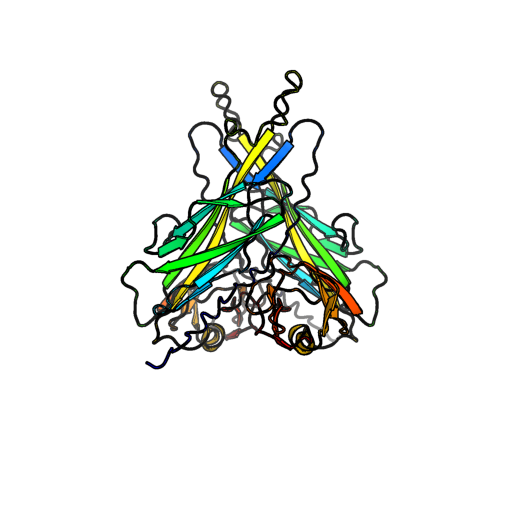TOM 2853 C C . LYS B 1 110 ? 17.016 12.711 19.203 1 97.38 110 LYS B C 1
ATOM 2855 O O . LYS B 1 110 ? 17.094 11.578 19.672 1 97.38 110 LYS B O 1
ATOM 2860 N N . ASP B 1 111 ? 15.945 13.445 19.297 1 98.12 111 ASP B N 1
ATOM 2861 C CA . ASP B 1 111 ? 14.922 13.047 20.266 1 98.12 111 ASP B CA 1
ATOM 2862 C C . ASP B 1 111 ? 13.617 12.672 19.547 1 98.12 111 ASP B C 1
ATOM 2864 O O . ASP B 1 111 ? 12.602 12.438 20.203 1 98.12 111 ASP B O 1
ATOM 2868 N N . ARG B 1 112 ? 13.602 12.695 18.203 1 98.75 112 ARG B N 1
ATOM 2869 C CA . ARG B 1 112 ? 12.352 12.43 17.484 1 98.75 112 ARG B CA 1
ATOM 2870 C C . ARG B 1 112 ? 12.625 11.969 16.062 1 98.75 112 ARG B C 1
ATOM 2872 O O . ARG B 1 112 ? 13.703 12.211 15.516 1 98.75 112 ARG B O 1
ATOM 2879 N N . GLU B 1 113 ? 11.625 11.367 15.469 1 98.62 113 GLU B N 1
ATOM 2880 C CA . GLU B 1 113 ? 11.672 10.977 14.062 1 98.62 113 GLU B CA 1
ATOM 2881 C C . GLU B 1 113 ? 11.602 12.195 13.148 1 98.62 113 GLU B C 1
ATOM 2883 O O . GLU B 1 113 ? 11.039 13.227 13.531 1 98.62 113 GLU B O 1
ATOM 2888 N N . THR B 1 114 ? 12.211 12.031 12.016 1 98.56 114 THR B N 1
ATOM 2889 C CA . THR B 1 114 ? 12.062 12.992 10.93 1 98.56 114 THR B CA 1
ATOM 2890 C C . THR B 1 114 ? 11.508 12.305 9.68 1 98.56 114 THR B C 1
ATOM 2892 O O . THR B 1 114 ? 11.969 11.234 9.297 1 98.56 114 THR B O 1
ATOM 2895 N N . LEU B 1 115 ? 10.492 12.945 9.109 1 98.62 115 LEU B N 1
ATOM 2896 C CA . LEU B 1 115 ? 9.836 12.375 7.938 1 98.62 115 LEU B CA 1
ATOM 2897 C C . LEU B 1 115 ? 10.5 12.852 6.652 1 98.62 115 LEU B C 1
ATOM 2899 O O . LEU B 1 115 ? 10.766 14.039 6.488 1 98.62 115 LEU B O 1
ATOM 2903 N N . GLN B 1 116 ? 10.883 11.914 5.793 1 98.56 116 GLN B N 1
ATOM 2904 C CA . GLN B 1 116 ? 11.289 12.109 4.402 1 98.56 116 GLN B CA 1
ATOM 2905 C C . GLN B 1 116 ? 10.414 11.289 3.457 1 98.56 116 GLN B C 1
ATOM 2907 O O . GLN B 1 116 ? 9.57 10.516 3.902 1 98.56 116 GLN B O 1
ATOM 2912 N N . TRP B 1 117 ? 10.617 11.516 2.193 1 98.5 117 TRP B N 1
ATOM 2913 C CA . TRP B 1 117 ? 9.867 10.773 1.185 1 98.5 117 TRP B CA 1
ATOM 2914 C C . TRP B 1 117 ? 10.812 10.102 0.193 1 98.5 117 TRP B C 1
ATOM 2916 O O . TRP B 1 117 ? 11.773 10.711 -0.268 1 98.5 117 TRP B O 1
ATOM 2926 N N . ILE B 1 118 ? 10.547 8.844 -0.067 1 98.62 118 ILE B N 1
ATOM 2927 C CA . ILE B 1 118 ? 11.195 8.148 -1.174 1 98.62 118 ILE B CA 1
ATOM 2928 C C . ILE B 1 118 ? 10.273 8.141 -2.389 1 98.62 118 ILE B C 1
ATOM 2930 O O . ILE B 1 118 ? 9.156 7.617 -2.326 1 98.62 118 ILE B O 1
ATOM 2934 N N . CYS B 1 119 ? 10.75 8.656 -3.48 1 97.94 119 CYS B N 1
ATOM 2935 C CA . CYS B 1 119 ? 9.945 8.742 -4.695 1 97.94 119 CYS B CA 1
ATOM 2936 C C . CYS B 1 119 ? 10.609 7.988 -5.84 1 97.94 119 CYS B C 1
ATOM 2938 O O . CYS B 1 119 ? 11.805 8.164 -6.102 1 97.94 119 CYS B O 1
ATOM 2940 N N . VAL B 1 120 ? 9.852 7.113 -6.473 1 97.94 120 VAL B N 1
ATOM 2941 C CA . VAL B 1 120 ? 10.305 6.305 -7.598 1 97.94 120 VAL B CA 1
ATOM 2942 C C . VAL B 1 120 ? 9.43 6.574 -8.82 1 97.94 120 VAL B C 1
ATOM 2944 O O . VAL B 1 120 ? 8.203 6.422 -8.758 1 97.94 120 VAL B O 1
ATOM 2947 N N . LYS B 1 121 ? 10.086 6.934 -9.898 1 96.81 121 LYS B N 1
ATOM 2948 C CA . LYS B 1 121 ? 9.391 7.316 -11.125 1 96.81 121 LYS B CA 1
ATOM 2949 C C . LYS B 1 121 ? 9.719 6.359 -12.266 1 96.81 121 LYS B C 1
ATOM 2951 O O . LYS B 1 121 ? 10.883 6.008 -12.469 1 96.81 121 LYS B O 1
ATOM 2956 N N . GLY B 1 122 ? 8.688 5.895 -12.93 1 96.19 122 GLY B N 1
ATOM 2957 C CA . GLY B 1 122 ? 8.875 5.176 -14.18 1 96.19 122 GLY B CA 1
ATOM 2958 C C . GLY B 1 122 ? 8.844 6.078 -15.398 1 96.19 122 GLY B C 1
ATOM 2959 O O . GLY B 1 122 ? 7.938 6.902 -15.539 1 96.19 122 GLY B O 1
ATOM 2960 N N . ILE B 1 123 ? 9.758 5.898 -16.328 1 94.94 123 ILE B N 1
ATOM 2961 C CA . ILE B 1 123 ? 9.891 6.754 -17.5 1 94.94 123 ILE B CA 1
ATOM 2962 C C . ILE B 1 123 ? 9.906 5.898 -18.766 1 94.94 123 ILE B C 1
ATOM 2964 O O . ILE B 1 123 ? 10.633 4.906 -18.828 1 94.94 123 ILE B O 1
ATOM 2968 N N . PRO B 1 124 ? 9.125 6.305 -19.734 1 92.19 124 PRO B N 1
ATOM 2969 C CA . PRO B 1 124 ? 9.195 5.602 -21.016 1 92.19 124 PRO B CA 1
ATOM 2970 C C . PRO B 1 124 ? 10.547 5.781 -21.719 1 92.19 124 PRO B C 1
ATOM 2972 O O . PRO B 1 124 ? 11.234 6.777 -21.484 1 92.19 124 PRO B O 1
ATOM 2975 N N . PRO B 1 125 ? 10.844 4.738 -22.469 1 82.88 125 PRO B N 1
ATOM 2976 C CA . PRO B 1 125 ? 12.07 4.918 -23.25 1 82.88 125 PRO B CA 1
ATOM 2977 C C . PRO B 1 125 ? 11.961 6.047 -24.281 1 82.88 125 PRO B C 1
ATOM 2979 O O . PRO B 1 125 ? 10.867 6.328 -24.781 1 82.88 125 PRO B O 1
ATOM 2982 N N . LYS B 1 126 ? 12.969 6.891 -24.406 1 72.12 126 LYS B N 1
ATOM 2983 C CA . LYS B 1 126 ? 12.961 7.953 -25.406 1 72.12 126 LYS B CA 1
ATOM 2984 C C . LYS B 1 126 ? 12.891 7.375 -26.812 1 72.12 126 LYS B C 1
ATOM 2986 O O . LYS B 1 126 ? 13.398 6.285 -27.078 1 72.12 126 LYS B O 1
ATOM 2991 N N . SER B 1 127 ? 11.883 7.812 -27.688 1 58.56 127 SER B N 1
ATOM 2992 C CA . SER B 1 127 ? 11.656 7.414 -29.078 1 58.56 127 SER B CA 1
ATOM 2993 C C . SER B 1 127 ? 12.961 7.012 -29.75 1 58.56 127 SER B C 1
ATOM 2995 O O . SER B 1 127 ? 12.984 6.062 -30.531 1 58.56 127 SER B O 1
ATOM 2997 N N . ASP B 1 128 ? 13.914 7.887 -29.688 1 51.03 128 ASP B N 1
ATOM 2998 C CA . ASP B 1 128 ? 15.125 7.645 -30.469 1 51.03 128 ASP B CA 1
ATOM 2999 C C . ASP B 1 128 ? 15.891 6.438 -29.938 1 51.03 128 ASP B C 1
ATOM 3001 O O . ASP B 1 128 ? 16.828 5.957 -30.578 1 51.03 128 ASP B O 1
ATOM 3005 N N . GLU B 1 129 ? 15.586 6.172 -28.844 1 45.69 129 GLU B N 1
ATOM 3006 C CA . GLU B 1 129 ? 16.406 5.074 -28.344 1 45.69 129 GLU B CA 1
ATOM 3007 C C . GLU B 1 129 ? 15.898 3.727 -28.844 1 45.69 129 GLU B C 1
ATOM 3009 O O . GLU B 1 129 ? 14.688 3.516 -28.938 1 45.69 129 GLU B O 1
ATOM 3014 N N . LYS B 1 130 ? 16.672 3.043 -29.734 1 43.72 130 LYS B N 1
ATOM 3015 C CA . LYS B 1 130 ? 16.547 1.83 -30.531 1 43.72 130 LYS B CA 1
ATOM 3016 C C . LYS B 1 130 ? 15.578 0.844 -29.891 1 43.72 130 LYS B C 1
ATOM 3018 O O . LYS B 1 130 ? 15.117 -0.091 -30.547 1 43.72 130 LYS B O 1
ATOM 3023 N N . TRP B 1 131 ? 15.508 0.916 -28.641 1 40.97 131 TRP B N 1
ATOM 3024 C CA . TRP B 1 131 ? 14.703 -0.191 -28.125 1 40.97 131 TRP B CA 1
ATOM 3025 C C . TRP B 1 131 ? 13.227 0.032 -28.406 1 40.97 131 TRP B C 1
ATOM 3027 O O . TRP B 1 131 ? 12.414 -0.881 -28.25 1 40.97 131 TRP B O 1
ATOM 3037 N N . ALA B 1 132 ? 12.938 1.274 -28.797 1 39.47 132 ALA B N 1
ATOM 3038 C CA . ALA B 1 132 ? 11.57 1.621 -29.188 1 39.47 132 ALA B CA 1
ATOM 3039 C C . ALA B 1 132 ? 11.281 1.213 -30.625 1 39.47 132 ALA B C 1
ATOM 3041 O O . ALA B 1 132 ? 10.312 1.682 -31.219 1 39.47 132 ALA B O 1
ATOM 3042 N N . GLU B 1 133 ? 12.125 0.466 -31.359 1 35.78 133 GLU B N 1
ATOM 3043 C CA . GLU B 1 133 ? 12.023 0.236 -32.812 1 35.78 133 GLU B CA 1
ATOM 3044 C C . GLU B 1 133 ? 10.602 -0.154 -33.188 1 35.78 133 GLU B C 1
ATOM 3046 O O . GLU B 1 133 ? 10.164 0.12 -34.312 1 35.78 133 GLU B O 1
ATOM 3051 N N . SER B 1 134 ? 9.922 -1.084 -32.406 1 33.88 134 SER B N 1
ATOM 3052 C CA . SER B 1 134 ? 9.039 -1.862 -33.281 1 33.88 134 SER B CA 1
ATOM 3053 C C . SER B 1 134 ? 7.891 -1.01 -33.812 1 33.88 134 SER B C 1
ATOM 3055 O O . SER B 1 134 ? 7.184 -1.416 -34.719 1 33.88 134 SER B O 1
ATOM 3057 N N . ASN B 1 135 ? 7.258 -0.084 -33.062 1 30.95 135 ASN B N 1
ATOM 3058 C CA . ASN B 1 135 ? 5.973 0.306 -33.625 1 30.95 135 ASN B CA 1
ATOM 3059 C C . ASN B 1 135 ? 6.113 1.479 -34.594 1 30.95 135 ASN B C 1
ATOM 3061 O O . ASN B 1 135 ? 5.535 2.545 -34.375 1 30.95 135 ASN B O 1
ATOM 3065 N N . LYS B 1 136 ? 7.215 1.675 -35.25 1 33.22 136 LYS B N 1
ATOM 3066 C CA . LYS B 1 136 ? 7.289 2.801 -36.188 1 33.22 136 LYS B CA 1
ATOM 3067 C C . LYS B 1 136 ? 6.23 2.684 -37.281 1 33.22 136 LYS B C 1
ATOM 3069 O O . LYS B 1 136 ? 6.148 3.537 -38.156 1 33.22 136 LYS B O 1
ATOM 3074 N N . ASN B 1 137 ? 5.91 1.401 -37.625 1 31.66 137 ASN B N 1
ATOM 3075 C CA . ASN B 1 137 ? 5.391 1.372 -39 1 31.66 137 ASN B CA 1
ATOM 3076 C C . ASN B 1 137 ? 4.141 2.238 -39.125 1 31.66 137 ASN B C 1
ATOM 3078 O O . ASN B 1 137 ? 3.781 2.639 -40.25 1 31.66 137 ASN B O 1
ATOM 3082 N N . SER B 1 138 ? 2.82 1.887 -38.594 1 32.5 138 SER B N 1
ATOM 3083 C CA . SER B 1 138 ? 1.663 2.182 -39.438 1 32.5 138 SER B CA 1
ATOM 3084 C C . SER B 1 138 ? 1.339 3.672 -39.438 1 32.5 138 SER B C 1
ATOM 3086 O O . SER B 1 138 ? 0.994 4.23 -38.375 1 32.5 138 SER B O 1
ATOM 3088 N N . LEU B 1 139 ? 1.757 4.617 -40.281 1 34.22 139 LEU B N 1
ATOM 3089 C CA . LEU B 1 139 ? 1.536 5.969 -40.781 1 34.22 139 LEU B CA 1
ATOM 3090 C C . LEU B 1 139 ? 0.104 6.418 -40.531 1 34.22 139 LEU B C 1
ATOM 3092 O O . LEU B 1 139 ? -0.139 7.594 -40.25 1 34.22 139 LEU B O 1
ATOM 3096 N N . ASN B 1 140 ? -1.024 5.754 -41.156 1 34.78 140 ASN B N 1
ATOM 3097 C CA . ASN B 1 140 ? -2.322 6.328 -41.5 1 34.78 140 ASN B CA 1
ATOM 3098 C C . ASN B 1 140 ? -3.17 6.578 -40.281 1 34.78 140 ASN B C 1
ATOM 3100 O O . ASN B 1 140 ? -4.102 7.387 -40.312 1 34.78 140 ASN B O 1
ATOM 3104 N N . ASN B 1 141 ? -3.555 5.574 -39.344 1 37.53 141 ASN B N 1
ATOM 3105 C CA . ASN B 1 141 ? -4.496 5.773 -38.25 1 37.53 141 ASN B CA 1
ATOM 3106 C C . ASN B 1 141 ? -3.818 6.383 -37.031 1 37.53 141 ASN B C 1
ATOM 3108 O O . ASN B 1 141 ? -2.852 5.824 -36.5 1 37.53 141 ASN B O 1
ATOM 3112 N N . VAL B 1 142 ? -3.721 7.727 -36.844 1 41.94 142 VAL B N 1
ATOM 3113 C CA . VAL B 1 142 ? -3.234 8.523 -35.719 1 41.94 142 VAL B CA 1
ATOM 3114 C C . VAL B 1 142 ? -3.467 7.77 -34.406 1 41.94 142 VAL B C 1
ATOM 3116 O O . VAL B 1 142 ? -4.594 7.715 -33.906 1 41.94 142 VAL B O 1
ATOM 3119 N N . THR B 1 143 ? -2.99 6.621 -34.312 1 49.59 143 THR B N 1
ATOM 3120 C CA . THR B 1 143 ? -3.068 5.973 -33 1 49.59 143 THR B CA 1
ATOM 3121 C C . THR B 1 143 ? -2.291 6.77 -31.953 1 49.59 143 THR B C 1
ATOM 3123 O O . THR B 1 143 ? -1.096 7.023 -32.125 1 49.59 143 THR B O 1
ATOM 3126 N N . LEU B 1 144 ? -3.049 7.691 -31.219 1 57.56 144 LEU B N 1
ATOM 3127 C CA . LEU B 1 144 ? -2.449 8.438 -30.109 1 57.56 144 LEU B CA 1
ATOM 3128 C C . LEU B 1 144 ? -1.939 7.496 -29.031 1 57.56 144 LEU B C 1
ATOM 3130 O O . LEU B 1 144 ? -2.721 6.754 -28.422 1 57.56 144 LEU B O 1
ATOM 3134 N N . ASN B 1 145 ? -0.642 7.031 -29.203 1 70.38 145 ASN B N 1
ATOM 3135 C CA . ASN B 1 145 ? 0.006 6.312 -28.109 1 70.38 145 ASN B CA 1
ATOM 3136 C C . ASN B 1 145 ? 0.366 7.242 -26.953 1 70.38 145 ASN B C 1
ATOM 3138 O O . ASN B 1 145 ? 1.196 8.141 -27.109 1 70.38 145 ASN B O 1
ATOM 3142 N N . VAL B 1 146 ? -0.46 7.145 -25.922 1 78.06 146 VAL B N 1
ATOM 3143 C CA . VAL B 1 146 ? -0.213 7.984 -24.75 1 78.06 146 VAL B CA 1
ATOM 3144 C C . VAL B 1 146 ? 0.643 7.223 -23.75 1 78.06 146 VAL B C 1
ATOM 3146 O O . VAL B 1 146 ? 0.321 6.09 -23.375 1 78.06 146 VAL B O 1
ATOM 3149 N N . GLN B 1 147 ? 1.831 7.691 -23.516 1 86.31 147 GLN B N 1
ATOM 3150 C CA . GLN B 1 147 ? 2.688 7.164 -22.453 1 86.31 147 GLN B CA 1
ATOM 3151 C C . GLN B 1 147 ? 2.619 8.039 -21.203 1 86.31 147 GLN B C 1
ATOM 3153 O O . GLN B 1 147 ? 2.857 9.242 -21.266 1 86.31 147 GLN B O 1
ATOM 3158 N N . VAL B 1 148 ? 2.318 7.441 -20.094 1 86.19 148 VAL B N 1
ATOM 3159 C CA . VAL B 1 148 ? 2.139 8.203 -18.859 1 86.19 148 VAL B CA 1
ATOM 3160 C C . VAL B 1 148 ? 3.195 7.781 -17.828 1 86.19 148 VAL B C 1
ATOM 3162 O O . VAL B 1 148 ? 3.23 6.621 -17.406 1 86.19 148 VAL B O 1
ATOM 3165 N N . SER B 1 149 ? 4.02 8.711 -17.422 1 90.69 149 SER B N 1
ATOM 3166 C CA . SER B 1 149 ? 4.988 8.5 -16.359 1 90.69 149 SER B CA 1
ATOM 3167 C C . SER B 1 149 ? 4.379 8.812 -14.992 1 90.69 149 SER B C 1
ATOM 3169 O O . SER B 1 149 ? 3.777 9.867 -14.797 1 90.69 149 SER B O 1
ATOM 3171 N N . LEU B 1 150 ? 4.562 7.855 -14.117 1 89.69 150 LEU B N 1
ATOM 3172 C CA . LEU B 1 150 ? 4.027 8.055 -12.773 1 89.69 150 LEU B CA 1
ATOM 3173 C C . LEU B 1 150 ? 5.129 7.941 -11.727 1 89.69 150 LEU B C 1
ATOM 3175 O O . LEU B 1 150 ? 6.016 7.094 -11.844 1 89.69 150 LEU B O 1
ATOM 3179 N N . SER B 1 151 ? 5.051 8.805 -10.727 1 92.56 151 SER B N 1
ATOM 3180 C CA . SER B 1 151 ? 5.93 8.758 -9.562 1 92.56 151 SER B CA 1
ATOM 3181 C C . SER B 1 151 ? 5.188 8.227 -8.336 1 92.56 151 SER B C 1
ATOM 3183 O O . SER B 1 151 ? 4.086 8.688 -8.023 1 92.56 151 SER B O 1
ATOM 3185 N N . THR B 1 152 ? 5.742 7.199 -7.762 1 92.88 152 THR B N 1
ATOM 3186 C CA . THR B 1 152 ? 5.23 6.676 -6.5 1 92.88 152 THR B CA 1
ATOM 3187 C C . THR B 1 152 ? 6.141 7.078 -5.344 1 92.88 152 THR B C 1
ATOM 3189 O O . THR B 1 152 ? 7.355 6.867 -5.398 1 92.88 152 THR B O 1
ATOM 3192 N N . CYS B 1 153 ? 5.484 7.684 -4.305 1 95.19 153 CYS B N 1
ATOM 3193 C CA . CYS B 1 153 ? 6.27 8.102 -3.148 1 95.19 153 CYS B CA 1
ATOM 3194 C C . CYS B 1 153 ? 5.797 7.387 -1.886 1 95.19 153 CYS B C 1
ATOM 3196 O O . CYS B 1 153 ? 4.594 7.215 -1.679 1 95.19 153 CYS B O 1
ATOM 3198 N N . ILE B 1 154 ? 6.734 6.977 -1.055 1 95.81 154 ILE B N 1
ATOM 3199 C CA . ILE B 1 154 ? 6.418 6.379 0.238 1 95.81 154 ILE B CA 1
ATOM 3200 C C . ILE B 1 154 ? 7.156 7.125 1.347 1 95.81 154 ILE B C 1
ATOM 3202 O O . ILE B 1 154 ? 8.164 7.789 1.092 1 95.81 154 ILE B O 1
ATOM 3206 N N . LYS B 1 155 ? 6.664 6.996 2.506 1 97.19 155 LYS B N 1
ATOM 3207 C CA . LYS B 1 155 ? 7.27 7.656 3.66 1 97.19 155 LYS B CA 1
ATOM 3208 C C . LYS B 1 155 ? 8.539 6.938 4.105 1 97.19 155 LYS B C 1
ATOM 3210 O O . LYS B 1 155 ? 8.602 5.707 4.094 1 97.19 155 LYS B O 1
ATOM 3215 N N . MET B 1 156 ? 9.461 7.719 4.504 1 98.62 156 MET B N 1
ATOM 3216 C CA . MET B 1 156 ? 10.641 7.242 5.219 1 98.62 156 MET B CA 1
ATOM 3217 C C . MET B 1 156 ? 10.812 7.984 6.539 1 98.62 156 MET B C 1
ATOM 3219 O O . MET B 1 156 ? 10.812 9.219 6.57 1 98.62 156 MET B O 1
ATOM 3223 N N . PHE B 1 157 ? 10.961 7.27 7.566 1 98.75 157 PH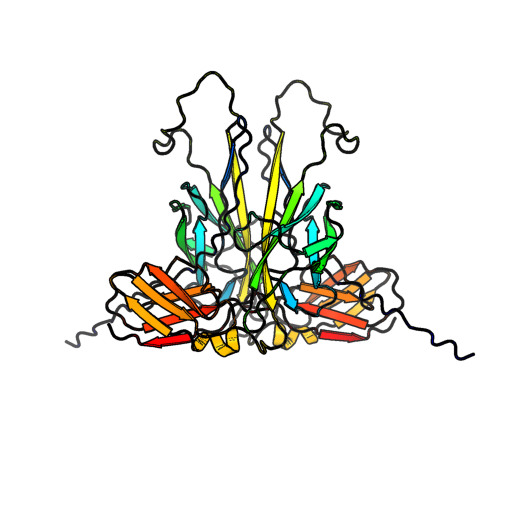E B N 1
ATOM 3224 C CA . PHE B 1 157 ? 11.164 7.855 8.891 1 98.75 157 PHE B CA 1
ATOM 3225 C C . PHE B 1 157 ? 12.602 7.664 9.352 1 98.75 157 PHE B C 1
ATOM 3227 O O . PHE B 1 157 ? 13.055 6.535 9.555 1 98.75 157 PHE B O 1
ATOM 3234 N N . VAL B 1 158 ? 13.258 8.797 9.555 1 98.56 158 VAL B N 1
ATOM 3235 C CA . VAL B 1 158 ? 14.602 8.75 10.125 1 98.56 158 VAL B CA 1
ATOM 3236 C C . VAL B 1 158 ? 14.508 8.727 11.648 1 98.56 158 VAL B C 1
ATOM 3238 O O . VAL B 1 158 ? 14 9.672 12.266 1 98.56 158 VAL B O 1
ATOM 3241 N N . ARG B 1 159 ? 15.062 7.691 12.172 1 98.31 159 ARG B N 1
ATOM 3242 C CA . ARG B 1 159 ? 14.906 7.492 13.609 1 98.31 159 ARG B CA 1
ATOM 3243 C C . ARG B 1 159 ? 16.25 7.523 14.32 1 98.31 159 ARG B C 1
ATOM 3245 O O . ARG B 1 159 ? 17.141 6.719 14.023 1 98.31 159 ARG B O 1
ATOM 3252 N N . PRO B 1 160 ? 16.406 8.422 15.242 1 98.12 160 PRO B N 1
ATOM 3253 C CA . PRO B 1 160 ? 17.625 8.422 16.047 1 98.12 160 PRO B CA 1
ATOM 3254 C C . PRO B 1 160 ? 17.688 7.258 17.031 1 98.12 160 PRO B C 1
ATOM 3256 O O . PRO B 1 160 ? 16.672 6.637 17.312 1 98.12 160 PRO B O 1
ATOM 3259 N N . SER B 1 161 ? 18.875 7.02 17.562 1 95.25 161 SER B N 1
ATOM 3260 C CA . SER B 1 161 ? 19.094 5.855 18.422 1 95.25 161 SER B CA 1
ATOM 3261 C C . SER B 1 161 ? 18.359 5.988 19.734 1 95.25 161 SER B C 1
ATOM 3263 O O . SER B 1 161 ? 18.031 4.984 20.375 1 95.25 161 SER B O 1
ATOM 3265 N N . SER B 1 162 ? 18.078 7.195 20.109 1 97.19 162 SER B N 1
ATOM 3266 C CA . SER B 1 162 ? 17.438 7.441 21.406 1 97.19 162 SER B CA 1
ATOM 3267 C C . SER B 1 162 ? 15.945 7.117 21.344 1 97.19 162 SER B C 1
ATOM 3269 O O . SER B 1 162 ? 15.297 6.98 22.391 1 97.19 162 SER B O 1
ATOM 3271 N N . VAL B 1 163 ? 15.43 7.078 20.172 1 97.94 163 VAL B N 1
ATOM 3272 C CA . VAL B 1 163 ? 14.023 6.746 20 1 97.94 163 VAL B CA 1
ATOM 3273 C C . VAL B 1 163 ? 13.867 5.234 19.844 1 97.94 163 VAL B C 1
ATOM 3275 O O . VAL B 1 163 ? 14.227 4.66 18.812 1 97.94 163 VAL B O 1
ATOM 3278 N N . LYS B 1 164 ? 13.289 4.645 20.859 1 96.19 164 LYS B N 1
ATOM 3279 C CA . LYS B 1 164 ? 13.164 3.189 20.906 1 96.19 164 LYS B CA 1
ATOM 3280 C C . LYS B 1 164 ? 11.711 2.758 20.781 1 96.19 164 LYS B C 1
ATOM 3282 O O . LYS B 1 164 ? 10.797 3.535 21.062 1 96.19 164 LYS B O 1
ATOM 3287 N N . GLY B 1 165 ? 11.547 1.543 20.344 1 96.06 165 GLY B N 1
ATOM 3288 C CA . GLY B 1 165 ? 10.203 0.991 20.219 1 96.06 165 GLY B CA 1
ATOM 3289 C C . GLY B 1 165 ? 9.555 1.278 18.891 1 96.06 165 GLY B C 1
ATOM 3290 O O . GLY B 1 165 ? 10.242 1.435 17.875 1 96.06 165 GLY B O 1
ATOM 3291 N N . HIS B 1 166 ? 8.195 1.173 18.891 1 97.19 166 HIS B N 1
ATOM 3292 C CA . HIS B 1 166 ? 7.387 1.342 17.688 1 97.19 166 HIS B CA 1
ATOM 3293 C C . HIS B 1 166 ? 6.234 2.309 17.938 1 97.19 166 HIS B C 1
ATOM 3295 O O . HIS B 1 166 ? 5.805 2.496 19.078 1 97.19 166 HIS B O 1
ATOM 3301 N N . PRO B 1 167 ? 5.758 2.92 16.875 1 98.19 167 PRO B N 1
ATOM 3302 C CA . PRO B 1 167 ? 4.664 3.879 17.031 1 98.19 167 PRO B CA 1
ATOM 3303 C C . PRO B 1 167 ? 3.449 3.273 17.734 1 98.19 167 PRO B C 1
ATOM 3305 O O . PRO B 1 167 ? 2.768 3.957 18.5 1 98.19 167 PRO B O 1
ATOM 3308 N N . GLU B 1 168 ? 3.166 2.029 17.516 1 96.81 168 GLU B N 1
ATOM 3309 C CA . GLU B 1 168 ? 1.97 1.413 18.078 1 96.81 168 GLU B CA 1
ATOM 3310 C C . GLU B 1 168 ? 2.102 1.236 19.594 1 96.81 168 GLU B C 1
ATOM 3312 O O . GLU B 1 168 ? 1.102 1.054 20.297 1 96.81 168 GLU B O 1
ATOM 3317 N N . ASP B 1 169 ? 3.285 1.27 20.109 1 97.69 169 ASP B N 1
ATOM 3318 C CA . ASP B 1 169 ? 3.516 1.174 21.547 1 97.69 169 ASP B CA 1
ATOM 3319 C C . ASP B 1 169 ? 3.045 2.438 22.266 1 97.69 169 ASP B C 1
ATOM 3321 O O . ASP B 1 169 ? 2.727 2.4 23.453 1 97.69 169 ASP B O 1
ATOM 3325 N N . VAL B 1 170 ? 3.012 3.553 21.516 1 98 170 VAL B N 1
ATOM 3326 C CA . VAL B 1 170 ? 2.822 4.824 22.203 1 98 170 VAL B CA 1
ATOM 3327 C C . VAL B 1 170 ? 1.658 5.586 21.578 1 98 170 VAL B C 1
ATOM 3329 O O . VAL B 1 170 ? 1.31 6.68 22.016 1 98 170 VAL B O 1
ATOM 3332 N N . ALA B 1 171 ? 1.079 5.07 20.578 1 98.31 171 ALA B N 1
ATOM 3333 C CA . ALA B 1 171 ? 0.006 5.762 19.875 1 98.31 171 ALA B CA 1
ATOM 3334 C C . ALA B 1 171 ? -1.144 6.102 20.812 1 98.31 171 ALA B C 1
ATOM 3336 O O . ALA B 1 171 ? -1.869 7.074 20.594 1 98.31 171 ALA B O 1
ATOM 3337 N N . GLY B 1 172 ? -1.327 5.363 21.812 1 98 172 GLY B N 1
ATOM 3338 C CA . GLY B 1 172 ? -2.367 5.605 22.812 1 98 172 GLY B CA 1
ATOM 3339 C C . GLY B 1 172 ? -2.119 6.848 23.641 1 98 172 GLY B C 1
ATOM 3340 O O . GLY B 1 172 ? -3.018 7.32 24.344 1 98 172 GLY B O 1
ATOM 3341 N N . GLU B 1 173 ? -0.936 7.383 23.562 1 98.12 173 GLU B N 1
ATOM 3342 C CA . GLU B 1 173 ? -0.583 8.555 24.359 1 98.12 173 GLU B CA 1
ATOM 3343 C C . GLU B 1 173 ? -1.087 9.836 23.719 1 98.12 173 GLU B C 1
ATOM 3345 O O . GLU B 1 173 ? -1.041 10.906 24.312 1 98.12 173 GLU B O 1
ATOM 3350 N N . VAL B 1 174 ? -1.57 9.711 22.484 1 98.12 174 VAL B N 1
ATOM 3351 C CA . VAL B 1 174 ? -2.119 10.891 21.828 1 98.12 174 VAL B CA 1
ATOM 3352 C C . VAL B 1 174 ? -3.316 11.414 22.609 1 98.12 174 VAL B C 1
ATOM 3354 O O . VAL B 1 174 ? -4.191 10.641 23.016 1 98.12 174 VAL B O 1
ATOM 3357 N N . LYS B 1 175 ? -3.32 12.734 22.812 1 97.12 175 LYS B N 1
ATOM 3358 C CA . LYS B 1 175 ? -4.43 13.383 23.516 1 97.12 175 LYS B CA 1
ATOM 3359 C C . LYS B 1 175 ? -5.367 14.07 22.531 1 97.12 175 LYS B C 1
ATOM 3361 O O . LYS B 1 175 ? -4.918 14.781 21.625 1 97.12 175 LYS B O 1
ATOM 3366 N N . TRP B 1 176 ? -6.602 13.844 22.781 1 95.31 176 TRP B N 1
ATOM 3367 C CA . TRP B 1 176 ? -7.617 14.406 21.906 1 95.31 176 TRP B CA 1
ATOM 3368 C C . TRP B 1 176 ? -8.484 15.422 22.641 1 95.31 176 TRP B C 1
ATOM 3370 O O . TRP B 1 176 ? -8.867 15.203 23.781 1 95.31 176 TRP B O 1
ATOM 3380 N N . GLN B 1 177 ? -8.727 16.562 21.922 1 92.12 177 GLN B N 1
ATOM 3381 C CA . GLN B 1 177 ? -9.578 17.609 22.484 1 92.12 177 GLN B CA 1
ATOM 3382 C C . GLN B 1 177 ? -10.43 18.266 21.391 1 92.12 177 GLN B C 1
ATOM 3384 O O . GLN B 1 177 ? -9.984 18.406 20.25 1 92.12 177 GLN B O 1
ATOM 3389 N N . ARG B 1 178 ? -11.523 18.641 21.766 1 89.94 178 ARG B N 1
ATOM 3390 C CA . ARG B 1 178 ? -12.359 19.422 20.859 1 89.94 178 ARG B CA 1
ATOM 3391 C C . ARG B 1 178 ? -12.039 20.906 20.953 1 89.94 178 ARG B C 1
ATOM 3393 O O . ARG B 1 178 ? -11.938 21.453 22.047 1 89.94 178 ARG B O 1
ATOM 3400 N N . VAL B 1 179 ? -11.766 21.5 19.906 1 88.44 179 VAL B N 1
ATOM 3401 C CA . VAL B 1 179 ? -11.547 22.938 19.812 1 88.44 179 VAL B CA 1
ATOM 3402 C C . VAL B 1 179 ? -12.453 23.516 18.734 1 88.44 179 VAL B C 1
ATOM 3404 O O . VAL B 1 179 ? -12.195 23.359 17.531 1 88.44 179 VAL B O 1
ATOM 3407 N N . ASN B 1 180 ? -13.555 24.203 19.172 1 85.19 180 ASN B N 1
ATOM 3408 C CA . ASN B 1 180 ? -14.562 24.703 18.234 1 85.19 180 ASN B CA 1
ATOM 3409 C C . ASN B 1 180 ? -15.164 23.578 17.406 1 85.19 180 ASN B C 1
ATOM 3411 O O . ASN B 1 180 ? -15.695 22.609 17.953 1 85.19 180 ASN B O 1
ATOM 3415 N N . ASN B 1 181 ? -15.148 23.547 16.219 1 85.88 181 ASN B N 1
ATOM 3416 C CA . ASN B 1 181 ? -15.734 22.531 15.367 1 85.88 181 ASN B CA 1
ATOM 3417 C C . ASN B 1 181 ? -14.664 21.609 14.781 1 85.88 181 ASN B C 1
ATOM 3419 O O . ASN B 1 181 ? -14.836 21.062 13.688 1 85.88 181 ASN B O 1
ATOM 3423 N N . LYS B 1 182 ? -13.641 21.484 15.633 1 91.44 182 LYS B N 1
ATOM 3424 C CA . LYS B 1 182 ? -12.562 20.609 15.188 1 91.44 182 LYS B CA 1
ATOM 3425 C C . LYS B 1 182 ? -12.102 19.688 16.312 1 91.44 182 LYS B C 1
ATOM 3427 O O . LYS B 1 182 ? -12.43 19.906 17.484 1 91.44 182 LYS B O 1
ATOM 3432 N N . LEU B 1 183 ? -11.453 18.625 15.883 1 92.56 183 LEU B N 1
ATOM 3433 C CA . LEU B 1 183 ? -10.797 17.703 16.812 1 92.56 183 LEU B CA 1
ATOM 3434 C C . LEU B 1 183 ? -9.281 17.859 16.75 1 92.56 183 LEU B C 1
ATOM 3436 O O . LEU B 1 183 ? -8.672 17.609 15.711 1 92.56 183 LEU B O 1
ATOM 3440 N N . LYS B 1 184 ? -8.758 18.266 17.828 1 95.25 184 LYS B N 1
ATOM 3441 C CA . LYS B 1 184 ? -7.312 18.453 17.891 1 95.25 184 LYS B CA 1
ATOM 3442 C C . LYS B 1 184 ? -6.629 17.234 18.5 1 95.25 184 LYS B C 1
ATOM 3444 O O . LYS B 1 184 ? -6.984 16.797 19.594 1 95.25 184 LYS B O 1
ATOM 3449 N N . GLY B 1 185 ? -5.715 16.609 17.781 1 96.81 185 GLY B N 1
ATOM 3450 C CA . GLY B 1 185 ? -4.848 15.578 18.312 1 96.81 185 GLY B CA 1
ATOM 3451 C C . GLY B 1 185 ? -3.473 16.078 18.688 1 96.81 185 GLY B C 1
ATOM 3452 O O . GLY B 1 185 ? -2.762 16.656 17.859 1 96.81 185 GLY B O 1
ATOM 3453 N N . VAL B 1 186 ? -3.113 15.891 19.938 1 98.19 186 VAL B N 1
ATOM 3454 C CA . VAL B 1 186 ? -1.805 16.297 20.438 1 98.19 186 VAL B CA 1
ATOM 3455 C C . VAL B 1 186 ? -0.911 15.07 20.609 1 98.19 186 VAL B C 1
ATOM 3457 O O . VAL B 1 186 ? -1.243 14.148 21.359 1 98.19 186 VAL B O 1
ATOM 3460 N N . ASN B 1 187 ? 0.217 15.039 19.938 1 98.75 187 ASN B N 1
ATOM 3461 C CA . ASN B 1 187 ? 1.181 13.945 19.969 1 98.75 187 ASN B CA 1
ATOM 3462 C C . ASN B 1 187 ? 2.373 14.273 20.859 1 98.75 187 ASN B C 1
ATOM 3464 O O . ASN B 1 187 ? 3.26 15.031 20.469 1 98.75 187 ASN B O 1
ATOM 3468 N N . PRO B 1 188 ? 2.416 13.664 22 1 98.81 188 PRO B N 1
ATOM 3469 C CA . PRO B 1 188 ? 3.549 13.945 22.891 1 98.81 188 PRO B CA 1
ATOM 3470 C C . PRO B 1 188 ? 4.73 13.008 22.656 1 98.81 188 PRO B C 1
ATOM 3472 O O . PRO B 1 188 ? 5.68 13 23.438 1 98.81 188 PRO B O 1
ATOM 3475 N N . THR B 1 189 ? 4.684 12.203 21.672 1 98.75 189 THR B N 1
ATOM 3476 C CA . THR B 1 189 ? 5.648 11.125 21.5 1 98.75 189 THR B CA 1
ATOM 3477 C C . THR B 1 189 ? 6.676 11.484 20.422 1 98.75 189 THR B C 1
ATOM 3479 O O . THR B 1 189 ? 6.457 12.414 19.641 1 98.75 189 THR B O 1
ATOM 3482 N N . PRO B 1 190 ? 7.793 10.766 20.328 1 98.81 190 PRO B N 1
ATOM 3483 C CA . PRO B 1 190 ? 8.836 11.07 19.344 1 98.81 190 PRO B CA 1
ATOM 3484 C C . PRO B 1 190 ? 8.562 10.453 17.969 1 98.81 190 PRO B C 1
ATOM 3486 O O . PRO B 1 190 ? 9.391 10.555 17.062 1 98.81 190 PRO B O 1
ATOM 3489 N N . PHE B 1 191 ? 7.406 9.828 17.828 1 98.88 191 PHE B N 1
ATOM 3490 C CA . PHE B 1 191 ? 7.051 9.156 16.578 1 98.88 191 PHE B CA 1
ATOM 3491 C C . PHE B 1 191 ? 6.039 9.984 15.789 1 98.88 191 PHE B C 1
ATOM 3493 O O . PHE B 1 191 ? 5.238 10.719 16.375 1 98.88 191 PHE B O 1
ATOM 3500 N N . TYR B 1 192 ? 6.137 9.883 14.453 1 98.69 192 TYR B N 1
ATOM 3501 C CA . TYR B 1 192 ? 4.984 10.305 13.664 1 98.69 192 TYR B CA 1
ATOM 3502 C C . TYR B 1 192 ? 3.801 9.367 13.891 1 98.69 192 TYR B C 1
ATOM 3504 O O . TYR B 1 192 ? 3.943 8.141 13.797 1 98.69 192 TYR B O 1
ATOM 3512 N N . ILE B 1 193 ? 2.689 9.914 14.172 1 98.56 193 ILE B N 1
ATOM 3513 C CA . ILE B 1 193 ? 1.45 9.148 14.281 1 98.56 193 ILE B CA 1
ATOM 3514 C C . ILE B 1 193 ? 0.695 9.203 12.953 1 98.56 193 ILE B C 1
ATOM 3516 O O . ILE B 1 193 ? 0.012 10.188 12.664 1 98.56 193 ILE B O 1
ATOM 3520 N N . ASN B 1 194 ? 0.815 8.125 12.195 1 96.69 194 ASN B N 1
ATOM 3521 C CA . ASN B 1 194 ? 0.128 7.988 10.914 1 96.69 194 ASN B CA 1
ATOM 3522 C C . ASN B 1 194 ? -1.243 7.34 11.078 1 96.69 194 ASN B C 1
ATOM 3524 O O . ASN B 1 194 ? -1.343 6.121 11.234 1 96.69 194 ASN B O 1
ATOM 3528 N N . LEU B 1 195 ? -2.242 8.148 10.93 1 94.81 195 LEU B N 1
ATOM 3529 C CA . LEU B 1 195 ? -3.588 7.645 11.18 1 94.81 195 LEU B CA 1
ATOM 3530 C C . LEU B 1 195 ? -4.098 6.84 9.984 1 94.81 195 LEU B C 1
ATOM 3532 O O . LEU B 1 195 ? -4.07 7.316 8.852 1 94.81 195 LEU B O 1
ATOM 3536 N N . SER B 1 196 ? -4.445 5.621 10.25 1 91.25 196 SER B N 1
ATOM 3537 C CA . SER B 1 196 ? -5.137 4.824 9.242 1 91.25 196 SER B CA 1
ATOM 3538 C C . SER B 1 196 ? -6.648 5.023 9.32 1 91.25 196 SER B C 1
ATOM 3540 O O . SER B 1 196 ? -7.348 4.898 8.312 1 91.25 196 SER B O 1
ATOM 3542 N N . GLU B 1 197 ? -7.074 5.281 10.547 1 90.5 197 GLU B N 1
ATOM 3543 C CA . GLU B 1 197 ? -8.492 5.531 10.812 1 90.5 197 GLU B CA 1
ATOM 3544 C C . GLU B 1 197 ? -8.672 6.449 12.016 1 90.5 197 GLU B C 1
ATOM 3546 O O . GLU B 1 197 ? -7.938 6.348 13 1 90.5 197 GLU B O 1
ATOM 3551 N N . LEU B 1 198 ? -9.617 7.289 11.914 1 91.88 198 LEU B N 1
ATOM 3552 C CA . LEU B 1 198 ? -10.031 8.164 13.008 1 91.88 198 LEU B CA 1
ATOM 3553 C C . LEU B 1 198 ? -11.555 8.266 13.078 1 91.88 198 LEU B C 1
ATOM 3555 O O . LEU B 1 198 ? -12.211 8.523 12.07 1 91.88 198 LEU B O 1
ATOM 3559 N N . ARG B 1 199 ? -12.039 7.984 14.234 1 90 199 ARG B N 1
ATOM 3560 C CA . ARG B 1 199 ? -13.477 8.047 14.445 1 90 199 ARG B CA 1
ATOM 3561 C C . ARG B 1 199 ? -13.812 8.93 15.648 1 90 199 ARG B C 1
ATOM 3563 O O . ARG B 1 199 ? -13.102 8.914 16.656 1 90 199 ARG B O 1
ATOM 3570 N N . VAL B 1 200 ? -14.891 9.602 15.484 1 90.19 200 VAL B N 1
ATOM 3571 C CA . VAL B 1 200 ? -15.5 10.32 16.594 1 90.19 200 VAL B CA 1
ATOM 3572 C C . VAL B 1 200 ? -16.969 9.906 16.734 1 90.19 200 VAL B C 1
ATOM 3574 O O . VAL B 1 200 ? -17.75 10.016 15.797 1 90.19 200 VAL B O 1
ATOM 3577 N N . GLY B 1 201 ? -17.359 9.406 17.938 1 86.69 201 GLY B N 1
ATOM 3578 C CA . GLY B 1 201 ? -18.719 8.922 18.125 1 86.69 201 GLY B CA 1
ATOM 3579 C C . GLY B 1 201 ? -19.109 7.828 17.141 1 86.69 201 GLY B C 1
ATOM 3580 O O . GLY B 1 201 ? -20.219 7.82 16.625 1 86.69 201 GLY B O 1
ATOM 3581 N N . GLY B 1 202 ? -18.109 7.117 16.766 1 83.69 202 GLY B N 1
ATOM 3582 C CA . GLY B 1 202 ? -18.391 6.004 15.867 1 83.69 202 GLY B CA 1
ATOM 3583 C C . GLY B 1 202 ? -18.328 6.391 14.398 1 83.69 202 GLY B C 1
ATOM 3584 O O . GLY B 1 202 ? -18.312 5.523 13.523 1 83.69 202 GLY B O 1
ATOM 3585 N N . GLU B 1 203 ? -18.25 7.711 14.227 1 83.44 203 GLU B N 1
ATOM 3586 C CA . GLU B 1 203 ? -18.219 8.18 12.844 1 83.44 203 GLU B CA 1
ATOM 3587 C C . GLU B 1 203 ? -16.781 8.398 12.375 1 83.44 203 GLU B C 1
ATOM 3589 O O . GLU B 1 203 ? -15.984 9.016 13.07 1 83.44 203 GLU B O 1
ATOM 3594 N N . GLU B 1 204 ? -16.531 7.957 11.188 1 83.56 204 GLU B N 1
ATOM 3595 C CA . GLU B 1 204 ? -15.18 8.062 10.656 1 83.56 204 GLU B CA 1
ATOM 3596 C C . GLU B 1 204 ? -14.906 9.461 10.117 1 83.56 204 GLU B C 1
ATOM 3598 O O . GLU B 1 204 ? -15.766 10.055 9.453 1 83.56 204 GLU B O 1
ATOM 3603 N N . ILE B 1 205 ? -13.695 9.93 10.469 1 84.62 205 ILE B N 1
ATOM 3604 C CA . ILE B 1 205 ? -13.203 11.188 9.922 1 84.62 205 ILE B CA 1
ATOM 3605 C C . ILE B 1 205 ? -12.383 10.922 8.664 1 84.62 205 ILE B C 1
ATOM 3607 O O . ILE B 1 205 ? -11.508 10.055 8.656 1 84.62 205 ILE B O 1
ATOM 3611 N N . SER B 1 206 ? -12.586 11.703 7.629 1 77.38 206 SER B N 1
ATOM 3612 C CA . SER B 1 206 ? -12 11.438 6.32 1 77.38 206 SER B CA 1
ATOM 3613 C C . SER B 1 206 ? -10.555 11.914 6.254 1 77.38 206 SER B C 1
ATOM 3615 O O . SER B 1 206 ? -9.727 11.305 5.57 1 77.38 206 SER B O 1
ATOM 3617 N N . GLU B 1 207 ? -10.312 12.961 6.941 1 78.12 207 GLU B N 1
ATOM 3618 C CA . GLU B 1 207 ? -8.953 13.492 6.918 1 78.12 207 GLU B CA 1
ATOM 3619 C C . GLU B 1 207 ? -7.98 12.555 7.625 1 78.12 207 GLU B C 1
ATOM 3621 O O . GLU B 1 207 ? -8.195 12.188 8.781 1 78.12 207 GLU B O 1
ATOM 3626 N N . HIS B 1 208 ? -6.914 12.148 6.855 1 78.81 208 HIS B N 1
ATOM 3627 C CA . HIS B 1 208 ? -5.969 11.203 7.434 1 78.81 208 HIS B CA 1
ATOM 3628 C C . HIS B 1 208 ? -4.562 11.789 7.484 1 78.81 208 HIS B C 1
ATOM 3630 O O . HIS B 1 208 ? -3.576 11.055 7.363 1 78.81 208 HIS B O 1
ATOM 3636 N N . HIS B 1 209 ? -4.504 13.086 7.789 1 89.25 209 HIS B N 1
ATOM 3637 C CA . HIS B 1 209 ? -3.186 13.688 7.957 1 89.25 209 HIS B CA 1
ATOM 3638 C C . HIS B 1 209 ? -2.479 13.125 9.188 1 89.25 209 HIS B C 1
ATOM 3640 O O . HIS B 1 209 ? -3.111 12.891 10.219 1 89.25 209 HIS B O 1
ATOM 3646 N N . TYR B 1 210 ? -1.23 12.938 9.164 1 96.75 210 TYR B N 1
ATOM 3647 C CA . TYR B 1 210 ? -0.449 12.445 10.289 1 96.75 210 TYR B CA 1
ATOM 3648 C C . TYR B 1 210 ? -0.232 13.547 11.32 1 96.75 210 TYR B C 1
ATOM 3650 O O . TYR B 1 210 ? -0.39 14.734 11.016 1 96.75 210 TYR B O 1
ATOM 3658 N N . ILE B 1 211 ? 0.116 13.148 12.516 1 98.38 211 ILE B N 1
ATOM 3659 C CA . ILE B 1 211 ? 0.527 14.07 13.57 1 98.38 211 ILE B CA 1
ATOM 3660 C C . ILE B 1 211 ? 2.025 13.93 13.828 1 98.38 211 ILE B C 1
ATOM 3662 O O . ILE B 1 211 ? 2.49 12.867 14.242 1 98.38 211 ILE B O 1
ATOM 3666 N N . ALA B 1 212 ? 2.75 14.992 13.633 1 98.75 212 ALA B N 1
ATOM 3667 C CA . ALA B 1 212 ? 4.203 14.969 13.789 1 98.75 212 ALA B CA 1
ATOM 3668 C C . ALA B 1 212 ? 4.598 14.836 15.258 1 98.75 212 ALA B C 1
ATOM 3670 O O . ALA B 1 212 ? 3.783 15.094 16.156 1 98.75 212 ALA B O 1
ATOM 3671 N N . PRO B 1 213 ? 5.836 14.391 15.477 1 98.88 213 PRO B N 1
ATOM 3672 C CA . PRO B 1 213 ? 6.316 14.305 16.859 1 98.88 213 PRO B CA 1
ATOM 3673 C C . PRO B 1 213 ? 6.215 15.633 17.609 1 98.88 213 PRO B C 1
ATOM 3675 O O . PRO B 1 213 ? 6.547 16.688 17.047 1 98.88 213 PRO B O 1
ATOM 3678 N N . PHE B 1 214 ? 5.691 15.484 18.859 1 98.81 214 PHE B N 1
ATOM 3679 C CA . PHE B 1 214 ? 5.621 16.625 19.781 1 98.81 214 PHE B CA 1
ATOM 3680 C C . PHE B 1 214 ? 4.875 17.781 19.125 1 98.81 214 PHE B C 1
ATOM 3682 O O . PHE B 1 214 ? 5.254 18.953 19.312 1 98.81 214 PHE B O 1
ATOM 3689 N N . SER B 1 215 ? 3.926 17.484 18.344 1 98.56 215 SER B N 1
ATOM 3690 C CA . SER B 1 215 ? 3.115 18.469 17.625 1 98.56 215 SER B CA 1
ATOM 3691 C C . SER B 1 215 ? 1.633 18.125 17.703 1 98.56 215 SER B C 1
ATOM 3693 O O . SER B 1 215 ? 1.223 17.297 18.531 1 98.56 215 SER B O 1
ATOM 3695 N N . SER B 1 216 ? 0.829 18.891 17.031 1 98.19 216 SER B N 1
ATOM 3696 C CA . SER B 1 216 ? -0.612 18.656 16.984 1 98.19 216 SER B CA 1
ATOM 3697 C C . SER B 1 216 ? -1.166 18.859 15.586 1 98.19 216 SER B C 1
ATOM 3699 O O . SER B 1 216 ? -0.49 19.422 14.727 1 98.19 216 SER B O 1
ATOM 3701 N N . PHE B 1 217 ? -2.291 18.344 15.414 1 97.62 217 PHE B N 1
ATOM 3702 C CA . PHE B 1 217 ? -3.033 18.562 14.18 1 97.62 217 PHE B CA 1
ATOM 3703 C C . PHE B 1 217 ? -4.531 18.625 14.453 1 97.62 217 PHE B C 1
ATOM 3705 O O . PHE B 1 217 ? -5.027 17.969 15.367 1 97.62 217 PHE B O 1
ATOM 3712 N N . GLU B 1 218 ? -5.258 19.469 13.68 1 95.06 218 GLU B N 1
ATOM 3713 C CA . GLU B 1 218 ? -6.699 19.625 13.852 1 95.06 218 GLU B CA 1
ATOM 3714 C C . GLU B 1 218 ? -7.461 19.016 12.672 1 95.06 218 GLU B C 1
ATOM 3716 O O . GLU B 1 218 ? -7.133 19.266 11.516 1 95.06 218 GLU B O 1
ATOM 3721 N N . TYR B 1 219 ? -8.438 18.25 13.023 1 92 219 TYR B N 1
ATOM 3722 C CA . TYR B 1 219 ? -9.281 17.578 12.047 1 92 219 TYR B CA 1
ATOM 3723 C C . TYR B 1 219 ? -10.703 18.125 12.07 1 92 219 TYR B C 1
ATOM 3725 O O . TYR B 1 219 ? -11.266 18.375 13.148 1 92 219 TYR B O 1
ATOM 3733 N N . PRO B 1 220 ? -11.242 18.281 10.891 1 87.62 220 PRO B N 1
ATOM 3734 C CA . PRO B 1 220 ? -12.648 18.672 10.883 1 87.62 220 PRO B CA 1
ATOM 3735 C C . PRO B 1 220 ? -13.578 17.578 11.391 1 87.62 220 PRO B C 1
ATOM 3737 O O . PRO B 1 220 ? -13.367 16.391 11.078 1 87.62 220 PRO B O 1
ATOM 3740 N N . ILE B 1 221 ? -14.484 17.891 12.227 1 83.75 221 ILE B N 1
ATOM 3741 C CA . ILE B 1 221 ? -15.414 16.875 12.727 1 83.75 221 ILE B CA 1
ATOM 3742 C C . ILE B 1 221 ? -16.844 17.344 12.523 1 83.75 221 ILE B C 1
ATOM 3744 O O . ILE B 1 221 ? -17.125 18.547 12.523 1 83.75 221 ILE B O 1
ATOM 3748 N N . PRO B 1 222 ? -17.672 16.25 12.297 1 73.25 222 PRO B N 1
ATOM 3749 C CA . PRO B 1 222 ? -19.094 16.609 12.289 1 73.25 222 PRO B CA 1
ATOM 3750 C C . PRO B 1 222 ? -19.609 17.031 13.664 1 73.25 222 PRO B C 1
ATOM 3752 O O . PRO B 1 222 ? -18.969 16.734 14.68 1 73.25 222 PRO B O 1
ATOM 3755 N N . VAL B 1 223 ? -20.656 17.797 13.633 1 63.72 223 VAL B N 1
ATOM 3756 C CA . VAL B 1 223 ? -21.312 18.203 14.875 1 63.72 223 VAL B CA 1
ATOM 3757 C C . VAL B 1 223 ? -21.828 16.953 15.609 1 63.72 223 VAL B C 1
ATOM 3759 O O . VAL B 1 223 ? -22.641 16.203 15.086 1 63.72 223 VAL B O 1
ATOM 3762 N N . SER B 1 224 ? -20.891 16.25 16.219 1 63.44 224 SER B N 1
ATOM 3763 C CA . SER B 1 224 ? -21.344 15.055 16.938 1 63.44 224 SER B CA 1
ATOM 3764 C C . SER B 1 224 ? -21.438 15.312 18.438 1 63.44 224 SER B C 1
ATOM 3766 O O . SER B 1 224 ? -20.688 16.125 18.984 1 63.44 224 SER B O 1
ATOM 3768 N N . LYS B 1 225 ? -22.5 14.695 19.031 1 63.19 225 LYS B N 1
ATOM 3769 C CA . LYS B 1 225 ? -22.719 14.719 20.484 1 63.19 225 LYS B CA 1
ATOM 3770 C C . LYS B 1 225 ? -21.797 13.727 21.188 1 63.19 225 LYS B C 1
ATOM 3772 O O . LYS B 1 225 ? -21.594 13.82 22.391 1 63.19 225 LYS B O 1
ATOM 3777 N N . SER B 1 226 ? -21.281 12.781 20.438 1 66.25 226 SER B N 1
ATOM 3778 C CA . SER B 1 226 ? -20.5 11.75 21.125 1 66.25 226 SER B CA 1
ATOM 3779 C C . SER B 1 226 ? -19.078 12.227 21.391 1 66.25 226 SER B C 1
ATOM 3781 O O . SER B 1 226 ? -18.531 13.047 20.641 1 66.25 226 SER B O 1
ATOM 3783 N N . SER B 1 227 ? -18.562 11.703 22.531 1 80.38 227 SER B N 1
ATOM 3784 C CA . SER B 1 227 ? -17.266 12.133 23.062 1 80.38 227 SER B CA 1
ATOM 3785 C C . SER B 1 227 ? -16.203 11.055 22.859 1 80.38 227 SER B C 1
ATOM 3787 O O . SER B 1 227 ? -15.047 11.234 23.25 1 80.38 227 SER B O 1
ATOM 3789 N N . LYS B 1 228 ? -16.578 10.008 22.234 1 91.62 228 LYS B N 1
ATOM 3790 C CA . LYS B 1 228 ? -15.578 8.945 22.141 1 91.62 228 LYS B CA 1
ATOM 3791 C C . LYS B 1 228 ? -14.742 9.094 20.875 1 91.62 228 LYS B C 1
ATOM 3793 O O . LYS B 1 228 ? -15.281 9.266 19.781 1 91.62 228 LYS B O 1
ATOM 3798 N N . VAL B 1 229 ? -13.43 9.094 21.078 1 94.38 229 VAL B N 1
ATOM 3799 C CA . VAL B 1 229 ? -12.5 9.148 19.953 1 94.38 229 VAL B CA 1
ATOM 3800 C C . VAL B 1 229 ? -11.789 7.801 19.812 1 94.38 229 VAL B C 1
ATOM 3802 O O . VAL B 1 229 ? -11.297 7.242 20.797 1 94.38 229 VAL B O 1
ATOM 3805 N N . GLN B 1 230 ? -11.812 7.219 18.672 1 95.12 230 GLN B N 1
ATOM 3806 C CA . GLN B 1 230 ? -11.109 5.984 18.344 1 95.12 230 GLN B CA 1
ATOM 3807 C C . GLN B 1 230 ? -10.188 6.18 17.141 1 95.12 230 GLN B C 1
ATOM 3809 O O . GLN B 1 230 ? -10.531 6.875 16.188 1 95.12 230 GLN B O 1
ATOM 3814 N N . TRP B 1 231 ? -8.992 5.586 17.25 1 95.62 231 TRP B N 1
ATOM 3815 C CA . TRP B 1 231 ? -8.094 5.73 16.109 1 95.62 231 TRP B CA 1
ATOM 3816 C C . TRP B 1 231 ? -7.195 4.508 15.961 1 95.62 231 TRP B C 1
ATOM 3818 O O . TRP B 1 231 ? -6.961 3.783 16.938 1 95.62 231 TRP B O 1
ATOM 3828 N N . LYS B 1 232 ? -6.801 4.223 14.719 1 95.31 232 LYS B N 1
ATOM 3829 C CA . LYS B 1 232 ? -5.777 3.254 14.336 1 95.31 232 LYS B CA 1
ATOM 3830 C C . LYS B 1 232 ? -4.613 3.939 13.625 1 95.31 232 LYS B C 1
ATOM 3832 O O . LYS B 1 232 ? -4.781 5.02 13.047 1 95.31 232 LYS B O 1
ATOM 3837 N N . ILE B 1 233 ? -3.467 3.307 13.695 1 96.56 233 ILE B N 1
ATOM 3838 C CA . ILE B 1 233 ? -2.307 3.873 13.008 1 96.56 233 ILE B CA 1
ATOM 3839 C C . ILE B 1 233 ? -1.681 2.82 12.102 1 96.56 233 ILE B C 1
ATOM 3841 O O . ILE B 1 233 ? -1.955 1.627 12.234 1 96.56 233 ILE B O 1
ATOM 3845 N N . VAL B 1 234 ? -0.917 3.273 11.156 1 95.44 234 VAL B N 1
ATOM 3846 C CA . VAL B 1 234 ? -0.09 2.395 10.336 1 95.44 234 VAL B CA 1
ATOM 3847 C C . VAL B 1 234 ? 1.223 2.1 11.055 1 95.44 234 VAL B C 1
ATOM 3849 O O . VAL B 1 234 ? 1.906 3.018 11.516 1 95.44 234 VAL B O 1
ATOM 3852 N N . THR B 1 235 ? 1.611 0.881 11.156 1 96.06 235 THR B N 1
ATOM 3853 C CA . THR B 1 235 ? 2.793 0.447 11.898 1 96.06 235 THR B CA 1
ATOM 3854 C C . THR B 1 235 ? 4.043 0.571 11.031 1 96.06 235 THR B C 1
ATOM 3856 O O . THR B 1 235 ? 3.953 0.844 9.836 1 96.06 235 THR B O 1
ATOM 3859 N N . ASP B 1 236 ? 5.18 0.351 11.688 1 95.69 236 ASP B N 1
ATOM 3860 C CA . ASP B 1 236 ? 6.465 0.38 10.992 1 95.69 236 ASP B CA 1
ATOM 3861 C C . ASP B 1 236 ? 6.512 -0.668 9.883 1 95.69 236 ASP B C 1
ATOM 3863 O O . ASP B 1 236 ? 7.344 -0.58 8.977 1 95.69 236 ASP B O 1
ATOM 3867 N N . TYR B 1 237 ? 5.645 -1.578 9.922 1 91.19 237 TYR B N 1
ATOM 3868 C CA . TYR B 1 237 ? 5.684 -2.705 9 1 91.19 237 TYR B CA 1
ATOM 3869 C C . TYR B 1 237 ? 4.633 -2.553 7.906 1 91.19 237 TYR B C 1
ATOM 3871 O O . TYR B 1 237 ? 4.469 -3.439 7.066 1 91.19 237 TYR B O 1
ATOM 3879 N N . GLY B 1 238 ? 3.912 -1.48 7.992 1 92.06 238 GLY B N 1
ATOM 3880 C CA . GLY B 1 238 ? 2.982 -1.147 6.926 1 92.06 238 GLY B CA 1
ATOM 3881 C C . GLY B 1 238 ? 1.569 -1.632 7.191 1 92.06 238 GLY B C 1
ATOM 3882 O O . GLY B 1 238 ? 0.652 -1.339 6.422 1 92.06 238 GLY B O 1
ATOM 3883 N N . GLY B 1 239 ? 1.374 -2.354 8.266 1 90.88 239 GLY B N 1
ATOM 3884 C CA . GLY B 1 239 ? 0.044 -2.803 8.641 1 90.88 239 GLY B CA 1
ATOM 3885 C C . GLY B 1 239 ? -0.681 -1.826 9.547 1 90.88 239 GLY B C 1
ATOM 3886 O O . GLY B 1 239 ? -0.164 -0.747 9.844 1 90.88 239 GLY B O 1
ATOM 3887 N N . VAL B 1 240 ? -1.911 -2.184 9.898 1 92.44 240 VAL B N 1
ATOM 3888 C CA . VAL B 1 240 ? -2.727 -1.302 10.727 1 92.44 240 VAL B CA 1
ATOM 3889 C C . VAL B 1 240 ? -2.795 -1.852 12.148 1 92.44 240 VAL B C 1
ATOM 3891 O O . VAL B 1 240 ? -2.926 -3.062 12.352 1 92.44 240 VAL B O 1
ATOM 3894 N N . SER B 1 241 ? -2.773 -1.013 13.109 1 93.75 241 SER B N 1
ATOM 3895 C CA . SER B 1 241 ? -2.832 -1.377 14.523 1 93.75 241 SER B CA 1
ATOM 3896 C C . SER B 1 241 ? -4.262 -1.685 14.953 1 93.75 241 SER B C 1
ATOM 3898 O O . SER B 1 241 ? -5.195 -1.555 14.164 1 93.75 241 SER B O 1
ATOM 3900 N N . GLU B 1 242 ? -4.312 -2.125 16.234 1 91.56 242 GLU B N 1
ATOM 3901 C CA . GLU B 1 242 ? -5.617 -2.156 16.891 1 91.56 242 GLU B CA 1
ATOM 3902 C C . GLU B 1 242 ? -6.113 -0.748 17.203 1 91.56 242 GLU B C 1
ATOM 3904 O O . GLU B 1 242 ? -5.352 0.217 17.125 1 91.56 242 GLU B O 1
ATOM 3909 N N . PHE B 1 243 ? -7.371 -0.653 17.578 1 94.5 243 PHE B N 1
ATOM 3910 C CA . PHE B 1 243 ? -7.93 0.643 17.938 1 94.5 243 PHE B CA 1
ATOM 3911 C C . PHE B 1 243 ? -7.387 1.109 19.281 1 94.5 243 PHE B C 1
ATOM 3913 O O . PHE B 1 243 ? -7.273 0.318 20.219 1 94.5 243 PHE B O 1
ATOM 3920 N N . PHE B 1 244 ? -7.078 2.336 19.312 1 97.38 244 PHE B N 1
ATOM 3921 C CA . PHE B 1 244 ? -6.977 3.1 20.547 1 97.38 244 PHE B CA 1
ATOM 3922 C C . PHE B 1 244 ? -8.242 3.906 20.797 1 97.38 244 PHE B C 1
ATOM 3924 O O . PHE B 1 244 ? -9 4.191 19.859 1 97.38 244 PHE B O 1
ATOM 3931 N N . GLU B 1 245 ? -8.5 4.211 22.031 1 95.81 245 GLU B N 1
ATOM 3932 C CA . GLU B 1 245 ? -9.727 4.953 22.312 1 95.81 245 GLU B CA 1
ATOM 3933 C C . GLU B 1 245 ? -9.578 5.836 23.547 1 95.81 245 GLU B C 1
ATOM 3935 O O . GLU B 1 245 ? -8.75 5.555 24.406 1 95.81 245 GLU B O 1
ATOM 3940 N N . THR B 1 246 ? -10.289 6.879 23.547 1 94.62 246 THR B N 1
ATOM 3941 C CA . THR B 1 246 ? -10.391 7.766 24.703 1 94.62 246 THR B CA 1
ATOM 3942 C C . THR B 1 246 ? -11.688 8.57 24.656 1 94.62 246 THR B C 1
ATOM 3944 O O . THR B 1 246 ? -12.281 8.742 23.594 1 94.62 246 THR B O 1
ATOM 3947 N N . ASP B 1 247 ? -12.148 8.977 25.812 1 91 247 ASP B N 1
ATOM 3948 C CA . ASP B 1 247 ? -13.289 9.875 25.906 1 91 247 ASP B CA 1
ATOM 3949 C C . ASP B 1 247 ? -12.836 11.336 25.969 1 91 247 ASP B C 1
ATOM 3951 O O . ASP B 1 247 ? -11.828 11.648 26.594 1 91 247 ASP B O 1
ATOM 3955 N N . ILE B 1 248 ? -13.547 12.047 25.172 1 83.19 248 ILE B N 1
ATOM 3956 C CA . ILE B 1 248 ? -13.219 13.461 25.266 1 83.19 248 ILE B CA 1
ATOM 3957 C C . ILE B 1 248 ? -14.398 14.227 25.875 1 83.19 248 ILE B C 1
ATOM 3959 O O . ILE B 1 248 ? -15.547 13.773 25.781 1 83.19 248 ILE B O 1
ATOM 3963 N N . ASN B 1 249 ? -14.078 15.156 26.766 1 66.19 249 ASN B N 1
ATOM 3964 C CA . ASN B 1 249 ? -15.117 15.977 27.375 1 66.19 249 ASN B CA 1
ATOM 3965 C C . ASN B 1 249 ? -15.719 16.953 26.359 1 66.19 249 ASN B C 1
ATOM 3967 O O . ASN B 1 249 ? -14.992 17.609 25.609 1 66.19 249 ASN B O 1
ATOM 3971 N N . LEU B 1 250 ? -16.922 16.641 25.844 1 52.28 250 LEU B N 1
ATOM 3972 C CA . LEU B 1 250 ? -17.641 17.656 25.094 1 52.28 250 LEU B CA 1
ATOM 3973 C C . LEU B 1 250 ? -17.938 18.875 25.969 1 52.28 250 LEU B C 1
ATOM 3975 O O . LEU B 1 250 ? -18.109 18.734 27.188 1 52.28 250 LEU B O 1
#

Sequence (500 aa):
MKIRTALLVSSLPLCFFVSANAKTFENEGNKTQMFSLHLGATRVIYNIFSSGETLTIINDYDYPMLVQSEVLLEDQKTPAPFIITPPLFRLDALQSSRLRIVRTGGDFPKDRETLQWICVKGIPPKSDEKWAESNKNSLNNVTLNVQVSLSTCIKMFVRPSSVKGHPEDVAGEVKWQRVNNKLKGVNPTPFYINLSELRVGGEEISEHHYIAPFSSFEYPIPVSKSSKVQWKIVTDYGGVSEFFETDINLMKIRTALLVSSLPLCFFVSANAKTFENEGNKTQMFSLHLGATRVIYNIFSSGETLTIINDYDYPMLVQSEVLLEDQKTPAPFIITPPLFRLDALQSSRLRIVRTGGDFPKDRETLQWICVKGIPPKSDEKWAESNKNSLNNVTLNVQVSLSTCIKMFVRPSSVKGHPEDVAGEVKWQRVNNKLKGVNPTPFYINLSELRVGGEEISEHHYIAPFSSFEYPIPVSKSSKVQWKIVTDYGGVSEFFETDINL

pLDDT: mean 81.43, std 24.59, range [20.94, 98.88]

Solvent-accessible surface area (backbone atoms only — not comparable to full-atom values): 27480 Å² total; per-residue (Å²): 134,84,79,77,76,76,78,76,75,64,68,32,73,31,26,10,22,51,68,66,76,71,82,72,81,70,59,99,54,54,45,70,47,79,24,55,61,27,57,40,60,67,49,44,79,39,50,71,84,51,88,51,50,73,48,19,37,12,32,53,42,93,56,60,31,35,38,39,46,46,37,20,29,73,84,68,72,47,77,35,52,46,48,44,40,76,37,69,46,81,44,50,45,66,36,58,48,70,32,40,37,32,78,74,56,80,90,70,61,60,72,30,47,43,63,31,28,40,34,38,29,19,33,73,71,57,76,82,44,72,86,56,56,78,80,70,66,83,81,83,70,82,49,54,69,44,75,45,66,34,70,47,70,35,47,28,39,36,33,24,87,74,56,74,87,55,52,77,80,50,55,73,64,48,42,66,43,71,55,89,69,25,39,34,40,36,27,79,44,42,42,60,46,39,38,43,25,32,25,49,41,50,16,25,29,39,77,20,72,57,28,46,44,65,32,61,41,75,37,78,49,74,98,59,90,51,35,40,37,36,36,25,32,51,38,89,49,41,12,52,54,71,77,35,75,48,76,34,82,122,134,84,79,77,77,76,78,78,76,63,60,32,68,19,34,14,24,64,67,64,75,78,81,75,82,69,60,98,52,56,45,72,48,79,25,54,62,36,63,50,59,67,46,45,79,39,50,70,85,51,88,52,49,75,48,30,37,16,31,49,41,91,56,59,30,32,39,38,46,45,38,19,27,72,83,68,71,47,78,36,54,44,47,45,42,79,37,66,45,79,44,49,46,66,34,58,48,70,32,39,38,31,77,72,56,77,90,71,64,60,73,30,48,44,63,30,27,41,36,40,28,20,33,72,72,57,75,83,43,71,88,53,56,78,80,68,67,84,81,83,70,83,48,54,69,44,75,44,65,35,64,46,72,34,49,26,37,37,32,25,87,74,57,74,88,55,52,77,80,51,55,73,64,49,42,66,43,70,56,89,68,24,39,32,42,36,27,78,43,43,43,61,47,38,36,38,23,34,26,49,46,44,26,32,31,45,79,29,73,56,29,48,44,66,32,60,40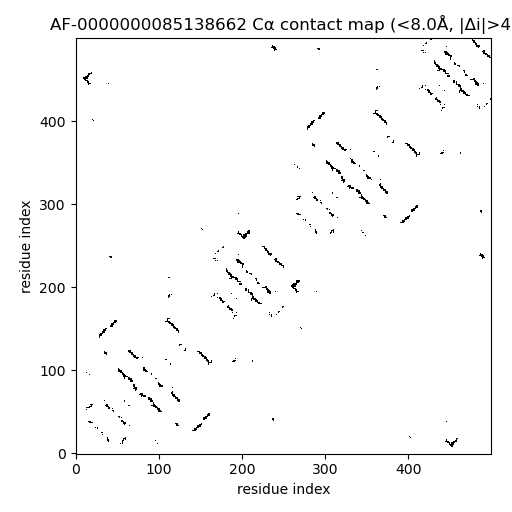,74,38,77,48,75,97,59,90,52,35,40,38,36,35,26,31,51,40,88,48,43,13,53,53,70,79,36,73,49,78,33,80,123

Nearest PDB structures (foldseek):
  4djm-assembly4_D  TM=9.819E-01  e=6.416E-35  Escherichia coli
  4djm-assembly6_F  TM=9.793E-01  e=3.988E-33  Escherichia coli
  4djm-assembly5_E  TM=9.816E-01  e=3.506E-32  Escherichia coli
  4djm-assembly1_A  TM=9.815E-01  e=5.717E-32  Escherichia coli
  2co6-assembly1_B  TM=9.534E-01  e=5.165E-27  Salmonella enterica subsp. enterica serovar Typhimurium str. LT2